Protein AF-A0A7S1XQW6-F1 (afdb_monomer_lite)

Sequence (405 aa):
RASTMEDWTEIMYINIYGCDDYDIADSAWFDAECVDDKKPVEASLYFVSFTFVSGLVLLSLFIGSVTMGMNESMERSKQEEAARLAEQKRVHEEEERKARNEAKKVKKKKTKKMLIQRPPYIRVYTDGGFHDATIPDGARAIREEEEGPLVEKSDSNASDATASSTAPKTLVDKVLGVKTTVKTYMDERKRKKTEEGFILLVALWAGVDLTQILGMKPRRFSNPVRQSYHNVSIVFNRIVEHDAFKNFITIVIIVAGIMVGVGTDDVIVRESGHILDWIDEAILGIFILEIVCKFIALDSEPHRFFYSNWNCFDFAIVVGSFTLDRSMVTMLRLLRLLRVLKLLKALPQLQIIVETLIMGLSSIGFIGLILFMFFYLFAILGMMIFQENDPWHFGTLDRALLSLF

InterPro domains:
  IPR005821 Ion transport domain [PF00520] (3-77)
  IPR005821 Ion transport domain [PF00520] (244-405)
  IPR027359 Voltage-dependent channel domain superfamily [G3DSA:1.20.120.350] (233-348)
  IPR043203 Voltage-gated cation channel calcium and sodium [PTHR10037] (219-405)

Foldseek 3Di:
DLLVVPCVVVVLVLQAVFVVVDCPPPDPPFVPFFDGDHDNPLSVVLSVVLNVVSVVLVVVLVCLLVVVVVVVVVVVVVVVVVVVVVVVVVVVVVVVVVVVVVVVVVVVVVVVVVVVPDADWDFDDDPPDTDTDGDDPPPPDPDPDDDDDDDDDDDDDDDDDDDDDDDDPPPVVVVVVVVVVVVVVVVVVVVVVVVVVVVVVVCVVVVHDVCVVVPDDPPDDPDPVLVVLVVQLCVLLCQLPDVVNLVVLLVLLVVLLVLVVQVVDPVSCVVCVVVSVVSLVVSLVVLVVSLVSVQSNVRPCSVVLVVDPLSVLSVCLSCLVPVPPPDDDPPSVCSVVVSNVVNCVSDVVSVVVVVVVVVSVVSSVVSVVVSLVSLQVSLVVCLVSCCNRGVQQNVDSVSVSVNSD

Radius of gyration: 43.95 Å; chains: 1; bounding box: 97×84×130 Å

Organism: NCBI:txid124430

Structure (mmCIF, N/CA/C/O backbone):
data_AF-A0A7S1XQW6-F1
#
_entry.id   AF-A0A7S1XQW6-F1
#
loop_
_atom_site.group_PDB
_atom_site.id
_atom_site.type_symbol
_atom_site.label_atom_id
_atom_site.label_alt_id
_atom_site.label_comp_id
_atom_site.label_asym_id
_atom_site.label_entity_id
_atom_site.label_seq_id
_atom_site.pdbx_PDB_ins_code
_atom_site.Cartn_x
_atom_site.Cartn_y
_atom_site.Cartn_z
_atom_site.occupancy
_atom_site.B_iso_or_equiv
_atom_site.auth_seq_id
_atom_site.auth_comp_id
_atom_site.auth_asym_id
_atom_site.auth_atom_id
_atom_site.pdbx_PDB_model_num
ATOM 1 N N . ARG A 1 1 ? 14.635 5.985 -16.652 1.00 80.81 1 ARG A N 1
ATOM 2 C CA . ARG A 1 1 ? 15.973 6.162 -16.088 1.00 80.81 1 ARG A CA 1
ATOM 3 C C . ARG A 1 1 ? 16.405 7.593 -16.348 1.00 80.81 1 ARG A C 1
ATOM 5 O O . ARG A 1 1 ? 16.956 8.251 -15.474 1.00 80.81 1 ARG A O 1
ATOM 12 N N . ALA A 1 2 ? 16.036 8.141 -17.512 1.00 85.62 2 ALA A N 1
ATOM 13 C CA . ALA A 1 2 ? 16.335 9.522 -17.839 1.00 85.62 2 ALA A CA 1
ATOM 14 C C . ALA A 1 2 ? 15.770 10.549 -16.836 1.00 85.62 2 ALA A C 1
ATOM 16 O O . ALA A 1 2 ? 16.451 11.521 -16.515 1.00 85.62 2 ALA A O 1
ATOM 17 N N . SER A 1 3 ? 14.559 10.339 -16.306 1.00 86.62 3 SER A N 1
ATOM 18 C CA . SER A 1 3 ? 13.937 11.277 -15.360 1.00 86.62 3 SER A CA 1
ATOM 19 C C . SER A 1 3 ? 14.618 11.323 -13.986 1.00 86.62 3 SER A C 1
ATOM 21 O O . SER A 1 3 ? 14.635 12.372 -13.343 1.00 86.62 3 SER A O 1
ATOM 23 N N . THR A 1 4 ? 15.227 10.216 -13.550 1.00 86.69 4 THR A N 1
ATOM 24 C CA . THR A 1 4 ? 16.001 10.116 -12.301 1.00 86.69 4 THR A CA 1
ATOM 25 C C . THR A 1 4 ? 17.458 10.553 -12.467 1.00 86.69 4 THR A C 1
ATOM 27 O O . THR A 1 4 ? 18.223 10.484 -11.508 1.00 86.69 4 THR A O 1
ATOM 30 N N . MET A 1 5 ? 17.835 11.037 -13.659 1.00 85.19 5 MET A N 1
ATOM 31 C CA . MET A 1 5 ? 19.215 11.333 -14.056 1.00 85.19 5 MET A CA 1
ATOM 32 C C . MET A 1 5 ? 20.161 10.125 -13.964 1.00 85.19 5 MET A C 1
ATOM 34 O O . MET A 1 5 ? 21.369 10.294 -13.807 1.00 85.19 5 MET A O 1
ATOM 38 N N . GLU A 1 6 ? 19.634 8.913 -14.121 1.00 84.75 6 GLU A N 1
ATOM 39 C CA . GLU A 1 6 ? 20.423 7.685 -14.213 1.00 84.75 6 GLU A CA 1
ATOM 40 C C . GLU A 1 6 ? 20.602 7.307 -15.690 1.00 84.75 6 GLU A C 1
ATOM 42 O O . GLU A 1 6 ? 19.620 7.203 -16.426 1.00 84.75 6 GLU A O 1
ATOM 47 N N . ASP A 1 7 ? 21.853 7.166 -16.135 1.00 82.50 7 ASP A N 1
ATOM 48 C CA . ASP A 1 7 ? 22.265 6.756 -17.494 1.00 82.50 7 ASP A CA 1
ATOM 49 C C . ASP A 1 7 ? 21.654 7.562 -18.660 1.00 82.50 7 ASP A C 1
ATOM 51 O O . ASP A 1 7 ? 21.714 7.189 -19.827 1.00 82.50 7 ASP A O 1
ATOM 55 N N . TRP A 1 8 ? 21.094 8.734 -18.366 1.00 87.19 8 TRP A N 1
ATOM 56 C CA . TRP A 1 8 ? 20.418 9.591 -19.342 1.00 87.19 8 TRP A CA 1
ATOM 57 C C . TRP A 1 8 ? 21.371 10.199 -20.374 1.00 87.19 8 TRP A C 1
ATOM 59 O O . TRP A 1 8 ? 20.975 10.464 -21.509 1.00 87.19 8 TRP A O 1
ATOM 69 N N . THR A 1 9 ? 22.628 10.427 -19.982 1.00 87.81 9 THR A N 1
ATOM 70 C CA . THR A 1 9 ? 23.664 10.955 -20.871 1.00 87.81 9 THR A CA 1
ATOM 71 C C . THR A 1 9 ? 24.061 9.943 -21.929 1.00 87.81 9 THR A C 1
ATOM 73 O O . THR A 1 9 ? 24.377 10.355 -23.035 1.00 87.81 9 THR A O 1
ATOM 76 N N . GLU A 1 10 ? 24.018 8.643 -21.622 1.00 85.62 10 GLU A N 1
ATOM 77 C CA . GLU A 1 10 ? 24.317 7.588 -22.597 1.00 85.62 10 GLU A CA 1
ATOM 78 C C . GLU A 1 10 ? 23.245 7.567 -23.684 1.00 85.62 10 GLU A C 1
ATOM 80 O O . GLU A 1 10 ? 23.562 7.699 -24.861 1.00 85.62 10 GLU A O 1
ATOM 85 N N . ILE A 1 11 ? 21.968 7.561 -23.286 1.00 87.94 11 ILE A N 1
ATOM 86 C CA . ILE A 1 11 ? 20.833 7.631 -24.221 1.00 87.94 11 ILE A CA 1
ATOM 87 C C . ILE A 1 11 ? 20.908 8.915 -25.064 1.00 87.94 11 ILE A C 1
ATOM 89 O O . ILE A 1 11 ? 20.677 8.902 -26.272 1.00 87.94 11 ILE A O 1
ATOM 93 N N . MET A 1 12 ? 21.268 10.046 -24.453 1.00 90.00 12 MET A N 1
ATOM 94 C CA . MET A 1 12 ? 21.454 11.298 -25.185 1.00 90.00 12 MET A CA 1
ATOM 95 C C . MET A 1 12 ? 22.612 11.210 -26.185 1.00 90.00 12 MET A C 1
ATOM 97 O O . MET A 1 12 ? 22.463 11.631 -27.329 1.00 90.00 12 MET A O 1
ATOM 101 N N . TYR A 1 13 ? 23.764 10.684 -25.772 1.00 88.31 13 TYR A N 1
ATOM 102 C CA . TYR A 1 13 ? 24.953 10.632 -26.611 1.00 88.31 13 TYR A CA 1
ATOM 103 C C . TYR A 1 13 ? 24.833 9.640 -27.764 1.00 88.31 13 TYR A C 1
ATOM 105 O O . TYR A 1 13 ? 25.287 9.981 -28.852 1.00 88.31 13 TYR A O 1
ATOM 113 N N . ILE A 1 14 ? 24.148 8.508 -27.583 1.00 86.56 14 ILE A N 1
ATOM 114 C CA . ILE A 1 14 ? 23.799 7.590 -28.680 1.00 86.56 14 ILE A CA 1
ATOM 115 C C . ILE A 1 14 ? 23.008 8.342 -29.762 1.00 86.56 14 ILE A C 1
ATOM 117 O O . ILE A 1 14 ? 23.278 8.220 -30.953 1.00 86.56 14 ILE A O 1
ATOM 121 N N . ASN A 1 15 ? 22.079 9.213 -29.359 1.00 88.81 15 ASN A N 1
ATOM 122 C CA . ASN A 1 15 ? 21.254 9.991 -30.288 1.00 88.81 15 ASN A CA 1
ATOM 123 C C . ASN A 1 15 ? 21.949 11.227 -30.891 1.00 88.81 15 ASN A C 1
ATOM 125 O O . ASN A 1 15 ? 21.511 11.747 -31.919 1.00 88.81 15 ASN A O 1
ATOM 129 N N . ILE A 1 16 ? 23.046 11.692 -30.285 1.00 89.75 16 ILE A N 1
ATOM 130 C CA . ILE A 1 16 ? 23.867 12.802 -30.795 1.00 89.75 16 ILE A CA 1
ATOM 131 C C . ILE A 1 16 ? 24.957 12.305 -31.747 1.00 89.75 16 ILE A C 1
ATOM 133 O O . ILE A 1 16 ? 25.167 12.907 -32.802 1.00 89.75 16 ILE A O 1
ATOM 137 N N . TYR A 1 17 ? 25.679 11.260 -31.346 1.00 86.19 17 TYR A N 1
ATOM 138 C CA . TYR A 1 17 ? 26.877 10.772 -32.027 1.00 86.19 17 TYR A CA 1
ATOM 139 C C . TYR A 1 17 ? 26.612 9.571 -32.926 1.00 86.19 17 TYR A C 1
ATOM 141 O O . TYR A 1 17 ? 27.447 9.290 -33.785 1.00 86.19 17 TYR A O 1
ATOM 149 N N . GLY A 1 18 ? 25.441 8.947 -32.799 1.00 81.12 18 GLY A N 1
ATOM 150 C CA . GLY A 1 18 ? 25.061 7.784 -33.584 1.00 81.12 18 GLY A CA 1
ATOM 151 C C . GLY A 1 18 ? 25.307 6.465 -32.859 1.00 81.12 18 GLY A C 1
ATOM 152 O O . GLY A 1 18 ? 26.004 6.418 -31.842 1.00 81.12 18 GLY A O 1
ATOM 153 N N . CYS A 1 19 ? 24.714 5.400 -33.396 1.00 78.56 19 CYS A N 1
ATOM 154 C CA . CYS A 1 19 ? 24.830 4.038 -32.870 1.00 78.56 19 CYS A CA 1
ATOM 155 C C . CYS A 1 19 ? 26.266 3.486 -33.010 1.00 78.56 19 CYS A C 1
ATOM 157 O O . CYS A 1 19 ? 26.755 2.818 -32.106 1.00 78.56 19 CYS A O 1
ATOM 159 N N . ASP A 1 20 ? 26.976 3.848 -34.087 1.00 73.25 20 ASP A N 1
ATOM 160 C CA . ASP A 1 20 ? 28.279 3.266 -34.461 1.00 73.25 20 ASP A CA 1
ATOM 161 C C . ASP A 1 20 ? 29.438 3.599 -33.497 1.00 73.25 20 ASP A C 1
ATOM 163 O O . ASP A 1 20 ? 30.411 2.851 -33.412 1.00 73.25 20 ASP A O 1
ATOM 167 N N . ASP A 1 21 ? 29.365 4.732 -32.788 1.00 65.94 21 ASP A N 1
ATOM 168 C CA . ASP A 1 21 ? 30.412 5.176 -31.849 1.00 65.94 21 ASP A CA 1
ATOM 169 C C . ASP A 1 21 ? 30.207 4.616 -30.426 1.00 65.94 21 ASP A C 1
ATOM 171 O O . ASP A 1 21 ? 31.121 4.668 -29.596 1.00 65.94 21 ASP A O 1
ATOM 175 N N . TYR A 1 22 ? 29.015 4.087 -30.127 1.00 64.31 22 TYR A N 1
ATOM 176 C CA . TYR A 1 22 ? 28.666 3.509 -28.831 1.00 64.31 22 TYR A CA 1
ATOM 177 C C . TYR A 1 22 ? 28.676 1.987 -28.927 1.00 64.31 22 TYR A C 1
ATOM 179 O O . TYR A 1 22 ? 27.649 1.340 -29.097 1.00 64.31 22 TYR A O 1
ATOM 187 N N . ASP A 1 23 ? 29.871 1.422 -28.774 1.00 53.88 23 ASP A N 1
ATOM 188 C CA . ASP A 1 23 ? 30.098 -0.017 -28.656 1.00 53.88 23 ASP A CA 1
ATOM 189 C C . ASP A 1 23 ? 29.500 -0.495 -27.315 1.00 53.88 23 ASP A C 1
ATOM 191 O O . ASP A 1 23 ? 30.171 -0.530 -26.276 1.00 53.88 23 ASP A O 1
ATOM 195 N N . ILE A 1 24 ? 28.187 -0.764 -27.288 1.00 55.91 24 ILE A N 1
ATOM 196 C CA . ILE A 1 24 ? 27.510 -1.371 -26.136 1.00 55.91 24 ILE A CA 1
ATOM 197 C C . ILE A 1 24 ? 27.986 -2.820 -26.072 1.00 55.91 24 ILE A C 1
ATOM 199 O O . ILE A 1 24 ? 27.366 -3.740 -26.612 1.00 55.91 24 ILE A O 1
ATOM 203 N N . ALA A 1 25 ? 29.139 -2.993 -25.427 1.00 43.38 25 ALA A N 1
ATOM 204 C CA . ALA A 1 25 ? 29.788 -4.269 -25.206 1.00 43.38 25 ALA A CA 1
ATOM 205 C C . ALA A 1 25 ? 28.758 -5.338 -24.782 1.00 43.38 25 ALA A C 1
ATOM 207 O O . ALA A 1 25 ? 28.023 -5.155 -23.812 1.00 43.38 25 ALA A O 1
ATOM 208 N N . ASP A 1 26 ? 28.744 -6.448 -25.528 1.00 44.91 26 ASP A N 1
ATOM 209 C CA . ASP A 1 26 ? 28.003 -7.706 -25.313 1.00 44.91 26 ASP A CA 1
ATOM 210 C C . ASP A 1 26 ? 26.570 -7.882 -25.860 1.00 44.91 26 ASP A C 1
ATOM 212 O O . ASP A 1 26 ? 25.967 -8.931 -25.612 1.00 44.91 26 ASP A O 1
ATOM 216 N N . SER A 1 27 ? 26.018 -6.994 -26.697 1.00 52.91 27 SER A N 1
ATOM 217 C CA . SER A 1 27 ? 24.697 -7.259 -27.310 1.00 52.91 27 SER A CA 1
ATOM 218 C C . SER A 1 27 ? 24.713 -7.399 -28.836 1.00 52.91 27 SER A C 1
ATOM 220 O O . SER A 1 27 ? 24.315 -6.507 -29.568 1.00 52.91 27 SER A O 1
ATOM 222 N N . ALA A 1 28 ? 24.999 -8.614 -29.322 1.00 49.62 28 ALA A N 1
ATOM 223 C CA . ALA A 1 28 ? 24.830 -9.037 -30.728 1.00 49.62 28 ALA A CA 1
ATOM 224 C C . ALA A 1 28 ? 23.391 -8.885 -31.301 1.00 49.62 28 ALA A C 1
ATOM 226 O O . ALA A 1 28 ? 23.119 -9.282 -32.431 1.00 49.62 28 ALA A O 1
ATOM 227 N N . TRP A 1 29 ? 22.459 -8.353 -30.505 1.00 49.94 29 TRP A N 1
ATOM 228 C CA . TRP A 1 29 ? 21.062 -8.074 -30.838 1.00 49.94 29 TRP A CA 1
ATOM 229 C C . TRP A 1 29 ? 20.796 -6.577 -31.072 1.00 49.94 29 TRP A C 1
ATOM 231 O O . TRP A 1 29 ? 19.722 -6.237 -31.554 1.00 49.94 29 TRP A O 1
ATOM 241 N N . PHE A 1 30 ? 21.730 -5.697 -30.695 1.00 53.84 30 PHE A N 1
ATOM 242 C CA . PHE A 1 30 ? 21.608 -4.239 -30.789 1.00 53.84 30 PHE A CA 1
ATOM 243 C C . PHE A 1 30 ? 22.074 -3.731 -32.163 1.00 53.84 30 PHE A C 1
ATOM 245 O O . PHE A 1 30 ? 21.365 -2.965 -32.810 1.00 53.84 30 PHE A O 1
ATOM 252 N N . ASP A 1 31 ? 23.185 -4.275 -32.669 1.00 53.62 31 ASP A N 1
ATOM 253 C CA . ASP A 1 31 ? 23.791 -3.870 -33.950 1.00 53.62 31 ASP A CA 1
ATOM 254 C C . ASP A 1 31 ? 22.979 -4.272 -35.194 1.00 53.62 31 ASP A C 1
ATOM 256 O O . ASP A 1 31 ? 23.237 -3.797 -36.296 1.00 53.62 31 ASP A O 1
ATOM 260 N N . ALA A 1 32 ? 22.007 -5.182 -35.061 1.00 55.03 32 ALA A N 1
ATOM 261 C CA . ALA A 1 32 ? 21.287 -5.734 -36.211 1.00 55.03 32 ALA A CA 1
ATOM 262 C C . ALA A 1 32 ? 20.129 -4.847 -36.715 1.00 55.03 32 ALA A C 1
ATOM 264 O O . ALA A 1 32 ? 19.639 -5.075 -37.822 1.00 55.03 32 ALA A O 1
ATOM 265 N N . GLU A 1 33 ? 19.681 -3.865 -35.923 1.00 67.44 33 GLU A N 1
ATOM 266 C CA . GLU A 1 33 ? 18.490 -3.049 -36.219 1.00 67.44 33 GLU A CA 1
ATOM 267 C C . GLU A 1 33 ? 18.714 -1.531 -36.130 1.00 67.44 33 GLU A C 1
ATOM 269 O O . GLU A 1 33 ? 17.800 -0.788 -36.491 1.00 67.44 33 GLU A O 1
ATOM 274 N N . CYS A 1 34 ? 19.884 -1.047 -35.689 1.00 77.69 34 CYS A N 1
ATOM 275 C CA . CYS A 1 34 ? 20.155 0.392 -35.658 1.00 77.69 34 CYS A CA 1
ATOM 276 C C . CYS A 1 34 ? 20.630 0.922 -37.023 1.00 77.69 34 CYS A C 1
ATOM 278 O O . CYS A 1 34 ? 21.390 0.279 -37.747 1.00 77.69 34 CYS A O 1
ATOM 280 N N . VAL A 1 35 ? 20.152 2.112 -37.384 1.00 82.56 35 VAL A N 1
ATOM 281 C CA . VAL A 1 35 ? 20.563 2.886 -38.557 1.00 82.56 35 VAL A CA 1
ATOM 282 C C . VAL A 1 35 ? 21.219 4.158 -38.042 1.00 82.56 35 VAL A C 1
ATOM 284 O O . VAL A 1 35 ? 20.558 4.949 -37.376 1.00 82.56 35 VAL A O 1
ATOM 287 N N . ASP A 1 36 ? 22.501 4.357 -38.351 1.00 80.88 36 ASP A N 1
ATOM 288 C CA . ASP A 1 36 ? 23.267 5.534 -37.927 1.00 80.88 36 ASP A CA 1
ATOM 289 C C . ASP A 1 36 ? 22.674 6.833 -38.517 1.00 80.88 36 ASP A C 1
ATOM 291 O O . ASP A 1 36 ? 23.002 7.253 -39.629 1.00 80.88 36 ASP A O 1
ATOM 295 N N . ASP A 1 37 ? 21.754 7.458 -37.777 1.00 83.50 37 ASP A N 1
ATOM 296 C CA . ASP A 1 37 ? 21.066 8.704 -38.125 1.00 83.50 37 ASP A CA 1
ATOM 297 C C . ASP A 1 37 ? 21.287 9.731 -37.010 1.00 83.50 37 ASP A C 1
ATOM 299 O O . ASP A 1 37 ? 20.504 9.889 -36.067 1.00 83.50 37 ASP A O 1
ATOM 303 N N . LYS A 1 38 ? 22.424 10.422 -37.119 1.00 87.38 38 LYS A N 1
ATOM 304 C CA . LYS A 1 38 ? 22.905 11.386 -36.127 1.00 87.38 38 LYS A CA 1
ATOM 305 C C . LYS A 1 38 ? 22.044 12.644 -36.159 1.00 87.38 38 LYS A C 1
ATOM 307 O O . LYS A 1 38 ? 22.119 13.440 -37.098 1.00 87.38 38 LYS A O 1
ATOM 312 N N . LYS A 1 39 ? 21.301 12.884 -35.079 1.00 87.56 39 LYS A N 1
ATOM 313 C CA . LYS A 1 39 ? 20.441 14.066 -34.916 1.00 87.56 39 LYS A CA 1
ATOM 314 C C . LYS A 1 39 ? 20.872 14.910 -33.715 1.00 87.56 39 LYS A C 1
ATOM 316 O O . LYS A 1 39 ? 20.144 15.011 -32.726 1.00 87.56 39 LYS A O 1
ATOM 321 N N . PRO A 1 40 ? 22.064 15.539 -33.760 1.00 90.19 40 PRO A N 1
ATOM 322 C CA . PRO A 1 40 ? 22.662 16.185 -32.594 1.00 90.19 40 PRO A CA 1
ATOM 323 C C . PRO A 1 40 ? 21.842 17.363 -32.057 1.00 90.19 40 PRO A C 1
ATOM 325 O O . PRO A 1 40 ? 21.818 17.598 -30.847 1.00 90.19 40 PRO A O 1
ATOM 328 N N . VAL A 1 41 ? 21.159 18.108 -32.932 1.00 92.38 41 VAL A N 1
ATOM 329 C CA . VAL A 1 41 ? 20.354 19.271 -32.536 1.00 92.38 41 VAL A CA 1
ATOM 330 C C . VAL A 1 41 ? 19.037 18.815 -31.914 1.00 92.38 41 VAL A C 1
ATOM 332 O O . VAL A 1 41 ? 18.678 19.271 -30.828 1.00 92.38 41 VAL A O 1
ATOM 335 N N . GLU A 1 42 ? 18.339 17.891 -32.567 1.00 92.12 42 GLU A N 1
ATOM 336 C CA . GLU A 1 42 ? 17.062 17.345 -32.121 1.00 92.12 42 GLU A CA 1
ATOM 337 C C . GLU A 1 42 ? 17.227 16.562 -30.815 1.00 92.12 42 GLU A C 1
ATOM 339 O O . GLU A 1 42 ? 16.445 16.773 -29.890 1.00 92.12 42 GLU A O 1
ATOM 344 N N . ALA A 1 43 ? 18.276 15.739 -30.695 1.00 91.81 43 ALA A N 1
ATOM 345 C CA . ALA A 1 43 ? 18.622 15.021 -29.468 1.00 91.81 43 ALA A CA 1
ATOM 346 C C . ALA A 1 43 ? 18.905 15.983 -28.313 1.00 91.81 43 ALA A C 1
ATOM 348 O O . ALA A 1 43 ? 18.301 15.866 -27.247 1.00 91.81 43 ALA A O 1
ATOM 349 N N . SER A 1 44 ? 19.749 16.995 -28.532 1.00 91.88 44 SER A N 1
ATOM 350 C CA . SER A 1 44 ? 20.066 17.978 -27.491 1.00 91.88 44 SER A CA 1
ATOM 351 C C . SER A 1 44 ? 18.818 18.731 -27.022 1.00 91.88 44 SER A C 1
ATOM 353 O O . SER A 1 44 ? 18.580 18.851 -25.821 1.00 91.88 44 SER A O 1
ATOM 355 N N . LEU A 1 45 ? 17.981 19.215 -27.947 1.00 94.25 45 LEU A N 1
ATOM 356 C CA . LEU A 1 45 ? 16.749 19.932 -27.601 1.00 94.25 45 LEU A CA 1
ATOM 357 C C . LEU A 1 45 ? 15.736 19.030 -26.888 1.00 94.25 45 LEU A C 1
ATOM 359 O O . LEU A 1 45 ? 15.113 19.451 -25.909 1.00 94.25 45 LEU A O 1
ATOM 363 N N . TYR A 1 46 ? 15.589 17.789 -27.349 1.00 94.94 46 TYR A N 1
ATOM 364 C CA . TYR A 1 46 ? 14.705 16.804 -26.744 1.00 94.94 46 TYR A CA 1
ATOM 365 C C . TYR A 1 46 ? 15.121 16.492 -25.302 1.00 94.94 46 TYR A C 1
ATOM 367 O O . TYR A 1 46 ? 14.319 16.682 -24.390 1.00 94.94 46 TYR A O 1
ATOM 375 N N . PHE A 1 47 ? 16.376 16.099 -25.064 1.00 93.00 47 PHE A N 1
ATOM 376 C CA . PHE A 1 47 ? 16.832 15.710 -23.727 1.00 93.00 47 PHE A CA 1
ATOM 377 C C . PHE A 1 47 ? 16.931 16.900 -22.768 1.00 93.00 47 PHE A C 1
ATOM 379 O O . PHE A 1 47 ? 16.550 16.772 -21.608 1.00 93.00 47 PHE A O 1
ATOM 386 N N . VAL A 1 48 ? 17.349 18.084 -23.231 1.00 92.50 48 VAL A N 1
ATOM 387 C CA . VAL A 1 48 ? 17.366 19.290 -22.383 1.00 92.50 48 VAL A CA 1
ATOM 388 C C . VAL A 1 48 ? 15.949 19.693 -21.974 1.00 92.50 48 VAL A C 1
ATOM 390 O O . VAL A 1 48 ? 15.708 19.973 -20.798 1.00 92.50 48 VAL A O 1
ATOM 393 N N . SER A 1 49 ? 14.995 19.701 -22.914 1.00 93.31 49 SER A N 1
ATOM 394 C CA . SER A 1 49 ? 13.599 20.029 -22.595 1.00 93.31 49 SER A CA 1
ATOM 395 C C . SER A 1 49 ? 12.953 18.971 -21.698 1.00 93.31 49 SER A C 1
ATOM 397 O O . SER A 1 49 ? 12.290 19.328 -20.723 1.00 93.31 49 SER A O 1
ATOM 399 N N . PHE A 1 50 ? 13.207 17.686 -21.960 1.00 93.62 50 PHE A N 1
ATOM 400 C CA . PHE A 1 50 ? 12.736 16.580 -21.134 1.00 93.62 50 PHE A CA 1
ATOM 401 C C . PHE A 1 50 ? 13.263 16.682 -19.702 1.00 93.62 50 PHE A C 1
ATOM 403 O O . PHE A 1 50 ? 12.465 16.656 -18.772 1.00 93.62 50 PHE A O 1
ATOM 410 N N . THR A 1 51 ? 14.575 16.838 -19.512 1.00 90.31 51 THR A N 1
ATOM 411 C CA . THR A 1 51 ? 15.214 16.915 -18.188 1.00 90.31 51 THR A CA 1
ATOM 412 C C . THR A 1 51 ? 14.758 18.143 -17.408 1.00 90.31 51 THR A C 1
ATOM 414 O O . THR A 1 51 ? 14.515 18.064 -16.204 1.00 90.31 51 THR A O 1
ATOM 417 N N . PHE A 1 52 ? 14.588 19.284 -18.081 1.00 90.81 52 PHE A N 1
ATOM 418 C CA . PHE A 1 52 ? 14.091 20.490 -17.426 1.00 90.81 52 PHE A CA 1
ATOM 419 C C . PHE A 1 52 ? 12.646 20.317 -16.945 1.00 90.81 52 PHE A C 1
ATOM 421 O O . PHE A 1 52 ? 12.338 20.593 -15.785 1.00 90.81 52 PHE A O 1
ATOM 428 N N . VAL A 1 53 ? 11.753 19.832 -17.812 1.00 89.88 53 VAL A N 1
ATOM 429 C CA . VAL A 1 53 ? 10.338 19.681 -17.456 1.00 89.88 53 VAL A CA 1
ATOM 430 C C . VAL A 1 53 ? 10.127 18.521 -16.480 1.00 89.88 53 VAL A C 1
ATOM 432 O O . VAL A 1 53 ? 9.396 18.692 -15.506 1.00 89.88 53 VAL A O 1
ATOM 435 N N . SER A 1 54 ? 10.792 17.378 -16.667 1.00 89.06 54 SER A N 1
ATOM 436 C CA . SER A 1 54 ? 10.717 16.248 -15.732 1.00 89.06 54 SER A CA 1
ATOM 437 C C . SER A 1 54 ? 11.246 16.639 -14.353 1.00 89.06 54 SER A C 1
ATOM 439 O O . SER A 1 54 ? 10.574 16.381 -13.357 1.00 89.06 54 SER A O 1
ATOM 441 N N . GLY A 1 55 ? 12.362 17.372 -14.286 1.00 88.81 55 GLY A N 1
ATOM 442 C CA . GLY A 1 55 ? 12.894 17.926 -13.044 1.00 88.81 55 GLY A CA 1
ATOM 443 C C . GLY A 1 55 ? 11.900 18.855 -12.345 1.00 88.81 55 GLY A C 1
ATOM 444 O O . GLY A 1 55 ? 11.662 18.711 -11.147 1.00 88.81 55 GLY A O 1
ATOM 445 N N . LEU A 1 56 ? 11.248 19.764 -13.080 1.00 87.44 56 LEU A N 1
ATOM 446 C CA . LEU A 1 56 ? 10.209 20.637 -12.518 1.00 87.44 56 LEU A CA 1
ATOM 447 C C . LEU A 1 56 ? 8.995 19.856 -11.995 1.00 87.44 56 LEU A C 1
ATOM 449 O O . LEU A 1 56 ? 8.473 20.180 -10.925 1.00 87.44 56 LEU A O 1
ATOM 453 N N . VAL A 1 57 ? 8.541 18.829 -12.718 1.00 85.81 57 VAL A N 1
ATOM 454 C CA . VAL A 1 57 ? 7.406 17.991 -12.299 1.00 85.81 57 VAL A CA 1
ATOM 455 C C . VAL A 1 57 ? 7.770 17.150 -11.074 1.00 85.81 57 VAL A C 1
ATOM 457 O O . VAL A 1 57 ? 6.988 17.100 -10.126 1.00 85.81 57 VAL A O 1
ATOM 460 N N . LEU A 1 58 ? 8.964 16.551 -11.032 1.00 84.19 58 LEU A N 1
ATOM 461 C CA . LEU A 1 58 ? 9.450 15.783 -9.881 1.00 84.19 58 LEU A CA 1
ATOM 462 C C . LEU A 1 58 ? 9.624 16.666 -8.640 1.00 84.19 58 LEU A C 1
ATOM 464 O O . LEU A 1 58 ? 9.203 16.284 -7.547 1.00 84.19 58 LEU A O 1
ATOM 468 N N . LEU A 1 59 ? 10.156 17.882 -8.799 1.00 85.25 59 LEU A N 1
ATOM 469 C CA . LEU A 1 59 ? 10.218 18.863 -7.713 1.00 85.25 59 LEU A CA 1
ATOM 470 C C . LEU A 1 59 ? 8.820 19.279 -7.247 1.00 85.25 59 LEU A C 1
ATOM 472 O O . LEU A 1 59 ? 8.587 19.395 -6.046 1.00 85.25 59 LEU A O 1
ATOM 476 N N . SER A 1 60 ? 7.872 19.452 -8.169 1.00 83.00 60 SER A N 1
ATOM 477 C CA . SER A 1 60 ? 6.476 19.759 -7.833 1.00 83.00 60 SER A CA 1
ATOM 478 C C . SER A 1 60 ? 5.800 18.606 -7.086 1.00 83.00 60 SER A C 1
ATOM 480 O O . SER A 1 60 ? 5.025 18.856 -6.167 1.00 83.00 60 SER A O 1
ATOM 482 N N . LEU A 1 61 ? 6.127 17.352 -7.418 1.00 83.25 61 LEU A N 1
ATOM 483 C CA . LEU A 1 61 ? 5.675 16.165 -6.688 1.00 83.25 61 LEU A CA 1
ATOM 484 C C . LEU A 1 61 ? 6.263 16.146 -5.276 1.00 83.25 61 LEU A C 1
ATOM 486 O O . LEU A 1 61 ? 5.522 15.973 -4.310 1.00 83.25 61 LEU A O 1
ATOM 490 N N . PHE A 1 62 ? 7.569 16.386 -5.137 1.00 82.56 62 PHE A N 1
ATOM 491 C CA . PHE A 1 62 ? 8.222 16.459 -3.833 1.00 82.56 62 PHE A CA 1
ATOM 492 C C . PHE A 1 62 ? 7.602 17.555 -2.960 1.00 82.56 62 PHE A C 1
ATOM 494 O O . PHE A 1 62 ? 7.142 17.271 -1.854 1.00 82.56 62 PHE A O 1
ATOM 501 N N . ILE A 1 63 ? 7.487 18.779 -3.484 1.00 84.81 63 ILE A N 1
ATOM 502 C CA . ILE A 1 63 ? 6.832 19.897 -2.797 1.00 84.81 63 ILE A CA 1
ATOM 503 C C . ILE A 1 63 ? 5.379 19.544 -2.472 1.00 84.81 63 ILE A C 1
ATOM 505 O O . ILE A 1 63 ? 4.946 19.790 -1.353 1.00 84.81 63 ILE A O 1
ATOM 509 N N . GLY A 1 64 ? 4.633 18.925 -3.389 1.00 81.00 64 GLY A N 1
ATOM 510 C CA . GLY A 1 64 ? 3.257 18.478 -3.161 1.00 81.00 64 GLY A CA 1
ATOM 511 C C . GLY A 1 64 ? 3.145 17.479 -2.007 1.00 81.00 64 GLY A C 1
ATOM 512 O O . GLY A 1 64 ? 2.330 17.660 -1.108 1.00 81.00 64 GLY A O 1
ATOM 513 N N . SER A 1 65 ? 4.016 16.470 -1.971 1.00 77.75 65 SER A N 1
ATOM 514 C CA . SER A 1 65 ? 4.036 15.469 -0.898 1.00 77.75 65 SER A CA 1
ATOM 515 C C . SER A 1 65 ? 4.407 16.069 0.466 1.00 77.75 65 SER A C 1
ATOM 517 O O . SER A 1 65 ? 3.766 15.775 1.476 1.00 77.75 65 SER A O 1
ATOM 519 N N . VAL A 1 66 ? 5.390 16.977 0.497 1.00 82.62 66 VAL A N 1
ATOM 520 C CA . VAL A 1 66 ? 5.847 17.646 1.723 1.00 82.62 66 VAL A CA 1
ATOM 521 C C . VAL A 1 66 ? 4.816 18.656 2.215 1.00 82.62 66 VAL A C 1
ATOM 523 O O . VAL A 1 66 ? 4.501 18.684 3.402 1.00 82.62 66 VAL A O 1
ATOM 526 N N . THR A 1 67 ? 4.262 19.477 1.322 1.00 80.25 67 THR A N 1
ATOM 527 C CA . THR A 1 67 ? 3.221 20.453 1.673 1.00 80.25 67 THR A CA 1
ATOM 528 C C . THR A 1 67 ? 1.952 19.765 2.133 1.00 80.25 67 THR A C 1
ATOM 530 O O . THR A 1 67 ? 1.344 20.255 3.075 1.00 80.25 67 THR A O 1
ATOM 533 N N . MET A 1 68 ? 1.586 18.614 1.564 1.00 77.75 68 MET A N 1
ATOM 534 C CA . MET A 1 68 ? 0.453 17.834 2.049 1.00 77.75 68 MET A CA 1
ATOM 535 C C . MET A 1 68 ? 0.702 17.287 3.457 1.00 77.75 68 MET A C 1
ATOM 537 O O . MET A 1 68 ? -0.125 17.509 4.338 1.00 77.75 68 MET A O 1
ATOM 541 N N . GLY A 1 69 ? 1.863 16.675 3.717 1.00 78.50 69 GLY A N 1
ATOM 542 C CA . GLY A 1 69 ? 2.212 16.217 5.069 1.00 78.50 69 GLY A CA 1
ATOM 543 C C . GLY A 1 69 ? 2.307 17.366 6.087 1.00 78.50 69 GLY A C 1
ATOM 544 O O . GLY A 1 69 ? 1.883 17.241 7.241 1.00 78.50 69 GLY A O 1
ATOM 545 N N . MET A 1 70 ? 2.804 18.529 5.659 1.00 81.44 70 MET A N 1
ATOM 546 C CA . MET A 1 70 ? 2.852 19.738 6.484 1.00 81.44 70 MET A CA 1
ATOM 547 C C . MET A 1 70 ? 1.453 20.329 6.716 1.00 81.44 70 MET A C 1
ATOM 549 O O . MET A 1 70 ? 1.154 20.784 7.816 1.00 81.44 70 MET A O 1
ATOM 553 N N . ASN A 1 71 ? 0.579 20.313 5.711 1.00 80.88 71 ASN A N 1
ATOM 554 C CA . ASN A 1 71 ? -0.781 20.826 5.830 1.00 80.88 71 ASN A CA 1
ATOM 555 C C . ASN A 1 71 ? -1.636 19.922 6.727 1.00 80.88 71 ASN A C 1
ATOM 557 O O . ASN A 1 71 ? -2.302 20.427 7.624 1.00 80.88 71 ASN A O 1
ATOM 561 N N . GLU A 1 72 ? -1.550 18.598 6.569 1.00 81.81 72 GLU A N 1
ATOM 562 C CA . GLU A 1 72 ? -2.241 17.640 7.441 1.00 81.81 72 GLU A CA 1
ATOM 563 C C . GLU A 1 72 ? -1.782 17.748 8.900 1.00 81.81 72 GLU A C 1
ATOM 565 O O . GLU A 1 72 ? -2.605 17.739 9.818 1.00 81.81 72 GLU A O 1
ATOM 570 N N . SER A 1 73 ? -0.474 17.882 9.142 1.00 80.06 73 SER A N 1
ATOM 571 C CA . SER A 1 73 ? 0.044 18.071 10.504 1.00 80.06 73 SER A CA 1
ATOM 572 C C . SER A 1 73 ? -0.390 19.412 11.099 1.00 80.06 73 SER A C 1
ATOM 574 O O . SER A 1 73 ? -0.799 19.457 12.259 1.00 80.06 73 SER A O 1
ATOM 576 N N . MET A 1 74 ? -0.404 20.483 10.301 1.00 83.38 74 MET A N 1
ATOM 577 C CA . MET A 1 74 ? -0.899 21.791 10.730 1.00 83.38 74 MET A CA 1
ATOM 578 C C . MET A 1 74 ? -2.401 21.768 11.040 1.00 83.38 74 MET A C 1
ATOM 580 O O . MET A 1 74 ? -2.839 22.382 12.014 1.00 83.38 74 MET A O 1
ATOM 584 N N . GLU A 1 75 ? -3.204 21.064 10.243 1.00 86.88 75 GLU A N 1
ATOM 585 C CA . GLU A 1 75 ? -4.635 20.886 10.497 1.00 86.88 75 GLU A CA 1
ATOM 586 C C . GLU A 1 75 ? -4.889 20.081 11.771 1.00 86.88 75 GLU A C 1
ATOM 588 O O . GLU A 1 75 ? -5.735 20.482 12.573 1.00 86.88 75 GLU A O 1
ATOM 593 N N . ARG A 1 76 ? -4.117 19.014 12.020 1.00 86.88 76 ARG A N 1
ATOM 594 C CA . ARG A 1 76 ? -4.182 18.268 13.287 1.00 86.88 76 ARG A CA 1
ATOM 595 C C . ARG A 1 76 ? -3.860 19.162 14.480 1.00 86.88 76 ARG A C 1
ATOM 597 O O . ARG A 1 76 ? -4.632 19.181 15.434 1.00 86.88 76 ARG A O 1
ATOM 604 N N . SER A 1 77 ? -2.800 19.970 14.410 1.00 83.88 77 SER A N 1
ATOM 605 C CA . SER A 1 77 ? -2.471 20.916 15.486 1.00 83.88 77 SER A CA 1
ATOM 606 C C . SER A 1 77 ? -3.579 21.949 15.711 1.00 83.88 77 SER A C 1
ATOM 608 O O . SER A 1 77 ? -3.956 22.194 16.854 1.00 83.88 77 SER A O 1
ATOM 610 N N . LYS A 1 78 ? -4.175 22.500 14.643 1.00 92.06 78 LYS A N 1
ATOM 611 C CA . LYS A 1 78 ? -5.315 23.430 14.754 1.00 92.06 78 LYS A CA 1
ATOM 612 C C . LYS A 1 78 ? -6.539 22.771 15.388 1.00 92.06 78 LYS A C 1
ATOM 614 O O . LYS A 1 78 ? -7.214 23.398 16.203 1.00 92.06 78 LYS A O 1
ATOM 619 N N . GLN A 1 79 ? -6.840 21.523 15.027 1.00 90.25 79 GLN A N 1
ATOM 620 C CA . GLN A 1 79 ? -7.941 20.764 15.626 1.00 90.25 79 GLN A CA 1
ATOM 621 C C . GLN A 1 79 ? -7.688 20.485 17.109 1.00 90.25 79 GLN A C 1
ATOM 623 O O . GLN A 1 79 ? -8.592 20.668 17.923 1.00 90.25 79 GLN A O 1
ATOM 628 N N . GLU A 1 80 ? -6.465 20.103 17.480 1.00 91.81 80 GLU A N 1
ATOM 629 C CA . GLU A 1 80 ? -6.078 19.895 18.876 1.00 91.81 80 GLU A CA 1
ATOM 630 C C . GLU A 1 80 ? -6.163 21.189 19.695 1.00 91.81 80 GLU A C 1
ATOM 632 O O . GLU A 1 80 ? -6.697 21.182 20.805 1.00 91.81 80 GLU A O 1
ATOM 637 N N . GLU A 1 81 ? -5.692 22.314 19.155 1.00 93.00 81 GLU A N 1
ATOM 638 C CA . GLU A 1 81 ? -5.812 23.625 19.798 1.00 93.00 81 GLU A CA 1
ATOM 639 C C . GLU A 1 81 ? -7.275 24.048 19.959 1.00 93.00 81 GLU A C 1
ATOM 641 O O . GLU A 1 81 ? -7.680 24.480 21.041 1.00 93.00 81 GLU A O 1
ATOM 646 N N . ALA A 1 82 ? -8.099 23.868 18.922 1.00 94.50 82 ALA A N 1
ATOM 647 C CA . ALA A 1 82 ? -9.528 24.153 18.984 1.00 94.50 82 ALA A CA 1
ATOM 648 C C . ALA A 1 82 ? -10.242 23.274 20.023 1.00 94.50 82 ALA A C 1
ATOM 650 O O . ALA A 1 82 ? -11.088 23.774 20.767 1.00 94.50 82 ALA A O 1
ATOM 651 N N . ALA A 1 83 ? -9.874 21.993 20.125 1.00 94.44 83 ALA A N 1
ATOM 652 C CA . ALA A 1 83 ? -10.405 21.076 21.128 1.00 94.44 83 ALA A CA 1
ATOM 653 C C . ALA A 1 83 ? -9.993 21.483 22.553 1.00 94.44 83 ALA A C 1
ATOM 655 O O . ALA A 1 83 ? -10.839 21.513 23.447 1.00 94.44 83 ALA A O 1
ATOM 656 N N . ARG A 1 84 ? -8.728 21.876 22.770 1.00 94.50 84 ARG A N 1
ATOM 657 C CA . ARG A 1 84 ? -8.252 22.390 24.069 1.00 94.50 84 ARG A CA 1
ATOM 658 C C . ARG A 1 84 ? -8.973 23.676 24.467 1.00 94.50 84 ARG A C 1
ATOM 660 O O . ARG A 1 84 ? -9.381 23.812 25.618 1.00 94.50 84 ARG A O 1
ATOM 667 N N . LEU A 1 85 ? -9.164 24.597 23.521 1.00 94.81 85 LEU A N 1
ATOM 668 C CA . LEU A 1 85 ? -9.899 25.840 23.756 1.00 94.81 85 LEU A CA 1
ATOM 669 C C . LEU A 1 85 ? -11.374 25.561 24.082 1.00 94.81 85 LEU A C 1
ATOM 671 O O . LEU A 1 85 ? -11.940 26.191 24.975 1.00 94.81 85 LEU A O 1
ATOM 675 N N . ALA A 1 86 ? -12.002 24.621 23.370 1.00 94.88 86 ALA A N 1
ATOM 676 C CA . ALA A 1 86 ? -13.373 24.206 23.638 1.00 94.88 86 ALA A CA 1
ATOM 677 C C . ALA A 1 86 ? -13.504 23.599 25.041 1.00 94.88 86 ALA A C 1
ATOM 679 O O . ALA A 1 86 ? -14.419 23.969 25.774 1.00 94.88 86 ALA A O 1
ATOM 680 N N . GLU A 1 87 ? -12.568 22.743 25.451 1.00 94.25 87 GLU A N 1
ATOM 681 C CA . GLU A 1 87 ? -12.576 22.144 26.786 1.00 94.25 87 GLU A CA 1
ATOM 682 C C . GLU A 1 87 ? -12.383 23.194 27.890 1.00 94.25 87 GLU A C 1
ATOM 684 O O . GLU A 1 87 ? -13.153 23.229 28.849 1.00 94.25 87 GLU A O 1
ATOM 689 N N . GLN A 1 88 ? -11.442 24.130 27.725 1.00 93.94 88 GLN A N 1
ATOM 690 C CA . GLN A 1 88 ? -11.260 25.239 28.671 1.00 93.94 88 GLN A CA 1
ATOM 691 C C . GLN A 1 88 ? -12.521 26.099 28.813 1.00 93.94 88 GLN A C 1
ATOM 693 O O . GLN A 1 88 ? -12.898 26.463 29.928 1.00 93.94 88 GLN A O 1
ATOM 698 N N . LYS A 1 89 ? -13.210 26.392 27.701 1.00 94.94 89 LYS A N 1
ATOM 699 C CA . LYS A 1 89 ? -14.488 27.119 27.730 1.00 94.94 89 LYS A CA 1
ATOM 700 C C . LYS A 1 89 ? -15.565 26.340 28.480 1.00 94.94 89 LYS A C 1
ATOM 702 O O . LYS A 1 89 ? -16.258 26.932 29.300 1.00 94.94 89 LYS A O 1
ATOM 707 N N . ARG A 1 90 ? -15.678 25.024 28.257 1.00 94.62 90 ARG A N 1
ATOM 708 C CA . ARG A 1 90 ? -16.654 24.173 28.963 1.00 94.62 90 ARG A CA 1
ATOM 709 C C . ARG A 1 90 ? -16.415 24.159 30.470 1.00 94.62 90 ARG A C 1
ATOM 711 O O . ARG A 1 90 ? -17.375 24.286 31.228 1.00 94.62 90 ARG A O 1
ATOM 718 N N . VAL A 1 91 ? -15.158 24.052 30.901 1.00 93.94 91 VAL A N 1
ATOM 719 C CA . VAL A 1 91 ? -14.791 24.105 32.325 1.00 93.94 91 VAL A CA 1
ATOM 720 C C . VAL A 1 91 ? -15.143 25.470 32.923 1.00 93.94 91 VAL A C 1
ATOM 722 O O . VAL A 1 91 ? -15.826 25.523 33.945 1.00 93.94 91 VAL A O 1
ATOM 725 N N . HIS A 1 92 ? -14.767 26.566 32.256 1.00 93.81 92 HIS A N 1
ATOM 726 C CA . HIS A 1 92 ? -15.071 27.925 32.716 1.00 93.81 92 HIS A CA 1
ATOM 727 C C . HIS A 1 92 ? -16.586 28.182 32.816 1.00 93.81 92 HIS A C 1
ATOM 729 O O . HIS A 1 92 ? -17.071 28.698 33.823 1.00 93.81 92 HIS A O 1
ATOM 735 N N . GLU A 1 93 ? -17.368 27.775 31.812 1.00 94.94 93 GLU A N 1
ATOM 736 C CA . GLU A 1 93 ? -18.835 27.877 31.840 1.00 94.94 93 GLU A CA 1
ATOM 737 C C . GLU A 1 93 ? -19.451 27.057 32.987 1.00 94.94 93 GLU A C 1
ATOM 739 O O . GLU A 1 93 ? -20.425 27.482 33.621 1.00 94.94 93 GLU A O 1
ATOM 744 N N . GLU A 1 94 ? -18.895 25.881 33.293 1.00 94.44 94 GLU A N 1
ATOM 745 C CA . GLU A 1 94 ? -19.365 25.061 34.406 1.00 94.44 94 GLU A CA 1
ATOM 746 C C . GLU A 1 94 ? -19.064 25.708 35.768 1.00 94.44 94 GLU A C 1
ATOM 748 O O . GLU A 1 94 ? -19.927 25.694 36.658 1.00 94.44 94 GLU A O 1
ATOM 753 N N . GLU A 1 95 ? -17.882 26.305 35.928 1.00 94.62 95 GLU A N 1
ATOM 754 C CA . GLU A 1 95 ? -17.497 27.072 37.116 1.00 94.62 95 GLU A CA 1
ATOM 755 C C . GLU A 1 95 ? -18.401 28.293 37.318 1.00 94.62 95 GLU A C 1
ATOM 757 O O . GLU A 1 95 ? -18.969 28.470 38.403 1.00 94.62 95 GLU A O 1
ATOM 762 N N . GLU A 1 96 ? -18.653 29.075 36.264 1.00 93.69 96 GLU A N 1
ATOM 763 C CA . GLU A 1 96 ? -19.589 30.202 36.316 1.00 93.69 96 GLU A CA 1
ATOM 764 C C . GLU A 1 96 ? -21.004 29.751 36.698 1.00 93.69 96 GLU A C 1
ATOM 766 O O . GLU A 1 96 ? -21.683 30.382 37.522 1.00 93.69 96 GLU A O 1
ATOM 771 N N . ARG A 1 97 ? -21.468 28.618 36.151 1.00 93.62 97 ARG A N 1
ATOM 772 C CA . ARG A 1 97 ? -22.780 28.051 36.485 1.00 93.62 97 ARG A CA 1
ATOM 773 C C . ARG A 1 97 ? -22.856 27.652 37.960 1.00 93.62 97 ARG A C 1
ATOM 775 O O . ARG A 1 97 ? -23.882 27.907 38.605 1.00 93.62 97 ARG A O 1
ATOM 782 N N . LYS A 1 98 ? -21.799 27.040 38.509 1.00 94.19 98 LYS A N 1
ATOM 783 C CA . LYS A 1 98 ? -21.700 26.684 39.936 1.00 94.19 98 LYS A CA 1
ATOM 784 C C . LYS A 1 98 ? -21.739 27.941 40.808 1.00 94.19 98 LYS A C 1
ATOM 786 O O . LYS A 1 98 ? -22.624 28.038 41.664 1.00 94.19 98 LYS A O 1
ATOM 791 N N . ALA A 1 99 ? -20.911 28.942 40.510 1.00 92.00 99 ALA A N 1
ATOM 792 C CA . ALA A 1 99 ? -20.873 30.212 41.236 1.00 92.00 99 ALA A CA 1
ATOM 793 C C . ALA A 1 99 ? -22.231 30.940 41.215 1.00 92.00 99 ALA A C 1
ATOM 795 O O . ALA A 1 99 ? -22.737 31.392 42.249 1.00 92.00 99 ALA A O 1
ATOM 796 N N . ARG A 1 100 ? -22.905 30.986 40.057 1.00 91.44 100 ARG A N 1
ATOM 797 C CA . ARG A 1 100 ? -24.242 31.591 39.921 1.00 91.44 100 ARG A CA 1
ATOM 798 C C . ARG A 1 100 ? -25.292 30.868 40.766 1.00 91.44 100 ARG A C 1
ATOM 800 O O . ARG A 1 100 ? -26.169 31.512 41.354 1.00 91.44 100 ARG A O 1
ATOM 807 N N . ASN A 1 101 ? -25.226 29.540 40.831 1.00 92.12 101 ASN A N 1
ATOM 808 C CA . ASN A 1 101 ? -26.132 28.734 41.647 1.00 92.12 101 ASN A CA 1
ATOM 809 C C . ASN A 1 101 ? -25.889 28.941 43.148 1.00 92.12 101 ASN A C 1
ATOM 811 O O . ASN A 1 101 ? -26.853 29.051 43.912 1.00 92.12 101 ASN A O 1
ATOM 815 N N . GLU A 1 102 ? -24.635 29.060 43.578 1.00 92.94 102 GLU A N 1
ATOM 816 C CA . GLU A 1 102 ? -24.290 29.385 44.964 1.00 92.94 102 GLU A CA 1
ATOM 817 C C . GLU A 1 102 ? -24.747 30.790 45.361 1.00 92.94 102 GLU A C 1
ATOM 819 O O . GLU A 1 102 ? -25.427 30.951 46.379 1.00 92.94 102 GLU A O 1
ATOM 824 N N . ALA A 1 103 ? -24.513 31.797 44.515 1.00 89.44 103 ALA A N 1
ATOM 825 C CA . ALA A 1 103 ? -24.985 33.161 44.746 1.00 89.44 103 ALA A CA 1
ATOM 826 C C . ALA A 1 103 ? -26.518 33.227 44.901 1.00 89.44 103 ALA A C 1
ATOM 828 O O . ALA A 1 103 ? -27.037 33.919 45.785 1.00 89.44 103 ALA A O 1
ATOM 829 N N . LYS A 1 104 ? -27.268 32.461 44.092 1.00 90.25 104 LYS A N 1
ATOM 830 C CA . LYS A 1 104 ? -28.729 32.323 44.235 1.00 90.25 104 LYS A CA 1
ATOM 831 C C . LYS A 1 104 ? -29.122 31.684 45.572 1.00 90.25 104 LYS A C 1
ATOM 833 O O . LYS A 1 104 ? -30.057 32.170 46.215 1.00 90.25 104 LYS A O 1
ATOM 838 N N . LYS A 1 105 ? -28.417 30.637 46.026 1.00 88.62 105 LYS A N 1
ATOM 839 C CA . LYS A 1 105 ? -28.654 30.007 47.342 1.00 88.62 105 LYS A CA 1
ATOM 840 C C . LYS A 1 105 ? -28.422 31.001 48.484 1.00 88.62 105 LYS A C 1
ATOM 842 O O . LYS A 1 105 ? -29.255 31.084 49.387 1.00 88.62 105 LYS A O 1
ATOM 847 N N . VAL A 1 106 ? -27.342 31.784 48.428 1.00 85.25 106 VAL A N 1
ATOM 848 C CA . VAL A 1 106 ? -27.020 32.809 49.437 1.00 85.25 106 VAL A CA 1
ATOM 849 C C . VAL A 1 106 ? -28.079 33.912 49.464 1.00 85.25 106 VAL A C 1
ATOM 851 O O . VAL A 1 106 ? -28.568 34.254 50.542 1.00 85.25 106 VAL A O 1
ATOM 854 N N . LYS A 1 107 ? -28.506 34.420 48.298 1.00 83.06 107 LYS A N 1
ATOM 855 C CA . LYS A 1 107 ? -29.602 35.401 48.208 1.00 83.06 107 LYS A CA 1
ATOM 856 C C . LYS A 1 107 ? -30.891 34.857 48.822 1.00 83.06 107 LYS A C 1
ATOM 858 O O . LYS A 1 107 ? -31.470 35.516 49.678 1.00 83.06 107 LYS A O 1
ATOM 863 N N . LYS A 1 108 ? -31.289 33.624 48.486 1.00 82.25 108 LYS A N 1
ATOM 864 C CA . LYS A 1 108 ? -32.491 32.982 49.048 1.00 82.25 108 LYS A CA 1
ATOM 865 C C . LYS A 1 108 ? -32.402 32.816 50.572 1.00 82.25 108 LYS A C 1
ATOM 867 O O . LYS A 1 108 ? -33.389 33.066 51.260 1.00 82.25 108 LYS A O 1
ATOM 872 N N . LYS A 1 109 ? -31.227 32.459 51.112 1.00 78.44 109 LYS A N 1
ATOM 873 C CA . LYS A 1 109 ? -30.979 32.413 52.567 1.00 78.44 109 LYS A CA 1
ATOM 874 C C . LYS A 1 109 ? -31.099 33.800 53.214 1.00 78.44 109 LYS A C 1
ATOM 876 O O . LYS A 1 109 ? -31.778 33.912 54.230 1.00 78.44 109 LYS A O 1
ATOM 881 N N . LYS A 1 110 ? -30.513 34.852 52.622 1.00 76.12 110 LYS A N 1
ATOM 882 C CA . LYS A 1 110 ? -30.640 36.241 53.112 1.00 76.12 110 LYS A CA 1
ATOM 883 C C . LYS A 1 110 ? -32.090 36.731 53.090 1.00 76.12 110 LYS A C 1
ATOM 885 O O . LYS A 1 110 ? -32.548 37.266 54.091 1.00 76.12 110 LYS A O 1
ATOM 890 N N . THR A 1 111 ? -32.830 36.497 52.004 1.00 71.25 111 THR A N 1
ATOM 891 C CA . THR A 1 111 ? -34.255 36.856 51.903 1.00 71.25 111 THR A CA 1
ATOM 892 C C . THR A 1 111 ? -35.096 36.109 52.935 1.00 71.25 111 THR A C 1
ATOM 894 O O . THR A 1 111 ? -35.922 36.722 53.600 1.00 71.25 111 THR A O 1
ATOM 897 N N . LYS A 1 112 ? -34.854 34.805 53.137 1.00 66.94 112 LYS A N 1
ATOM 898 C CA . LYS A 1 112 ? -35.553 34.018 54.165 1.00 66.94 112 LYS A CA 1
ATOM 899 C C . LYS A 1 112 ? -35.228 34.514 55.581 1.00 66.94 112 LYS A C 1
ATOM 901 O O . LYS A 1 112 ? -36.138 34.639 56.388 1.00 66.94 112 LYS A O 1
ATOM 906 N N . LYS A 1 113 ? -33.964 34.857 55.866 1.00 65.44 113 LYS A N 1
ATOM 907 C CA . LYS A 1 113 ? -33.542 35.434 57.156 1.00 65.44 113 LYS A CA 1
ATOM 908 C C . LYS A 1 113 ? -34.176 36.810 57.405 1.00 65.44 113 LYS A C 1
ATOM 910 O O . LYS A 1 113 ? -34.639 37.059 58.509 1.00 65.44 113 LYS A O 1
ATOM 915 N N . MET A 1 114 ? -34.275 37.655 56.374 1.00 57.16 114 MET A N 1
ATOM 916 C CA . MET A 1 114 ? -34.998 38.932 56.447 1.00 57.16 114 MET A CA 1
ATOM 917 C C . MET A 1 114 ? -36.510 38.755 56.639 1.00 57.16 114 MET A C 1
ATOM 919 O O . MET A 1 114 ? -37.113 39.548 57.351 1.00 57.16 114 MET A O 1
ATOM 923 N N . LEU A 1 115 ? -37.129 37.724 56.049 1.00 57.66 115 LEU A N 1
ATOM 924 C CA . LEU A 1 115 ? -38.548 37.427 56.285 1.00 57.66 115 LEU A CA 1
ATOM 925 C C . LEU A 1 115 ? -38.820 36.977 57.728 1.00 57.66 115 LEU A C 1
ATOM 927 O O . LEU A 1 115 ? -39.861 37.321 58.270 1.00 57.66 115 LEU A O 1
ATOM 931 N N . ILE A 1 116 ? -37.899 36.228 58.341 1.00 56.69 116 ILE A N 1
ATOM 932 C CA . ILE A 1 116 ? -38.040 35.721 59.718 1.00 56.69 116 ILE A CA 1
ATOM 933 C C . ILE A 1 116 ? -37.819 36.830 60.765 1.00 56.69 116 ILE A C 1
ATOM 935 O O . ILE A 1 116 ? -38.373 36.754 61.853 1.00 56.69 116 ILE A O 1
ATOM 939 N N . GLN A 1 117 ? -37.048 37.876 60.444 1.00 51.47 117 GLN A N 1
ATOM 940 C CA . GLN A 1 117 ? -36.818 39.027 61.333 1.00 51.47 117 GLN A CA 1
ATOM 941 C C . GLN A 1 117 ? -37.912 40.107 61.275 1.00 51.47 117 GLN A C 1
ATOM 943 O O . GLN A 1 117 ? -37.825 41.088 62.011 1.00 51.47 117 GLN A O 1
ATOM 948 N N . ARG A 1 118 ? -38.933 39.970 60.418 1.00 45.22 118 ARG A N 1
ATOM 949 C CA . ARG A 1 118 ? -40.090 40.874 60.462 1.00 45.22 118 ARG A CA 1
ATOM 950 C C . ARG A 1 118 ? -40.981 40.495 61.650 1.00 45.22 118 ARG A C 1
ATOM 952 O O . ARG A 1 118 ? -41.273 39.307 61.793 1.00 45.22 118 ARG A O 1
ATOM 959 N N . PRO A 1 119 ? -41.425 41.456 62.481 1.00 44.66 119 PRO A N 1
ATOM 960 C CA . PRO A 1 119 ? -42.316 41.143 63.588 1.00 44.66 119 PRO A CA 1
ATOM 961 C C . PRO A 1 119 ? -43.612 40.523 63.038 1.00 44.66 119 PRO A C 1
ATOM 963 O O . PRO A 1 119 ? -44.116 40.984 62.006 1.00 44.66 119 PRO A O 1
ATOM 966 N N . PRO A 1 120 ? -44.150 39.469 63.675 1.00 45.53 120 PRO A N 1
ATOM 967 C CA . PRO A 1 120 ? -45.454 38.944 63.305 1.00 45.53 120 PRO A CA 1
ATOM 968 C C . PRO A 1 120 ? -46.502 40.041 63.528 1.00 45.53 120 PRO A C 1
ATOM 970 O O . PRO A 1 120 ? -46.619 40.577 64.628 1.00 45.53 120 PRO A O 1
ATOM 973 N N . TYR A 1 121 ? -47.251 40.384 62.481 1.00 44.56 121 TYR A N 1
ATOM 974 C CA . TYR A 1 121 ? -48.452 41.206 62.596 1.00 44.56 121 TYR A CA 1
ATOM 975 C C . TYR A 1 121 ? -49.660 40.284 62.445 1.00 44.56 121 TYR A C 1
ATOM 977 O O . TYR A 1 121 ? -49.687 39.415 61.569 1.00 44.56 121 TYR A O 1
ATOM 985 N N . ILE A 1 122 ? -50.645 40.440 63.323 1.00 45.44 122 ILE A N 1
ATOM 986 C CA . ILE A 1 122 ? -51.938 39.773 63.186 1.00 45.44 122 ILE A CA 1
ATOM 987 C C . ILE A 1 122 ? -52.900 40.823 62.650 1.00 45.44 122 ILE A C 1
ATOM 989 O O . ILE A 1 122 ? -53.039 41.902 63.222 1.00 45.44 122 ILE A O 1
ATOM 993 N N . ARG A 1 123 ? -53.553 40.511 61.532 1.00 41.31 123 ARG A N 1
ATOM 994 C CA . ARG A 1 123 ? -54.594 41.356 60.956 1.00 41.31 123 ARG A CA 1
ATOM 995 C C . ARG A 1 123 ? -55.898 41.070 61.700 1.00 41.31 123 ARG A C 1
ATOM 997 O O . ARG A 1 123 ? -56.482 40.004 61.516 1.00 41.31 123 ARG A O 1
ATOM 1004 N N . VAL A 1 124 ? -56.313 41.985 62.571 1.00 44.12 124 VAL A N 1
ATOM 1005 C CA . VAL A 1 124 ? -57.520 41.839 63.400 1.00 44.12 124 VAL A CA 1
ATOM 1006 C C . VAL A 1 124 ? -58.684 42.573 62.733 1.00 44.12 124 VAL A C 1
ATOM 1008 O O . VAL A 1 124 ? -58.508 43.676 62.219 1.00 44.12 124 VAL A O 1
ATOM 1011 N N . TYR A 1 125 ? -59.860 41.944 62.707 1.00 35.22 125 TYR A N 1
ATOM 1012 C CA . TYR A 1 125 ? -61.087 42.514 62.148 1.00 35.22 125 TYR A CA 1
ATOM 1013 C C . TYR A 1 125 ? -61.894 43.172 63.274 1.00 35.22 125 TYR A C 1
ATOM 1015 O O . TYR A 1 125 ? -62.231 42.505 64.252 1.00 35.22 125 TYR A O 1
ATOM 1023 N N . THR A 1 126 ? -62.197 44.461 63.150 1.00 51.78 126 THR A N 1
ATOM 1024 C CA . THR A 1 126 ? -63.166 45.164 64.003 1.00 51.78 126 THR A CA 1
ATOM 1025 C C . THR A 1 126 ? -64.161 45.906 63.112 1.00 51.78 126 THR A C 1
ATOM 1027 O O . THR A 1 126 ? -63.852 46.210 61.957 1.00 51.78 126 THR A O 1
ATOM 1030 N N . ASP A 1 127 ? -65.356 46.201 63.632 1.00 43.03 127 ASP A N 1
ATOM 1031 C CA . ASP A 1 127 ? -66.510 46.734 62.878 1.00 43.03 127 ASP A CA 1
ATOM 1032 C C . ASP A 1 127 ? -66.322 48.155 62.283 1.00 43.03 127 ASP A C 1
ATOM 1034 O O . ASP A 1 127 ? -67.282 48.788 61.850 1.00 43.03 127 ASP A O 1
ATOM 1038 N N . GLY A 1 128 ? -65.085 48.661 62.212 1.00 50.34 128 GLY A N 1
ATOM 1039 C CA . GLY A 1 128 ? -64.713 49.940 61.596 1.00 50.34 128 GLY A CA 1
ATOM 1040 C C . GLY A 1 128 ? -63.628 49.873 60.507 1.00 50.34 128 GLY A C 1
ATOM 1041 O O . GLY A 1 128 ? -63.291 50.918 59.957 1.00 50.34 128 GLY A O 1
ATOM 1042 N N . GLY A 1 129 ? -63.087 48.693 60.165 1.00 49.97 129 GLY A N 1
ATOM 1043 C CA . GLY A 1 129 ? -62.083 48.520 59.097 1.00 49.97 129 GLY A CA 1
ATOM 1044 C C . GLY A 1 129 ? -60.747 47.903 59.546 1.00 49.97 129 GLY A C 1
ATOM 1045 O O . GLY A 1 129 ? -60.528 47.624 60.721 1.00 49.97 129 GLY A O 1
ATOM 1046 N N . PHE A 1 130 ? -59.852 47.639 58.583 1.00 41.22 130 PHE A N 1
ATOM 1047 C CA . PHE A 1 130 ? -58.579 46.939 58.815 1.00 41.22 130 PHE A CA 1
ATOM 1048 C C . PHE A 1 130 ? -57.522 47.827 59.491 1.00 41.22 130 PHE A C 1
ATOM 1050 O O . PHE A 1 130 ? -57.143 48.861 58.944 1.00 41.22 130 PHE A O 1
ATOM 1057 N N . HIS A 1 131 ? -56.959 47.355 60.607 1.00 43.12 131 HIS A N 1
ATOM 1058 C CA . HIS A 1 131 ? -55.783 47.948 61.251 1.00 43.12 131 HIS A CA 1
ATOM 1059 C C . HIS A 1 131 ? -54.695 46.885 61.486 1.00 43.12 131 HIS A C 1
ATOM 1061 O O . HIS A 1 131 ? -54.984 45.785 61.959 1.00 43.12 131 HIS A O 1
ATOM 1067 N N . ASP A 1 132 ? -53.442 47.213 61.156 1.00 42.16 132 ASP A N 1
ATOM 1068 C CA . ASP A 1 132 ? -52.275 46.373 61.449 1.00 42.16 132 ASP A CA 1
ATOM 1069 C C . ASP A 1 132 ? -51.734 46.736 62.847 1.00 42.16 132 ASP A C 1
ATOM 1071 O O . ASP A 1 132 ? -51.389 47.891 63.098 1.00 42.16 132 ASP A O 1
ATOM 1075 N N . ALA A 1 133 ? -51.663 45.765 63.764 1.00 44.75 133 ALA A N 1
ATOM 1076 C CA . ALA A 1 133 ? -51.138 45.957 65.119 1.00 44.75 133 ALA A CA 1
ATOM 1077 C C . ALA A 1 133 ? -49.870 45.115 65.351 1.00 44.75 133 ALA A C 1
ATOM 1079 O O . ALA A 1 133 ? -49.843 43.915 65.064 1.00 44.75 133 ALA A O 1
ATOM 1080 N N . THR A 1 134 ? -48.819 45.747 65.880 1.00 46.50 134 THR A N 1
ATOM 1081 C CA . THR A 1 134 ? -47.533 45.110 66.214 1.00 46.50 134 THR A CA 1
ATOM 1082 C C . THR A 1 134 ? -47.569 44.560 67.645 1.00 46.50 134 THR A C 1
ATOM 1084 O O . THR A 1 134 ? -47.991 45.261 68.562 1.00 46.50 134 THR A O 1
ATOM 1087 N N . ILE A 1 135 ? -47.134 43.312 67.850 1.00 43.09 135 ILE A N 1
ATOM 1088 C CA . ILE A 1 135 ? -47.137 42.643 69.166 1.00 43.09 135 ILE A CA 1
ATOM 1089 C C . ILE A 1 135 ? -46.063 43.269 70.090 1.00 43.09 135 ILE A C 1
ATOM 1091 O O . ILE A 1 135 ? -44.923 43.397 69.644 1.00 43.09 135 ILE A O 1
ATOM 1095 N N . PRO A 1 136 ? -46.366 43.640 71.355 1.00 41.44 136 PRO A N 1
ATOM 1096 C CA . PRO A 1 136 ? -45.371 44.185 72.290 1.00 41.44 136 PRO A CA 1
ATOM 1097 C C . PRO A 1 136 ? -44.376 43.121 72.798 1.00 41.44 136 PRO A C 1
ATOM 1099 O O . PRO A 1 136 ? -44.753 41.970 73.013 1.00 41.44 136 PRO A O 1
ATOM 1102 N N . ASP A 1 137 ? -43.131 43.535 73.067 1.00 44.09 137 ASP A N 1
ATOM 1103 C CA . ASP A 1 137 ? -41.918 42.730 73.354 1.00 44.09 137 ASP A CA 1
ATOM 1104 C C . ASP A 1 137 ? -41.918 41.844 74.635 1.00 44.09 137 ASP A C 1
ATOM 1106 O O . ASP A 1 137 ? -40.869 41.400 75.100 1.00 44.09 137 ASP A O 1
ATOM 1110 N N . GLY A 1 138 ? -43.076 41.529 75.220 1.00 38.47 138 GLY A N 1
ATOM 1111 C CA . GLY A 1 138 ? -43.184 40.780 76.483 1.00 38.47 138 GLY A CA 1
ATOM 1112 C C . GLY A 1 138 ? -43.074 39.250 76.389 1.00 38.47 138 GLY A C 1
ATOM 1113 O O . GLY A 1 138 ? -43.059 38.585 77.419 1.00 38.47 138 GLY A O 1
ATOM 1114 N N . ALA A 1 139 ? -42.996 38.663 75.191 1.00 41.53 139 ALA A N 1
ATOM 1115 C CA . ALA A 1 139 ? -42.979 37.206 74.991 1.00 41.53 139 ALA A CA 1
ATOM 1116 C C . ALA A 1 139 ? -41.621 36.692 74.476 1.00 41.53 139 ALA A C 1
ATOM 1118 O O . ALA A 1 139 ? -41.552 35.866 73.567 1.00 41.53 139 ALA A O 1
ATOM 1119 N N . ARG A 1 140 ? -40.524 37.211 75.041 1.00 38.91 140 ARG A N 1
ATOM 1120 C CA . ARG A 1 140 ? -39.143 36.842 74.694 1.00 38.91 140 ARG A CA 1
ATOM 1121 C C . ARG A 1 140 ? -38.477 36.061 75.827 1.00 38.91 140 ARG A C 1
ATOM 1123 O O . ARG A 1 140 ? -37.487 36.491 76.398 1.00 38.91 140 ARG A O 1
ATOM 1130 N N . ALA A 1 141 ? -39.037 34.914 76.174 1.00 35.88 141 ALA A N 1
ATOM 1131 C CA . ALA A 1 141 ? -38.360 33.897 76.968 1.00 35.88 141 ALA A CA 1
ATOM 1132 C C . ALA A 1 141 ? -38.952 32.545 76.563 1.00 35.88 141 ALA A C 1
ATOM 1134 O O . ALA A 1 141 ? -40.138 32.473 76.261 1.00 35.88 141 ALA A O 1
ATOM 1135 N N . ILE A 1 142 ? -38.147 31.483 76.577 1.00 37.53 142 ILE A N 1
ATOM 1136 C CA . ILE A 1 142 ? -38.466 30.123 76.100 1.00 37.53 142 ILE A CA 1
ATOM 1137 C C . ILE A 1 142 ? -38.217 29.909 74.589 1.00 37.53 142 ILE A C 1
ATOM 1139 O O . ILE A 1 142 ? -39.113 29.495 73.859 1.00 37.53 142 ILE A O 1
ATOM 1143 N N . ARG A 1 143 ? -36.985 30.159 74.113 1.00 33.22 143 ARG A N 1
ATOM 1144 C CA . ARG A 1 143 ? -36.269 29.271 73.160 1.00 33.22 143 ARG A CA 1
ATOM 1145 C C . ARG A 1 143 ? -34.851 29.770 72.846 1.00 33.22 143 ARG A C 1
ATOM 1147 O O . ARG A 1 143 ? -34.532 30.097 71.711 1.00 33.22 143 ARG A O 1
ATOM 1154 N N . GLU A 1 144 ? -33.986 29.806 73.846 1.00 39.69 144 GLU A N 1
ATOM 1155 C CA . GLU A 1 144 ? -32.537 29.855 73.626 1.00 39.69 144 GLU A CA 1
ATOM 1156 C C . GLU A 1 144 ? -31.901 28.895 74.626 1.00 39.69 144 GLU A C 1
ATOM 1158 O O . GLU A 1 144 ? -31.696 29.267 75.768 1.00 39.69 144 GLU A O 1
ATOM 1163 N N . GLU A 1 145 ? -31.717 27.639 74.216 1.00 35.97 145 GLU A N 1
ATOM 1164 C CA . GLU A 1 145 ? -30.687 26.711 74.709 1.00 35.97 145 GLU A CA 1
ATOM 1165 C C . GLU A 1 145 ? -30.848 25.386 73.955 1.00 35.97 145 GLU A C 1
ATOM 1167 O O . GLU A 1 145 ? -31.608 24.512 74.346 1.00 35.97 145 GLU A O 1
ATOM 1172 N N . GLU A 1 146 ? -30.222 25.304 72.784 1.00 34.50 146 GLU A N 1
ATOM 1173 C CA . GLU A 1 146 ? -29.551 24.105 72.266 1.00 34.50 146 GLU A CA 1
ATOM 1174 C C . GLU A 1 146 ? -28.970 24.477 70.900 1.00 34.50 146 GLU A C 1
ATOM 1176 O O . GLU A 1 146 ? -29.681 24.542 69.902 1.00 34.50 146 GLU A O 1
ATOM 1181 N N . GLU A 1 147 ? -27.693 24.859 70.904 1.00 33.19 147 GLU A N 1
ATOM 1182 C CA . GLU A 1 147 ? -26.658 24.451 69.942 1.00 33.19 147 GLU A CA 1
ATOM 1183 C C . GLU A 1 147 ? -25.439 25.378 70.104 1.00 33.19 147 GLU A C 1
ATOM 1185 O O . GLU A 1 147 ? -25.427 26.531 69.672 1.00 33.19 147 GLU A O 1
ATOM 1190 N N . GLY A 1 148 ? -24.394 24.851 70.748 1.00 26.09 148 GLY A N 1
ATOM 1191 C CA . GLY A 1 148 ? -23.067 25.455 70.875 1.00 26.09 148 GLY A CA 1
ATOM 1192 C C . GLY A 1 148 ? -21.978 24.364 70.898 1.00 26.09 148 GLY A C 1
ATOM 1193 O O . GLY A 1 148 ? -22.296 23.217 71.200 1.00 26.09 148 GLY A O 1
ATOM 1194 N N . PRO A 1 149 ? -20.727 24.672 70.507 1.00 30.19 149 PRO A N 1
ATOM 1195 C CA . PRO A 1 149 ? -19.929 23.818 69.616 1.00 30.19 149 PRO A CA 1
ATOM 1196 C C . PRO A 1 149 ? -18.827 22.962 70.283 1.00 30.19 149 PRO A C 1
ATOM 1198 O O . PRO A 1 149 ? -18.443 23.177 71.427 1.00 30.19 149 PRO A O 1
ATOM 1201 N N . LEU A 1 150 ? -18.292 22.018 69.492 1.00 34.47 150 LEU A N 1
ATOM 1202 C CA . LEU A 1 150 ? -17.116 21.154 69.727 1.00 34.47 150 LEU A CA 1
ATOM 1203 C C . LEU A 1 150 ? -15.833 21.920 70.116 1.00 34.47 150 LEU A C 1
ATOM 1205 O O . LEU A 1 150 ? -15.441 22.775 69.328 1.00 34.47 150 LEU A O 1
ATOM 1209 N N . VAL A 1 151 ? -15.115 21.500 71.180 1.00 26.70 151 VAL A N 1
ATOM 1210 C CA . VAL A 1 151 ? -13.630 21.558 71.322 1.00 26.70 151 VAL A CA 1
ATOM 1211 C C . VAL A 1 151 ? -13.102 20.484 72.315 1.00 26.70 151 VAL A C 1
ATOM 1213 O O . VAL A 1 151 ? -13.697 20.243 73.359 1.00 26.70 151 VAL A O 1
ATOM 1216 N N . GLU A 1 152 ? -11.971 19.869 71.936 1.00 28.56 152 GLU A N 1
ATOM 1217 C CA . GLU A 1 152 ? -10.968 19.033 72.645 1.00 28.56 152 GLU A CA 1
ATOM 1218 C C . GLU A 1 152 ? -10.689 19.282 74.155 1.00 28.56 152 GLU A C 1
ATOM 1220 O O . GLU A 1 152 ? -10.565 20.435 74.556 1.00 28.56 152 GLU A O 1
ATOM 1225 N N . LYS A 1 153 ? -10.400 18.227 74.960 1.00 25.00 153 LYS A N 1
ATOM 1226 C CA . LYS A 1 153 ? -9.040 17.732 75.357 1.00 25.00 153 LYS A CA 1
ATOM 1227 C C . LYS A 1 153 ? -9.029 16.753 76.565 1.00 25.00 153 LYS A C 1
ATOM 1229 O O . LYS A 1 153 ? -9.825 16.878 77.486 1.00 25.00 153 LYS A O 1
ATOM 1234 N N . SER A 1 154 ? -8.009 15.880 76.535 1.00 23.70 154 SER A N 1
ATOM 1235 C CA . SER A 1 154 ? -7.170 15.299 77.617 1.00 23.70 154 SER A CA 1
ATOM 1236 C C . SER A 1 154 ? -7.676 14.236 78.612 1.00 23.70 154 SER A C 1
ATOM 1238 O O . SER A 1 154 ? -8.505 14.495 79.476 1.00 23.70 154 SER A O 1
ATOM 1240 N N . ASP A 1 155 ? -7.001 13.083 78.514 1.00 28.92 155 ASP A N 1
ATOM 1241 C CA . ASP A 1 155 ? -6.521 12.108 79.511 1.00 28.92 155 ASP A CA 1
ATOM 1242 C C . ASP A 1 155 ? -6.773 12.355 81.014 1.00 28.92 155 ASP A C 1
ATOM 1244 O O . ASP A 1 155 ? -6.402 13.391 81.563 1.00 28.92 155 ASP A O 1
ATOM 1248 N N . SER A 1 156 ? -7.241 11.317 81.726 1.00 26.83 156 SER A N 1
ATOM 1249 C CA . SER A 1 156 ? -6.558 10.708 82.893 1.00 26.83 156 SER A CA 1
ATOM 1250 C C . SER A 1 156 ? -7.398 9.605 83.574 1.00 26.83 156 SER A C 1
ATOM 1252 O O . SER A 1 156 ? -8.603 9.487 83.380 1.00 26.83 156 SER A O 1
ATOM 1254 N N . ASN A 1 157 ? -6.676 8.750 84.301 1.00 24.36 157 ASN A N 1
ATOM 1255 C CA . ASN A 1 157 ? -6.988 7.415 84.823 1.00 24.36 157 ASN A CA 1
ATOM 1256 C C . ASN A 1 157 ? -7.995 7.309 85.991 1.00 24.36 157 ASN A C 1
ATOM 1258 O O . ASN A 1 157 ? -8.222 8.271 86.715 1.00 24.36 157 ASN A O 1
ATOM 1262 N N . ALA A 1 158 ? -8.341 6.033 86.258 1.00 26.52 158 ALA A N 1
ATOM 1263 C CA . ALA A 1 158 ? -8.746 5.414 87.536 1.00 26.52 158 ALA A CA 1
ATOM 1264 C C . ALA A 1 158 ? -10.222 5.605 87.942 1.00 26.52 158 ALA A C 1
ATOM 1266 O O . ALA A 1 158 ? -10.793 6.664 87.746 1.00 26.52 158 ALA A O 1
ATOM 1267 N N . SER A 1 159 ? -10.943 4.648 88.527 1.00 25.86 159 SER A N 1
ATOM 1268 C CA . SER A 1 159 ? -10.686 3.279 88.998 1.00 25.86 159 SER A CA 1
ATOM 1269 C C . SER A 1 159 ? -12.040 2.691 89.429 1.00 25.86 159 SER A C 1
ATOM 1271 O O . SER A 1 159 ? -12.918 3.441 89.846 1.00 25.86 159 SER A O 1
ATOM 1273 N N . ASP A 1 160 ? -12.172 1.368 89.336 1.00 24.53 160 ASP A N 1
ATOM 1274 C CA . ASP A 1 160 ? -12.974 0.470 90.181 1.00 24.53 160 ASP A CA 1
ATOM 1275 C C . ASP A 1 160 ? -14.265 0.974 90.855 1.00 24.53 160 ASP A C 1
ATOM 1277 O O . ASP A 1 160 ? -14.234 1.685 91.855 1.00 24.53 160 ASP A O 1
ATOM 1281 N N . ALA A 1 161 ? -15.398 0.395 90.444 1.00 26.41 161 ALA A N 1
ATOM 1282 C CA . ALA A 1 161 ? -16.366 -0.164 91.389 1.00 26.41 161 ALA A CA 1
ATOM 1283 C C . ALA A 1 161 ? -17.240 -1.219 90.697 1.00 26.41 161 ALA A C 1
ATOM 1285 O O . ALA A 1 161 ? -17.954 -0.971 89.727 1.00 26.41 161 ALA A O 1
ATOM 1286 N N . THR A 1 162 ? -17.140 -2.425 91.230 1.00 26.38 162 THR A N 1
ATOM 1287 C CA . THR A 1 162 ? -17.878 -3.638 90.915 1.00 26.38 162 THR A CA 1
ATOM 1288 C C . THR A 1 162 ? -19.343 -3.548 91.353 1.00 26.38 162 THR A C 1
ATOM 1290 O O . THR A 1 162 ? -19.639 -3.210 92.494 1.00 26.38 162 THR A O 1
ATOM 1293 N N . ALA A 1 163 ? -20.272 -3.962 90.487 1.00 26.02 163 ALA A N 1
ATOM 1294 C CA . ALA A 1 163 ? -21.567 -4.497 90.909 1.00 26.02 163 ALA A CA 1
ATOM 1295 C C . ALA A 1 163 ? -22.100 -5.483 89.860 1.00 26.02 163 ALA A C 1
ATOM 1297 O O . ALA A 1 163 ? -22.507 -5.125 88.757 1.00 26.02 163 ALA A O 1
ATOM 1298 N N . SER A 1 164 ? -22.039 -6.757 90.236 1.00 24.86 164 SER A N 1
ATOM 1299 C CA . SER A 1 164 ? -22.586 -7.911 89.533 1.00 24.86 164 SER A CA 1
ATOM 1300 C C . SER A 1 164 ? -24.116 -7.861 89.491 1.00 24.86 164 SER A C 1
ATOM 1302 O O . SER A 1 164 ? -24.758 -7.720 90.528 1.00 24.86 164 SER A O 1
ATOM 1304 N N . SER A 1 165 ? -24.701 -8.054 88.307 1.00 27.78 165 SER A N 1
ATOM 1305 C CA . SER A 1 165 ? -26.060 -8.582 88.156 1.00 27.78 165 SER A CA 1
ATOM 1306 C C . SER A 1 165 ? -26.168 -9.311 86.817 1.00 27.78 165 SER A C 1
ATOM 1308 O O . SER A 1 165 ? -26.200 -8.721 85.739 1.00 27.78 165 SER A O 1
ATOM 1310 N N . THR A 1 166 ? -26.174 -10.633 86.914 1.00 33.09 166 THR A N 1
ATOM 1311 C CA . THR A 1 166 ? -26.280 -11.631 85.850 1.00 33.09 166 THR A CA 1
ATOM 1312 C C . THR A 1 166 ? -27.588 -11.530 85.058 1.00 33.09 166 THR A C 1
ATOM 1314 O O . THR A 1 166 ? -28.659 -11.794 85.595 1.00 33.09 166 THR A O 1
ATOM 1317 N N . ALA A 1 167 ? -27.484 -11.252 83.755 1.00 29.94 167 ALA A N 1
ATOM 1318 C CA . ALA A 1 167 ? -28.518 -11.496 82.742 1.00 29.94 167 ALA A CA 1
ATOM 1319 C C . ALA A 1 167 ? -27.984 -12.506 81.695 1.00 29.94 167 ALA A C 1
ATOM 1321 O O . ALA A 1 167 ? -26.771 -12.561 81.464 1.00 29.94 167 ALA A O 1
ATOM 1322 N N . PRO A 1 168 ? -28.835 -13.352 81.082 1.00 30.97 168 PRO A N 1
ATOM 1323 C CA . PRO A 1 168 ? -28.388 -14.545 80.366 1.00 30.97 168 PRO A CA 1
ATOM 1324 C C . PRO A 1 168 ? -27.702 -14.187 79.038 1.00 30.97 168 PRO A C 1
ATOM 1326 O O . PRO A 1 168 ? -28.308 -13.618 78.130 1.00 30.97 168 PRO A O 1
ATOM 1329 N N . LYS A 1 169 ? -26.428 -14.580 78.910 1.00 34.31 169 LYS A N 1
ATOM 1330 C CA . LYS A 1 169 ? -25.528 -14.309 77.769 1.00 34.31 169 LYS A CA 1
ATOM 1331 C C . LYS A 1 169 ? -25.984 -14.910 76.421 1.00 34.31 169 LYS A C 1
ATOM 1333 O O . LYS A 1 169 ? -25.396 -14.628 75.390 1.00 34.31 169 LYS A O 1
ATOM 1338 N N . THR A 1 170 ? -27.058 -15.697 76.383 1.00 40.53 170 THR A N 1
ATOM 1339 C CA . THR A 1 170 ? -27.464 -16.487 75.204 1.00 40.53 170 THR A CA 1
ATOM 1340 C C . THR A 1 170 ? -28.347 -15.742 74.194 1.00 40.53 170 THR A C 1
ATOM 1342 O O . THR A 1 170 ? -28.445 -16.166 73.041 1.00 40.53 170 THR A O 1
ATOM 1345 N N . LEU A 1 171 ? -28.986 -14.634 74.590 1.00 35.00 171 LEU A N 1
ATOM 1346 C CA . LEU A 1 171 ? -29.860 -13.839 73.710 1.00 35.00 171 LEU A CA 1
ATOM 1347 C C . LEU A 1 171 ? -29.117 -12.663 73.060 1.00 35.00 171 LEU A C 1
ATOM 1349 O O . LEU A 1 171 ? -29.351 -12.343 71.895 1.00 35.00 171 LEU A O 1
ATOM 1353 N N . VAL A 1 172 ? -28.178 -12.064 73.797 1.00 36.81 172 VAL A N 1
ATOM 1354 C CA . VAL A 1 172 ? -27.362 -10.929 73.341 1.00 36.81 172 VAL A CA 1
ATOM 1355 C C . VAL A 1 172 ? -26.394 -11.362 72.232 1.00 36.81 172 VAL A C 1
ATOM 1357 O O . VAL A 1 172 ? -26.315 -10.680 71.211 1.00 36.81 172 VAL A O 1
ATOM 1360 N N . ASP A 1 173 ? -25.787 -12.549 72.343 1.00 34.25 173 ASP A N 1
ATOM 1361 C CA . ASP A 1 173 ? -24.893 -13.099 71.310 1.00 34.25 173 ASP A CA 1
ATOM 1362 C C . ASP A 1 173 ? -25.634 -13.494 70.019 1.00 34.25 173 ASP A C 1
ATOM 1364 O O . ASP A 1 173 ? -25.116 -13.300 68.919 1.00 34.25 173 ASP A O 1
ATOM 1368 N N . LYS A 1 174 ? -26.891 -13.959 70.111 1.00 33.34 174 LYS A N 1
ATOM 1369 C CA . LYS A 1 174 ? -27.727 -14.237 68.925 1.00 33.34 174 LYS A CA 1
ATOM 1370 C C . LYS A 1 174 ? -28.156 -12.959 68.201 1.00 33.34 174 LYS A C 1
ATOM 1372 O O . LYS A 1 174 ? -28.149 -12.925 66.974 1.00 33.34 174 LYS A O 1
ATOM 1377 N N . VAL A 1 175 ? -28.500 -11.896 68.931 1.00 36.12 175 VAL A N 1
ATOM 1378 C CA . VAL A 1 175 ? -28.894 -10.604 68.336 1.00 36.12 175 VAL A CA 1
ATOM 1379 C C . VAL A 1 175 ? -27.688 -9.866 67.742 1.00 36.12 175 VAL A C 1
ATOM 1381 O O . VAL A 1 175 ? -27.812 -9.250 66.680 1.00 36.12 175 VAL A O 1
ATOM 1384 N N . LEU A 1 176 ? -26.513 -9.959 68.375 1.00 34.94 176 LEU A N 1
ATOM 1385 C CA . LEU A 1 176 ? -25.258 -9.429 67.834 1.00 34.94 176 LEU A CA 1
ATOM 1386 C C . LEU A 1 176 ? -24.804 -10.201 66.592 1.00 34.94 176 LEU A C 1
ATOM 1388 O O . LEU A 1 176 ? -24.454 -9.555 65.608 1.00 34.94 176 LEU A O 1
ATOM 1392 N N . GLY A 1 177 ? -24.906 -11.536 66.598 1.00 35.47 177 GLY A N 1
ATOM 1393 C CA . GLY A 1 177 ? -24.616 -12.389 65.441 1.00 35.47 177 GLY A CA 1
ATOM 1394 C C . GLY A 1 177 ? -25.508 -12.094 64.231 1.00 35.47 177 GLY A C 1
ATOM 1395 O O . GLY A 1 177 ? -25.013 -11.959 63.117 1.00 35.47 177 GLY A O 1
ATOM 1396 N N . VAL A 1 178 ? -26.815 -11.888 64.437 1.00 34.50 178 VAL A N 1
ATOM 1397 C CA . VAL A 1 178 ? -27.743 -11.495 63.358 1.00 34.50 178 VAL A CA 1
ATOM 1398 C C . VAL A 1 178 ? -27.435 -10.085 62.838 1.00 34.50 178 VAL A C 1
ATOM 1400 O O . VAL A 1 178 ? -27.491 -9.849 61.630 1.00 34.50 178 VAL A O 1
ATOM 1403 N N . LYS A 1 179 ? -27.055 -9.143 63.714 1.00 31.80 179 LYS A N 1
ATOM 1404 C CA . LYS A 1 179 ? -26.641 -7.792 63.299 1.00 31.80 179 LYS A CA 1
ATOM 1405 C C . LYS A 1 179 ? -25.378 -7.812 62.442 1.00 31.80 179 LYS A C 1
ATOM 1407 O O . LYS A 1 179 ? -25.326 -7.061 61.470 1.00 31.80 179 LYS A O 1
ATOM 1412 N N . THR A 1 180 ? -24.386 -8.643 62.759 1.00 36.38 180 THR A N 1
ATOM 1413 C CA . THR A 1 180 ? -23.182 -8.780 61.929 1.00 36.38 180 THR A CA 1
ATOM 1414 C C . THR A 1 180 ? -23.499 -9.438 60.597 1.00 36.38 180 THR A C 1
ATOM 1416 O O . THR A 1 180 ? -23.127 -8.869 59.579 1.00 36.38 180 THR A O 1
ATOM 1419 N N . THR A 1 181 ? -24.263 -10.535 60.549 1.00 36.22 181 THR A N 1
ATOM 1420 C CA . THR A 1 181 ? -24.608 -11.187 59.270 1.00 36.22 181 THR A CA 1
ATOM 1421 C C . THR A 1 181 ? -25.427 -10.275 58.351 1.00 36.22 181 THR A C 1
ATOM 1423 O O . THR A 1 181 ? -25.149 -10.200 57.157 1.00 36.22 181 THR A O 1
ATOM 1426 N N . VAL A 1 182 ? -26.389 -9.517 58.894 1.00 37.38 182 VAL A N 1
ATOM 1427 C CA . VAL A 1 182 ? -27.172 -8.539 58.115 1.00 37.38 182 VAL A CA 1
ATOM 1428 C C . VAL A 1 182 ? -26.299 -7.374 57.648 1.00 37.38 182 VAL A C 1
ATOM 1430 O O . VAL A 1 182 ? -26.467 -6.908 56.524 1.00 37.38 182 VAL A O 1
ATOM 1433 N N . LYS A 1 183 ? -25.340 -6.917 58.464 1.00 36.78 183 LYS A N 1
ATOM 1434 C CA . LYS A 1 183 ? -24.402 -5.857 58.073 1.00 36.78 183 LYS A CA 1
ATOM 1435 C C . LYS A 1 183 ? -23.477 -6.321 56.947 1.00 36.78 183 LYS A C 1
ATOM 1437 O O . LYS A 1 183 ? -23.338 -5.593 55.972 1.00 36.78 183 LYS A O 1
ATOM 1442 N N . THR A 1 184 ? -22.955 -7.547 57.018 1.00 38.97 184 THR A N 1
ATOM 1443 C CA . THR A 1 184 ? -22.139 -8.152 55.954 1.00 38.97 184 THR A CA 1
ATOM 1444 C C . THR A 1 184 ? -22.943 -8.330 54.666 1.00 38.97 184 THR A C 1
ATOM 1446 O O . THR A 1 184 ? -22.482 -7.937 53.601 1.00 38.97 184 THR A O 1
ATOM 1449 N N . TYR A 1 185 ? -24.187 -8.814 54.757 1.00 37.34 185 TYR A N 1
ATOM 1450 C CA . TYR A 1 185 ? -25.061 -8.985 53.591 1.00 37.34 185 TYR A CA 1
ATOM 1451 C C . TYR A 1 185 ? -25.452 -7.640 52.949 1.00 37.34 185 TYR A C 1
ATOM 1453 O O . TYR A 1 185 ? -25.529 -7.511 51.727 1.00 37.34 185 TYR A O 1
ATOM 1461 N N . MET A 1 186 ? -25.679 -6.603 53.764 1.00 39.88 186 MET A N 1
ATOM 1462 C CA . MET A 1 186 ? -25.970 -5.247 53.286 1.00 39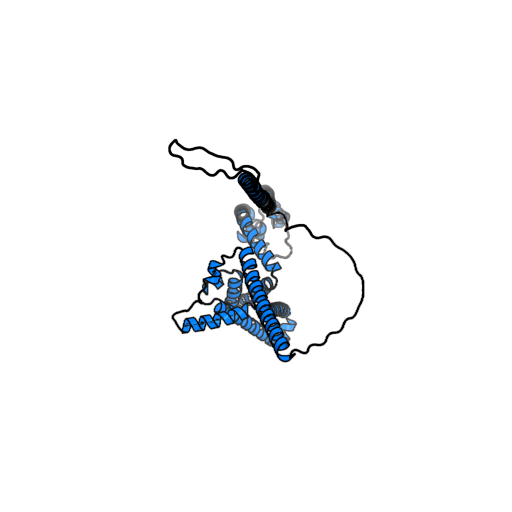.88 186 MET A CA 1
ATOM 1463 C C . MET A 1 186 ? -24.731 -4.560 52.695 1.00 39.88 186 MET A C 1
ATOM 1465 O O . MET A 1 186 ? -24.875 -3.813 51.726 1.00 39.88 186 MET A O 1
ATOM 1469 N N . ASP A 1 187 ? -23.533 -4.830 53.219 1.00 46.25 187 ASP A N 1
ATOM 1470 C CA . ASP A 1 187 ? -22.270 -4.313 52.679 1.00 46.25 187 ASP A CA 1
ATOM 1471 C C . ASP A 1 187 ? -21.846 -5.032 51.388 1.00 46.25 187 ASP A C 1
ATOM 1473 O O . ASP A 1 187 ? -21.393 -4.371 50.454 1.00 46.25 187 ASP A O 1
ATOM 1477 N N . GLU A 1 188 ? -22.088 -6.339 51.251 1.00 49.16 188 GLU A N 1
ATOM 1478 C CA . GLU A 1 188 ? -21.924 -7.063 49.980 1.00 49.16 188 GLU A CA 1
ATOM 1479 C C . GLU A 1 188 ? -22.907 -6.570 48.915 1.00 49.16 188 GLU A C 1
ATOM 1481 O O . GLU A 1 188 ? -22.538 -6.366 47.756 1.00 49.16 188 GLU A O 1
ATOM 1486 N N . ARG A 1 189 ? -24.160 -6.301 49.304 1.00 39.56 189 ARG A N 1
ATOM 1487 C CA . ARG A 1 189 ? -25.168 -5.734 48.398 1.00 39.56 189 ARG A CA 1
ATOM 1488 C C . ARG A 1 189 ? -24.836 -4.296 47.997 1.00 39.56 189 ARG A C 1
ATOM 1490 O O . ARG A 1 189 ? -25.140 -3.902 46.872 1.00 39.56 189 ARG A O 1
ATOM 1497 N N . LYS A 1 190 ? -24.204 -3.519 48.886 1.00 41.84 190 LYS A N 1
ATOM 1498 C CA . LYS A 1 190 ? -23.648 -2.201 48.552 1.00 41.84 190 LYS A CA 1
ATOM 1499 C C . LYS A 1 190 ? -22.465 -2.332 47.600 1.00 41.84 190 LYS A C 1
ATOM 1501 O O . LYS A 1 190 ? -22.496 -1.655 46.587 1.00 41.84 190 LYS A O 1
ATOM 1506 N N . ARG A 1 191 ? -21.497 -3.227 47.845 1.00 45.22 191 ARG A N 1
ATOM 1507 C CA . ARG A 1 191 ? -20.362 -3.463 46.929 1.00 45.22 191 ARG A CA 1
ATOM 1508 C C . ARG A 1 191 ? -20.818 -3.865 45.528 1.00 45.22 191 ARG A C 1
ATOM 1510 O O . ARG A 1 191 ? -20.390 -3.225 44.578 1.00 45.22 191 ARG A O 1
ATOM 1517 N N . LYS A 1 192 ? -21.759 -4.810 45.405 1.00 42.56 192 LYS A N 1
ATOM 1518 C CA . LYS A 1 192 ? -22.329 -5.201 44.102 1.00 42.56 192 LYS A CA 1
ATOM 1519 C C . LYS A 1 192 ? -23.040 -4.043 43.397 1.00 42.56 192 LYS A C 1
ATOM 1521 O O . LYS A 1 192 ? -22.833 -3.841 42.209 1.00 42.56 192 LYS A O 1
ATOM 1526 N N . LYS A 1 193 ? -23.810 -3.224 44.127 1.00 43.62 193 LYS A N 1
ATOM 1527 C CA . LYS A 1 193 ? -24.417 -2.001 43.565 1.00 43.62 193 LYS A CA 1
ATOM 1528 C C . LYS A 1 193 ? -23.383 -0.949 43.159 1.00 43.62 193 LYS A C 1
ATOM 1530 O O . LYS A 1 193 ? -23.623 -0.222 42.201 1.00 43.62 193 LYS A O 1
ATOM 1535 N N . THR A 1 194 ? -22.270 -0.837 43.881 1.00 44.44 194 THR A N 1
ATOM 1536 C CA . THR A 1 194 ? -21.186 0.095 43.551 1.00 44.44 194 THR A CA 1
ATOM 1537 C C . THR A 1 194 ? -20.388 -0.390 42.339 1.00 44.44 194 THR A C 1
ATOM 1539 O O . THR A 1 194 ? -20.012 0.439 41.524 1.00 44.44 194 THR A O 1
ATOM 1542 N N . GLU A 1 195 ? -20.189 -1.700 42.164 1.00 53.31 195 GLU A N 1
ATOM 1543 C CA . GLU A 1 195 ? -19.549 -2.291 40.975 1.00 53.31 195 GLU A CA 1
ATOM 1544 C C . GLU A 1 195 ? -20.437 -2.185 39.727 1.00 53.31 195 GLU A C 1
ATOM 1546 O O . GLU A 1 195 ? -19.982 -1.701 38.693 1.00 53.31 195 GLU A O 1
ATOM 1551 N N . GLU A 1 196 ? -21.723 -2.537 39.828 1.00 48.28 196 GLU A N 1
ATOM 1552 C CA . GLU A 1 196 ? -22.698 -2.337 38.743 1.00 48.28 196 GLU A CA 1
ATOM 1553 C C . GLU A 1 196 ? -22.854 -0.848 38.405 1.00 48.28 196 GLU A C 1
ATOM 1555 O O . GLU A 1 196 ? -22.912 -0.472 37.236 1.00 48.28 196 GLU A O 1
ATOM 1560 N N . GLY A 1 197 ? -22.859 0.011 39.430 1.00 51.16 197 GLY A N 1
ATOM 1561 C CA . GLY A 1 197 ? -22.879 1.461 39.284 1.00 51.16 197 GLY A CA 1
ATOM 1562 C C . GLY A 1 197 ? -21.613 2.009 38.629 1.00 51.16 197 GLY A C 1
ATOM 1563 O O . GLY A 1 197 ? -21.718 2.909 37.808 1.00 51.16 197 GLY A O 1
ATOM 1564 N N . PHE A 1 198 ? -20.438 1.454 38.939 1.00 55.53 198 PHE A N 1
ATOM 1565 C CA . PHE A 1 198 ? -19.157 1.851 38.353 1.00 55.53 198 PHE A CA 1
ATOM 1566 C C . PHE A 1 198 ? -19.072 1.467 36.875 1.00 55.53 198 PHE A C 1
ATOM 1568 O O . PHE A 1 198 ? -18.705 2.305 36.059 1.00 55.53 198 PHE A O 1
ATOM 1575 N N . ILE A 1 199 ? -19.499 0.255 36.508 1.00 56.81 199 ILE A N 1
ATOM 1576 C CA . ILE A 1 199 ? -19.603 -0.168 35.102 1.00 56.81 199 ILE A CA 1
ATOM 1577 C C . ILE A 1 199 ? -20.579 0.744 34.341 1.00 56.81 199 ILE A C 1
ATOM 1579 O O . ILE A 1 199 ? -20.273 1.186 33.234 1.00 56.81 199 ILE A O 1
ATOM 1583 N N . LEU A 1 200 ? -21.716 1.097 34.956 1.00 55.28 200 LEU A N 1
ATOM 1584 C CA . LEU A 1 200 ? -22.667 2.068 34.404 1.00 55.28 200 LEU A CA 1
ATOM 1585 C C . LEU A 1 200 ? -22.037 3.452 34.201 1.00 55.28 200 LEU A C 1
ATOM 1587 O O . LEU A 1 200 ? -22.307 4.103 33.198 1.00 55.28 200 LEU A O 1
ATOM 1591 N N . LEU A 1 201 ? -21.225 3.907 35.156 1.00 55.00 201 LEU A N 1
ATOM 1592 C CA . LEU A 1 201 ? -20.598 5.229 35.156 1.00 55.00 201 LEU A CA 1
ATOM 1593 C C . LEU A 1 201 ? -19.472 5.317 34.122 1.00 55.00 201 LEU A C 1
ATOM 1595 O O . LEU A 1 201 ? -19.346 6.335 33.449 1.00 55.00 201 LEU A O 1
ATOM 1599 N N . VAL A 1 202 ? -18.712 4.232 33.946 1.00 57.38 202 VAL A N 1
ATOM 1600 C CA . VAL A 1 202 ? -17.716 4.071 32.877 1.00 57.38 202 VAL A CA 1
ATOM 1601 C C . VAL A 1 202 ? -18.396 4.048 31.504 1.00 57.38 202 VAL A C 1
ATOM 1603 O O . VAL A 1 202 ? -17.943 4.739 30.596 1.00 57.38 202 VAL A O 1
ATOM 1606 N N . ALA A 1 203 ? -19.520 3.338 31.353 1.00 51.59 203 ALA A N 1
ATOM 1607 C CA . ALA A 1 203 ? -20.307 3.340 30.115 1.00 51.59 203 ALA A CA 1
ATOM 1608 C C . ALA A 1 203 ? -20.897 4.730 29.793 1.00 51.59 203 ALA A C 1
ATOM 1610 O O . ALA A 1 203 ? -20.887 5.155 28.638 1.00 51.59 203 ALA A O 1
ATOM 1611 N N . LEU A 1 204 ? -21.345 5.467 30.817 1.00 57.53 204 LEU A N 1
ATOM 1612 C CA . LEU A 1 204 ? -21.805 6.856 30.703 1.00 57.53 204 LEU A CA 1
ATOM 1613 C C . LEU A 1 204 ? -20.672 7.816 30.316 1.00 57.53 204 LEU A C 1
ATOM 1615 O O . LEU A 1 204 ? -20.881 8.707 29.496 1.00 57.53 204 LEU A O 1
ATOM 1619 N N . TRP A 1 205 ? -19.475 7.630 30.880 1.00 52.47 205 TRP A N 1
ATOM 1620 C CA . TRP A 1 205 ? -18.285 8.423 30.551 1.00 52.47 205 TRP A CA 1
ATOM 1621 C C . TRP A 1 205 ? -17.787 8.152 29.122 1.00 52.47 205 TRP A C 1
ATOM 1623 O O . TRP A 1 205 ? -17.311 9.066 28.457 1.00 52.47 205 TRP A O 1
ATOM 1633 N N . ALA A 1 206 ? -17.999 6.936 28.609 1.00 52.66 206 ALA A N 1
ATOM 1634 C CA . ALA A 1 206 ? -17.746 6.562 27.217 1.00 52.66 206 ALA A CA 1
ATOM 1635 C C . ALA A 1 206 ? -18.825 7.051 26.222 1.00 52.66 206 ALA A C 1
ATOM 1637 O O . ALA A 1 206 ? -18.746 6.735 25.036 1.00 52.66 206 ALA A O 1
ATOM 1638 N N . GLY A 1 207 ? -19.840 7.804 26.675 1.00 47.88 207 GLY A N 1
ATOM 1639 C CA . GLY A 1 207 ? -20.893 8.355 25.812 1.00 47.88 207 GLY A CA 1
ATOM 1640 C C . GLY A 1 207 ? -21.899 7.322 25.293 1.00 47.88 207 GLY A C 1
ATOM 1641 O O . GLY A 1 207 ? -22.628 7.606 24.343 1.00 47.88 207 GLY A O 1
ATOM 1642 N N . VAL A 1 208 ? -21.952 6.129 25.894 1.00 53.28 208 VAL A N 1
ATOM 1643 C CA . VAL A 1 208 ? -22.851 5.050 25.472 1.00 53.28 208 VAL A CA 1
ATOM 1644 C C . VAL A 1 208 ? -24.232 5.253 26.097 1.00 53.28 208 VAL A C 1
ATOM 1646 O O . VAL A 1 208 ? -24.376 5.345 27.317 1.00 53.28 208 VAL A O 1
ATOM 1649 N N . ASP A 1 209 ? -25.266 5.320 25.258 1.00 46.09 209 ASP A N 1
ATOM 1650 C CA . ASP A 1 209 ? -26.646 5.546 25.688 1.00 46.09 209 ASP A CA 1
ATOM 1651 C C . ASP A 1 209 ? -27.175 4.339 26.495 1.00 46.09 209 ASP A C 1
ATOM 1653 O O . ASP A 1 209 ? -27.497 3.273 25.964 1.00 46.09 209 ASP A O 1
ATOM 1657 N N . LEU A 1 210 ? -27.239 4.502 27.821 1.00 45.31 210 LEU A N 1
ATOM 1658 C CA . LEU A 1 210 ? -27.590 3.468 28.809 1.00 45.31 210 LEU A CA 1
ATOM 1659 C C . LEU A 1 210 ? -28.966 2.828 28.565 1.00 45.31 210 LEU A C 1
ATOM 1661 O O . LEU A 1 210 ? -29.211 1.682 28.952 1.00 45.31 210 LEU A O 1
ATOM 1665 N N . THR A 1 211 ? -29.865 3.574 27.920 1.00 52.81 211 THR A N 1
ATOM 1666 C CA . THR A 1 211 ? -31.216 3.127 27.564 1.00 52.81 211 THR A CA 1
ATOM 1667 C C . THR A 1 211 ? -31.204 2.008 26.519 1.00 52.81 211 THR A C 1
ATOM 1669 O O . THR A 1 211 ? -32.074 1.137 26.552 1.00 52.81 211 THR A O 1
ATOM 1672 N N . GLN A 1 212 ? -30.186 1.958 25.651 1.00 48.50 212 GLN A N 1
ATOM 1673 C CA . GLN A 1 212 ? -30.021 0.891 24.661 1.00 48.50 212 GLN A CA 1
ATOM 1674 C C . GLN A 1 212 ? -29.491 -0.404 25.285 1.00 48.50 212 GLN A C 1
ATOM 1676 O O . GLN A 1 212 ? -29.967 -1.483 24.940 1.00 48.50 212 GLN A O 1
ATOM 1681 N N . ILE A 1 213 ? -28.566 -0.317 26.248 1.00 49.03 213 ILE A N 1
ATOM 1682 C CA . ILE A 1 213 ? -27.996 -1.496 26.925 1.00 49.03 213 ILE A CA 1
ATOM 1683 C C . ILE A 1 213 ? -29.049 -2.187 27.801 1.00 49.03 213 ILE A C 1
ATOM 1685 O O . ILE A 1 213 ? -29.206 -3.404 27.738 1.00 49.03 213 ILE A O 1
ATOM 1689 N N . LEU A 1 214 ? -29.816 -1.415 28.578 1.00 50.19 214 LEU A N 1
ATOM 1690 C CA . LEU A 1 214 ? -30.875 -1.943 29.451 1.00 50.19 214 LEU A CA 1
ATOM 1691 C C . LEU A 1 214 ? -32.137 -2.381 28.678 1.00 50.19 214 LEU A C 1
ATOM 1693 O O . LEU A 1 214 ? -32.981 -3.087 29.230 1.00 50.19 214 LEU A O 1
ATOM 1697 N N . GLY A 1 215 ? -32.266 -1.979 27.408 1.00 45.25 215 GLY A N 1
ATOM 1698 C CA . GLY A 1 215 ? -33.370 -2.329 26.509 1.00 45.25 215 GLY A CA 1
ATOM 1699 C C . GLY A 1 215 ? -33.110 -3.525 25.583 1.00 45.25 215 GLY A C 1
ATOM 1700 O O . GLY A 1 215 ? -34.038 -3.966 24.896 1.00 45.25 215 GLY A O 1
ATOM 1701 N N . MET A 1 216 ? -31.890 -4.079 25.548 1.00 47.25 216 MET A N 1
ATOM 1702 C CA . MET A 1 216 ? -31.557 -5.237 24.711 1.00 47.25 216 MET A CA 1
ATOM 1703 C C . MET A 1 216 ? -32.225 -6.515 25.238 1.00 47.25 216 MET A C 1
ATOM 1705 O O . MET A 1 216 ? -31.667 -7.276 26.026 1.00 47.25 216 MET A O 1
ATOM 1709 N N . LYS A 1 217 ? -33.442 -6.792 24.761 1.00 48.53 217 LYS A N 1
ATOM 1710 C CA . LYS A 1 217 ? -34.024 -8.137 24.841 1.00 48.53 217 LYS A CA 1
ATOM 1711 C C . LYS A 1 217 ? -33.137 -9.096 24.026 1.00 48.53 217 LYS A C 1
ATOM 1713 O O . LYS A 1 217 ? -32.748 -8.729 22.915 1.00 48.53 217 LYS A O 1
ATOM 1718 N N . PRO A 1 218 ? -32.832 -10.312 24.518 1.00 56.50 218 PRO A N 1
ATOM 1719 C CA . PRO A 1 218 ? -32.064 -11.285 23.744 1.00 56.50 218 PRO A CA 1
ATOM 1720 C C . PRO A 1 218 ? -32.745 -11.507 22.389 1.00 56.50 218 PRO A C 1
ATOM 1722 O O . PRO A 1 218 ? -33.964 -11.705 22.340 1.00 56.50 218 PRO A O 1
ATOM 1725 N N . ARG A 1 219 ? -31.977 -11.442 21.290 1.00 56.47 219 ARG A N 1
ATOM 1726 C CA . ARG A 1 219 ? -32.484 -11.718 19.937 1.00 56.47 219 ARG A CA 1
ATOM 1727 C C . ARG A 1 219 ? -32.993 -13.160 19.904 1.00 56.47 219 ARG A C 1
ATOM 1729 O O . ARG A 1 219 ? -32.220 -14.107 19.808 1.00 56.47 219 ARG A O 1
ATOM 1736 N N . ARG A 1 220 ? -34.308 -13.326 20.046 1.00 56.12 220 ARG A N 1
ATOM 1737 C CA . ARG A 1 220 ? -34.985 -14.621 19.981 1.00 56.12 220 ARG A CA 1
ATOM 1738 C C . ARG A 1 220 ? -35.502 -14.787 18.561 1.00 56.12 220 ARG A C 1
ATOM 1740 O O . ARG A 1 220 ? -36.452 -14.118 18.162 1.00 56.12 220 ARG A O 1
ATOM 1747 N N . PHE A 1 221 ? -34.825 -15.617 17.780 1.00 63.16 221 PHE A N 1
ATOM 1748 C CA . PHE A 1 221 ? -35.214 -15.911 16.410 1.00 63.16 221 PHE A CA 1
ATOM 1749 C C . PHE A 1 221 ? -36.358 -16.932 16.409 1.00 63.16 221 PHE A C 1
ATOM 1751 O O . PHE A 1 221 ? -36.375 -17.860 17.214 1.00 63.16 221 PHE A O 1
ATOM 1758 N N . SER A 1 222 ? -37.326 -16.766 15.505 1.00 67.88 222 SER A N 1
ATOM 1759 C CA . SER A 1 222 ? -38.483 -17.666 15.384 1.00 67.88 222 SER A CA 1
ATOM 1760 C C . SER A 1 222 ? -38.110 -19.061 14.870 1.00 67.88 222 SER A C 1
ATOM 1762 O O . SER A 1 222 ? -38.784 -20.035 15.192 1.00 67.88 222 SER A O 1
ATOM 1764 N N . ASN A 1 223 ? -37.032 -19.165 14.087 1.00 76.81 223 ASN A N 1
ATOM 1765 C CA . ASN A 1 223 ? -36.577 -20.424 13.506 1.00 76.81 223 ASN A CA 1
ATOM 1766 C C . ASN A 1 223 ? -35.615 -21.146 14.466 1.00 76.81 223 ASN A C 1
ATOM 1768 O O . ASN A 1 223 ? -34.561 -20.585 14.786 1.00 76.81 223 ASN A O 1
ATOM 1772 N N . PRO A 1 224 ? -35.893 -22.405 14.858 1.00 78.00 224 PRO A N 1
ATOM 1773 C CA . PRO A 1 224 ? -35.054 -23.150 15.800 1.00 78.00 224 PRO A CA 1
ATOM 1774 C C . PRO A 1 224 ? -33.635 -23.377 15.262 1.00 78.00 224 PRO A C 1
ATOM 1776 O O . PRO A 1 224 ? -32.668 -23.266 16.007 1.00 78.00 224 PRO A O 1
ATOM 1779 N N . VAL A 1 225 ? -33.489 -23.587 13.950 1.00 77.12 225 VAL A N 1
ATOM 1780 C CA . VAL A 1 225 ? -32.180 -23.732 13.286 1.00 77.12 225 VAL A CA 1
ATOM 1781 C C . VAL A 1 225 ? -31.359 -22.442 13.373 1.00 77.12 225 VAL A C 1
ATOM 1783 O O . VAL A 1 225 ? -30.168 -22.484 13.672 1.00 77.12 225 VAL A O 1
ATOM 1786 N N . ARG A 1 226 ? -32.000 -21.280 13.183 1.00 77.25 226 ARG A N 1
ATOM 1787 C CA . ARG A 1 226 ? -31.335 -19.972 13.281 1.00 77.25 226 ARG A CA 1
ATOM 1788 C C . ARG A 1 226 ? -30.919 -19.664 14.718 1.00 77.25 226 ARG A C 1
ATOM 1790 O O . ARG A 1 226 ? -29.858 -19.093 14.929 1.00 77.25 226 ARG A O 1
ATOM 1797 N N . GLN A 1 227 ? -31.719 -20.081 15.698 1.00 76.88 227 GLN A N 1
ATOM 1798 C CA . GLN A 1 227 ? -31.371 -19.945 17.111 1.00 76.88 227 GLN A CA 1
ATOM 1799 C C . GLN A 1 227 ? -30.173 -20.831 17.491 1.00 76.88 227 GLN A C 1
ATOM 1801 O O . GLN A 1 227 ? -29.278 -20.371 18.195 1.00 76.88 227 GLN A O 1
ATOM 1806 N N . SER A 1 228 ? -30.124 -22.075 17.002 1.00 78.81 228 SER A N 1
ATOM 1807 C CA . SER A 1 228 ? -28.974 -22.963 17.211 1.00 78.81 228 SER A CA 1
ATOM 1808 C C . SER A 1 228 ? -27.704 -22.407 16.572 1.00 78.81 228 SER A C 1
ATOM 1810 O O . SER A 1 228 ? -26.659 -22.396 17.216 1.00 78.81 228 SER A O 1
ATOM 1812 N N . TYR A 1 229 ? -27.797 -21.885 15.345 1.00 82.31 229 TYR A N 1
ATOM 1813 C CA . TYR A 1 229 ? -26.671 -21.240 14.671 1.00 82.31 229 TYR A CA 1
ATOM 1814 C C . TYR A 1 229 ? -26.179 -19.998 15.426 1.00 82.31 229 TYR A C 1
ATOM 1816 O O . TYR A 1 229 ? -24.983 -19.872 15.657 1.00 82.31 229 TYR A O 1
ATOM 1824 N N . HIS A 1 230 ? -27.085 -19.147 15.915 1.00 80.56 230 HIS A N 1
ATOM 1825 C CA . HIS A 1 230 ? -26.727 -17.990 16.739 1.00 80.56 230 HIS A CA 1
ATOM 1826 C C . HIS A 1 230 ? -25.970 -18.400 18.014 1.00 80.56 230 HIS A C 1
ATOM 1828 O O . HIS A 1 230 ? -24.957 -17.802 18.368 1.00 80.56 230 HIS A O 1
ATOM 1834 N N . ASN A 1 231 ? -26.409 -19.472 18.682 1.00 81.75 231 ASN A N 1
ATOM 1835 C CA . ASN A 1 231 ? -25.721 -19.995 19.864 1.00 81.75 231 ASN A CA 1
ATOM 1836 C C . ASN A 1 231 ? -24.310 -20.511 19.531 1.00 81.75 231 ASN A C 1
ATOM 1838 O O . ASN A 1 231 ? -23.374 -20.261 20.290 1.00 81.75 231 ASN A O 1
ATOM 1842 N N . VAL A 1 232 ? -24.146 -21.202 18.397 1.00 84.81 232 VAL A N 1
ATOM 1843 C CA . VAL A 1 232 ? -22.831 -21.640 17.898 1.00 84.81 232 VAL A CA 1
ATOM 1844 C C . VAL A 1 232 ? -21.958 -20.429 17.562 1.00 84.81 232 VAL A C 1
ATOM 1846 O O . VAL A 1 232 ? -20.803 -20.375 17.977 1.00 84.81 232 VAL A O 1
ATOM 1849 N N . SER A 1 233 ? -22.520 -19.424 16.895 1.00 85.25 233 SER A N 1
ATOM 1850 C CA . SER A 1 233 ? -21.832 -18.190 16.522 1.00 85.25 233 SER A CA 1
ATOM 1851 C C . SER A 1 233 ? -21.260 -17.451 17.733 1.00 85.25 233 SER A C 1
ATOM 1853 O O . SER A 1 233 ? -20.109 -17.029 17.699 1.00 85.25 233 SER A O 1
ATOM 1855 N N . ILE A 1 234 ? -21.991 -17.389 18.854 1.00 81.88 234 ILE A N 1
ATOM 1856 C CA . ILE A 1 234 ? -21.504 -16.785 20.108 1.00 81.88 234 ILE A CA 1
ATOM 1857 C C . ILE A 1 234 ? -20.265 -17.517 20.647 1.00 81.88 234 ILE A C 1
ATOM 1859 O O . ILE A 1 234 ? -19.326 -16.880 21.131 1.00 81.88 234 ILE A O 1
ATOM 1863 N N . VAL A 1 235 ? -20.252 -18.852 20.577 1.00 86.56 235 VAL A N 1
ATOM 1864 C CA . VAL A 1 235 ? -19.104 -19.657 21.020 1.00 86.56 235 VAL A CA 1
ATOM 1865 C C . VAL A 1 235 ? -17.906 -19.417 20.107 1.00 86.56 235 VAL A C 1
ATOM 1867 O O . VAL A 1 235 ? -16.813 -19.148 20.601 1.00 86.56 235 VAL A O 1
ATOM 1870 N N . PHE A 1 236 ? -18.110 -19.450 18.788 1.00 87.31 236 PHE A N 1
ATOM 1871 C CA . PHE A 1 236 ? -17.054 -19.179 17.813 1.00 87.31 236 PHE A CA 1
ATOM 1872 C C . PHE A 1 236 ? -16.524 -17.752 17.910 1.00 87.31 236 PHE A C 1
ATOM 1874 O O . PHE A 1 236 ? -15.314 -17.563 17.837 1.00 87.31 236 PHE A O 1
ATOM 1881 N N . ASN A 1 237 ? -17.384 -16.764 18.157 1.00 87.06 237 ASN A N 1
ATOM 1882 C CA . ASN A 1 237 ? -16.939 -15.393 18.356 1.00 87.06 237 ASN A CA 1
ATOM 1883 C C . ASN A 1 237 ? -16.019 -15.286 19.577 1.00 87.06 237 ASN A C 1
ATOM 1885 O O . ASN A 1 237 ? -14.932 -14.725 19.489 1.00 87.06 237 ASN A O 1
ATOM 1889 N N . ARG A 1 238 ? -16.376 -15.947 20.687 1.00 88.00 238 ARG A N 1
ATOM 1890 C CA . ARG A 1 238 ? -15.506 -16.015 21.869 1.00 88.00 238 ARG A CA 1
ATOM 1891 C C . ARG A 1 238 ? -14.163 -16.691 21.573 1.00 88.00 238 ARG A C 1
ATOM 1893 O O . ARG A 1 238 ? -13.157 -16.274 22.132 1.00 88.00 238 ARG A O 1
ATOM 1900 N N . ILE A 1 239 ? -14.139 -17.722 20.725 1.00 89.69 239 ILE A N 1
ATOM 1901 C CA . ILE A 1 239 ? -12.901 -18.411 20.324 1.00 89.69 239 ILE A CA 1
ATOM 1902 C C . ILE A 1 239 ? -12.028 -17.495 19.458 1.00 89.69 239 ILE A C 1
ATOM 1904 O O . ILE A 1 239 ? -10.841 -17.358 19.732 1.00 89.69 239 ILE A O 1
ATOM 1908 N N . VAL A 1 240 ? -12.608 -16.853 18.442 1.00 88.50 240 VAL A N 1
ATOM 1909 C CA . VAL A 1 240 ? -11.887 -15.988 17.493 1.00 88.50 240 VAL A CA 1
ATOM 1910 C C . VAL A 1 240 ? -11.363 -14.718 18.169 1.00 88.50 240 VAL A C 1
ATOM 1912 O O . VAL A 1 240 ? -10.265 -14.254 17.856 1.00 88.50 240 VAL A O 1
ATOM 1915 N N . GLU A 1 241 ? -12.116 -14.156 19.116 1.00 87.31 241 GLU A N 1
ATOM 1916 C CA . GLU A 1 241 ? -11.703 -12.972 19.873 1.00 87.31 241 GLU A CA 1
ATOM 1917 C C . GLU A 1 241 ? -10.618 -13.274 20.915 1.00 87.31 241 GLU A C 1
ATOM 1919 O O . GLU A 1 241 ? -9.894 -12.356 21.309 1.00 87.31 241 GLU A O 1
ATOM 1924 N N . HIS A 1 242 ? -10.466 -14.536 21.328 1.00 92.50 242 HIS A N 1
ATOM 1925 C CA . HIS A 1 242 ? -9.527 -14.937 22.369 1.00 92.50 242 HIS A CA 1
ATOM 1926 C C . HIS A 1 242 ? -8.066 -14.696 21.960 1.00 92.50 242 HIS A C 1
ATOM 1928 O O . HIS A 1 242 ? -7.615 -15.133 20.898 1.00 92.50 242 HIS A O 1
ATOM 1934 N N . ASP A 1 243 ? -7.282 -14.078 22.845 1.00 89.50 243 ASP A N 1
ATOM 1935 C CA . ASP A 1 243 ? -5.892 -13.708 22.546 1.00 89.50 243 ASP A CA 1
ATOM 1936 C C . ASP A 1 243 ? -5.005 -14.924 22.262 1.00 89.50 243 ASP A C 1
ATOM 1938 O O . ASP A 1 243 ? -4.138 -14.867 21.396 1.00 89.50 243 ASP A O 1
ATOM 1942 N N . ALA A 1 244 ? -5.260 -16.069 22.909 1.00 91.75 244 ALA A N 1
ATOM 1943 C CA . ALA A 1 244 ? -4.518 -17.296 22.605 1.00 91.75 244 ALA A CA 1
ATOM 1944 C C . ALA A 1 244 ? -4.766 -17.803 21.174 1.00 91.75 244 ALA A C 1
ATOM 1946 O O . ALA A 1 244 ? -3.844 -18.332 20.560 1.00 91.75 244 ALA A O 1
ATOM 1947 N N . PHE A 1 245 ? -5.975 -17.622 20.628 1.00 90.88 245 PHE A N 1
ATOM 1948 C CA . PHE A 1 245 ? -6.270 -18.001 19.246 1.00 90.88 245 PHE A CA 1
ATOM 1949 C C . PHE A 1 245 ? -5.538 -17.075 18.273 1.00 90.88 245 PHE A C 1
ATOM 1951 O O . PHE A 1 245 ? -4.859 -17.549 17.365 1.00 90.88 245 PHE A O 1
ATOM 1958 N N . LYS A 1 246 ? -5.586 -15.759 18.513 1.00 88.62 246 LYS A N 1
ATOM 1959 C CA . LYS A 1 246 ? -4.830 -14.774 17.723 1.00 88.62 246 LYS A CA 1
ATOM 1960 C C . LYS A 1 246 ? -3.325 -15.049 17.770 1.00 88.62 246 LYS A C 1
ATOM 1962 O O . LYS A 1 246 ? -2.691 -15.111 16.723 1.00 88.62 246 LYS A O 1
ATOM 1967 N N . ASN A 1 247 ? -2.767 -15.286 18.959 1.00 90.31 247 ASN A N 1
ATOM 1968 C CA . ASN A 1 247 ? -1.349 -15.600 19.141 1.00 90.31 247 ASN A CA 1
ATOM 1969 C C . ASN A 1 247 ? -0.959 -16.909 18.446 1.00 90.31 247 ASN A C 1
ATOM 1971 O O . ASN A 1 247 ? 0.091 -16.966 17.813 1.00 90.31 247 ASN A O 1
ATOM 1975 N N . PHE A 1 248 ? -1.808 -17.939 18.515 1.00 93.56 248 PHE A N 1
ATOM 1976 C CA . PHE A 1 248 ? -1.599 -19.192 17.790 1.00 93.56 248 PHE A CA 1
ATOM 1977 C C . PHE A 1 248 ? -1.520 -18.960 16.277 1.00 93.56 248 PHE A C 1
ATOM 1979 O O . PHE A 1 248 ? -0.553 -19.383 15.647 1.00 93.56 248 PHE A O 1
ATOM 1986 N N . ILE A 1 249 ? -2.484 -18.234 15.702 1.00 90.75 249 ILE A N 1
ATOM 1987 C CA . ILE A 1 249 ? -2.476 -17.897 14.273 1.00 90.75 249 ILE A CA 1
ATOM 1988 C C . ILE A 1 249 ? -1.226 -17.089 13.913 1.00 90.75 249 ILE A C 1
ATOM 1990 O O . ILE A 1 249 ? -0.563 -17.402 12.928 1.00 90.75 249 ILE A O 1
ATOM 1994 N N . THR A 1 250 ? -0.840 -16.110 14.731 1.00 88.94 250 THR A N 1
ATOM 1995 C CA . THR A 1 250 ? 0.388 -15.332 14.525 1.00 88.94 250 THR A CA 1
ATOM 1996 C C . THR A 1 250 ? 1.640 -16.212 14.498 1.00 88.94 250 THR A C 1
ATOM 1998 O O . THR A 1 250 ? 2.470 -16.051 13.606 1.00 88.94 250 THR A O 1
ATOM 2001 N N . ILE A 1 251 ? 1.771 -17.177 15.414 1.00 90.56 251 ILE A N 1
ATOM 2002 C CA . ILE A 1 251 ? 2.897 -18.125 15.419 1.00 90.56 251 ILE A CA 1
ATOM 2003 C C . ILE A 1 251 ? 2.906 -18.954 14.132 1.00 90.56 251 ILE A C 1
ATOM 2005 O O . ILE A 1 251 ? 3.954 -19.093 13.507 1.00 90.56 251 ILE A O 1
ATOM 2009 N N . VAL A 1 252 ? 1.747 -19.458 13.697 1.00 91.06 252 VAL A N 1
ATOM 2010 C CA . VAL A 1 252 ? 1.627 -20.220 12.443 1.00 91.06 252 VAL A CA 1
ATOM 2011 C C . VAL A 1 252 ? 2.046 -19.374 11.238 1.00 91.06 252 VAL A C 1
ATOM 2013 O O . VAL A 1 252 ? 2.752 -19.872 10.365 1.00 91.06 252 VAL A O 1
ATOM 2016 N N . ILE A 1 253 ? 1.684 -18.088 11.200 1.00 88.81 253 ILE A N 1
ATOM 2017 C CA . ILE A 1 253 ? 2.112 -17.162 10.140 1.00 88.81 253 ILE A CA 1
ATOM 2018 C C . ILE A 1 253 ? 3.638 -16.964 10.164 1.00 88.81 253 ILE A C 1
ATOM 2020 O O . ILE A 1 253 ? 4.265 -16.992 9.107 1.00 88.81 253 ILE A O 1
ATOM 2024 N N . ILE A 1 254 ? 4.250 -16.799 11.343 1.00 88.38 254 ILE A N 1
ATOM 2025 C CA . ILE A 1 254 ? 5.714 -16.676 11.488 1.00 88.38 254 ILE A CA 1
ATOM 2026 C C . ILE A 1 254 ? 6.416 -17.936 10.983 1.00 88.38 254 ILE A C 1
ATOM 2028 O O . ILE A 1 254 ? 7.341 -17.839 10.177 1.00 88.38 254 ILE A O 1
ATOM 2032 N N . VAL A 1 255 ? 5.944 -19.113 11.399 1.00 89.38 255 VAL A N 1
ATOM 2033 C CA . VAL A 1 255 ? 6.470 -20.399 10.927 1.00 89.38 255 VAL A CA 1
ATOM 2034 C C . VAL A 1 255 ? 6.329 -20.509 9.409 1.00 89.38 255 VAL A C 1
ATOM 2036 O O . VAL A 1 255 ? 7.300 -20.851 8.745 1.00 89.38 255 VAL A O 1
ATOM 2039 N N . ALA A 1 256 ? 5.180 -20.139 8.841 1.00 87.44 256 ALA A N 1
ATOM 2040 C CA . ALA A 1 256 ? 4.970 -20.130 7.393 1.00 87.44 256 ALA A CA 1
ATOM 2041 C C . ALA A 1 256 ? 5.963 -19.214 6.657 1.00 87.44 256 ALA A C 1
ATOM 2043 O O . ALA A 1 256 ? 6.483 -19.581 5.607 1.00 87.44 256 ALA A O 1
ATOM 2044 N N . GLY A 1 257 ? 6.257 -18.037 7.214 1.00 85.94 257 GLY A N 1
ATOM 2045 C CA . GLY A 1 257 ? 7.258 -17.120 6.670 1.00 85.94 257 GLY A CA 1
ATOM 2046 C C . GLY A 1 257 ? 8.665 -17.718 6.651 1.00 85.94 257 GLY A C 1
ATOM 2047 O O . GLY A 1 257 ? 9.357 -17.634 5.639 1.00 85.94 257 GLY A O 1
ATOM 2048 N N . ILE A 1 258 ? 9.067 -18.370 7.747 1.00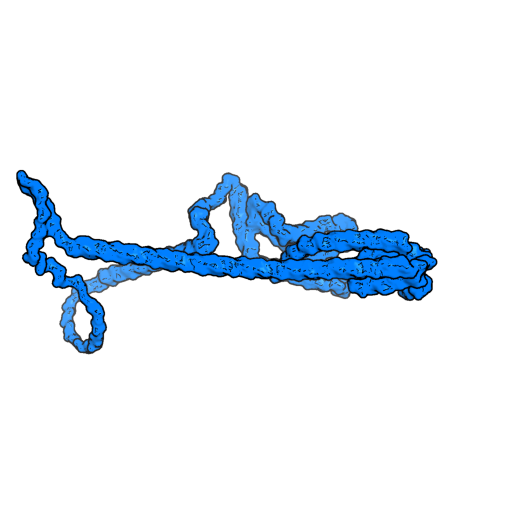 87.31 258 ILE A N 1
ATOM 2049 C CA . ILE A 1 258 ? 10.361 -19.061 7.840 1.00 87.31 258 ILE A CA 1
ATOM 2050 C C . ILE A 1 258 ? 10.420 -20.219 6.838 1.00 87.31 258 ILE A C 1
ATOM 2052 O O . ILE A 1 258 ? 11.408 -20.344 6.118 1.00 87.31 258 ILE A O 1
ATOM 2056 N N . MET A 1 259 ? 9.354 -21.022 6.738 1.00 85.44 259 MET A N 1
ATOM 2057 C CA . MET A 1 259 ? 9.268 -22.150 5.801 1.00 85.44 259 MET A CA 1
ATOM 2058 C C . MET A 1 259 ? 9.447 -21.712 4.344 1.00 85.44 259 MET A C 1
ATOM 2060 O O . MET A 1 259 ? 10.122 -22.399 3.583 1.00 85.44 259 MET A O 1
ATOM 2064 N N . VAL A 1 260 ? 8.923 -20.543 3.963 1.00 83.50 260 VAL A N 1
ATOM 2065 C CA . VAL A 1 260 ? 9.136 -19.981 2.620 1.00 83.50 260 VAL A CA 1
ATOM 2066 C C . VAL A 1 260 ? 10.604 -19.618 2.372 1.00 83.50 260 VAL A C 1
ATOM 2068 O O . VAL A 1 260 ? 11.124 -19.892 1.291 1.00 83.50 260 VAL A O 1
ATOM 2071 N N . GLY A 1 261 ? 11.290 -19.051 3.368 1.00 84.81 261 GLY A N 1
ATOM 2072 C CA . GLY A 1 261 ? 12.730 -18.794 3.280 1.00 84.81 261 GLY A CA 1
ATOM 2073 C C . GLY A 1 261 ? 13.534 -20.086 3.115 1.00 84.81 261 GLY A C 1
ATOM 2074 O O . GLY A 1 261 ? 14.384 -20.175 2.236 1.00 84.81 261 GLY A O 1
ATOM 2075 N N . VAL A 1 262 ? 13.203 -21.118 3.897 1.00 86.50 262 VAL A N 1
ATOM 2076 C CA . VAL A 1 262 ? 13.832 -22.447 3.796 1.00 86.50 262 VAL A CA 1
ATOM 2077 C C . VAL A 1 262 ? 13.577 -23.088 2.425 1.00 86.50 262 VAL A C 1
ATOM 2079 O O . VAL A 1 262 ? 14.477 -23.701 1.862 1.00 86.50 262 VAL A O 1
ATOM 2082 N N . GLY A 1 263 ? 12.391 -22.893 1.845 1.00 81.44 263 GLY A N 1
ATOM 2083 C CA . GLY A 1 263 ? 12.053 -23.377 0.504 1.00 81.44 263 GLY A CA 1
ATOM 2084 C C . GLY A 1 263 ? 12.772 -22.666 -0.650 1.00 81.44 263 GLY A C 1
ATOM 2085 O O . GLY A 1 263 ? 12.588 -23.067 -1.795 1.00 81.44 263 GLY A O 1
ATOM 2086 N N . THR A 1 264 ? 13.566 -21.623 -0.378 1.00 83.31 264 THR A N 1
ATOM 2087 C CA . THR A 1 264 ? 14.391 -20.938 -1.395 1.00 83.31 264 THR A CA 1
ATOM 2088 C C . THR A 1 264 ? 15.735 -21.642 -1.619 1.00 83.31 264 THR A C 1
ATOM 2090 O O . THR A 1 264 ? 16.357 -21.454 -2.660 1.00 83.31 264 THR A O 1
ATOM 2093 N N . ASP A 1 265 ? 16.191 -22.459 -0.665 1.00 82.38 265 ASP A N 1
ATOM 2094 C CA . ASP A 1 265 ? 17.451 -23.194 -0.774 1.00 82.38 265 ASP A CA 1
ATOM 2095 C C . ASP A 1 265 ? 17.261 -24.515 -1.544 1.00 82.38 265 ASP A C 1
ATOM 2097 O O . ASP A 1 265 ? 16.608 -25.454 -1.072 1.00 82.38 265 ASP A O 1
ATOM 2101 N N . ASP A 1 266 ? 17.872 -24.599 -2.730 1.00 79.75 266 ASP A N 1
ATOM 2102 C CA . ASP A 1 266 ? 17.796 -25.765 -3.618 1.00 79.75 266 ASP 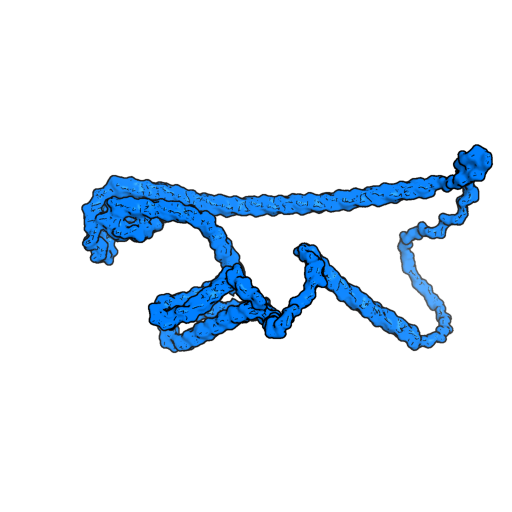A CA 1
ATOM 2103 C C . ASP A 1 266 ? 18.348 -27.059 -2.992 1.00 79.75 266 ASP A C 1
ATOM 2105 O O . ASP A 1 266 ? 17.955 -28.155 -3.400 1.00 79.75 266 ASP A O 1
ATOM 2109 N N . VAL A 1 267 ? 19.258 -26.971 -2.016 1.00 80.06 267 VAL A N 1
ATOM 2110 C CA . VAL A 1 267 ? 19.842 -28.135 -1.331 1.00 80.06 267 VAL A CA 1
ATOM 2111 C C . VAL A 1 267 ? 18.830 -28.727 -0.353 1.00 80.06 267 VAL A C 1
ATOM 2113 O O . VAL A 1 267 ? 18.589 -29.935 -0.364 1.00 80.06 267 VAL A O 1
ATOM 2116 N N . ILE A 1 268 ? 18.170 -27.879 0.438 1.00 78.44 268 ILE A N 1
ATOM 2117 C CA . ILE A 1 268 ? 17.198 -28.313 1.453 1.00 78.44 268 ILE A CA 1
ATOM 2118 C C . ILE A 1 268 ? 15.936 -28.882 0.798 1.00 78.44 268 ILE A C 1
ATOM 2120 O O . ILE A 1 268 ? 15.395 -29.897 1.248 1.00 78.44 268 ILE A O 1
ATOM 2124 N N . VAL A 1 269 ? 15.485 -28.273 -0.301 1.00 81.00 269 VAL A N 1
ATOM 2125 C CA . VAL A 1 269 ? 14.316 -28.748 -1.055 1.00 81.00 269 VAL A CA 1
ATOM 2126 C C . VAL A 1 269 ? 14.556 -30.143 -1.642 1.00 81.00 269 VAL A C 1
ATOM 2128 O O . VAL A 1 269 ? 13.640 -30.965 -1.663 1.00 81.00 269 VAL A O 1
ATOM 2131 N N . ARG A 1 270 ? 15.785 -30.455 -2.069 1.00 77.25 270 ARG A N 1
ATOM 2132 C CA . ARG A 1 270 ? 16.124 -31.778 -2.619 1.00 77.25 270 ARG A CA 1
ATOM 2133 C C . ARG A 1 270 ? 16.132 -32.883 -1.566 1.00 77.25 270 ARG A C 1
ATOM 2135 O O . ARG A 1 270 ? 15.732 -33.999 -1.884 1.00 77.25 270 ARG A O 1
ATOM 2142 N N . GLU A 1 271 ? 16.559 -32.594 -0.338 1.00 82.31 271 GLU A N 1
ATOM 2143 C CA . GLU A 1 271 ? 16.609 -33.597 0.737 1.00 82.31 271 GLU A CA 1
ATOM 2144 C C . GLU A 1 271 ? 15.283 -33.744 1.496 1.00 82.31 271 GLU A C 1
ATOM 2146 O O . GLU A 1 271 ? 14.923 -34.849 1.898 1.00 82.31 271 GLU A O 1
ATOM 2151 N N . SER A 1 272 ? 14.541 -32.648 1.695 1.00 83.19 272 SER A N 1
ATOM 2152 C CA . SER A 1 272 ? 13.363 -32.606 2.580 1.00 83.19 272 SER A CA 1
ATOM 2153 C C . SER A 1 272 ? 12.074 -32.106 1.914 1.00 83.19 272 SER A C 1
ATOM 2155 O O . SER A 1 272 ? 11.088 -31.869 2.614 1.00 83.19 272 SER A O 1
ATOM 2157 N N . GLY A 1 273 ? 12.029 -31.975 0.583 1.00 81.19 273 GLY A N 1
ATOM 2158 C CA . GLY A 1 273 ? 10.901 -31.374 -0.147 1.00 81.19 273 GLY A CA 1
ATOM 2159 C C . GLY A 1 273 ? 9.521 -31.932 0.224 1.00 81.19 273 GLY A C 1
ATOM 2160 O O . GLY A 1 273 ? 8.592 -31.167 0.460 1.00 81.19 273 GLY A O 1
ATOM 2161 N N . HIS A 1 274 ? 9.401 -33.251 0.412 1.00 85.81 274 HIS A N 1
ATOM 2162 C CA . HIS A 1 274 ? 8.139 -33.884 0.820 1.00 85.81 274 HIS A CA 1
ATOM 2163 C C . HIS A 1 274 ? 7.613 -33.412 2.186 1.00 85.81 274 HIS A C 1
ATOM 2165 O O . HIS A 1 274 ? 6.403 -33.308 2.380 1.00 85.81 274 HIS A O 1
ATOM 2171 N N . ILE A 1 275 ? 8.506 -33.139 3.142 1.00 87.44 275 ILE A N 1
ATOM 2172 C CA . ILE A 1 275 ? 8.132 -32.664 4.481 1.00 87.44 275 ILE A CA 1
ATOM 2173 C C . ILE A 1 275 ? 7.705 -31.196 4.404 1.00 87.44 275 ILE A C 1
ATOM 2175 O O . ILE A 1 275 ? 6.712 -30.816 5.023 1.00 87.44 275 ILE A O 1
ATOM 2179 N N . LEU A 1 276 ? 8.426 -30.388 3.619 1.00 84.75 276 LEU A N 1
ATOM 2180 C CA . LEU A 1 276 ? 8.104 -28.977 3.403 1.00 84.75 276 LEU A CA 1
ATOM 2181 C C . LEU A 1 276 ? 6.718 -28.819 2.763 1.00 84.75 276 LEU A C 1
ATOM 2183 O O . LEU A 1 276 ? 5.904 -28.058 3.281 1.00 84.75 276 LEU A O 1
ATOM 2187 N N . ASP A 1 277 ? 6.423 -29.587 1.711 1.00 83.00 2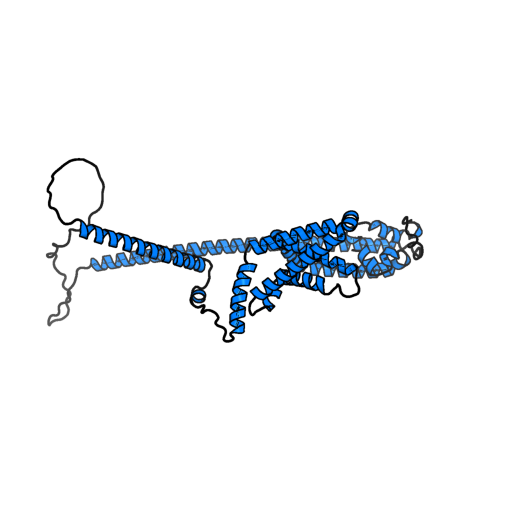77 ASP A N 1
ATOM 2188 C CA . ASP A 1 277 ? 5.122 -29.558 1.033 1.00 83.00 277 ASP A CA 1
ATOM 2189 C C . ASP A 1 277 ? 3.971 -29.962 1.972 1.00 83.00 277 ASP A C 1
ATOM 2191 O O . ASP A 1 277 ? 2.905 -29.344 1.963 1.00 83.00 277 ASP A O 1
ATOM 2195 N N . TRP A 1 278 ? 4.182 -30.968 2.829 1.00 88.38 278 TRP A N 1
ATOM 2196 C CA . TRP A 1 278 ? 3.165 -31.404 3.790 1.00 88.38 278 TRP A CA 1
ATOM 2197 C C . TRP A 1 278 ? 2.886 -30.353 4.873 1.00 88.38 278 TRP A C 1
ATOM 2199 O O . TRP A 1 278 ? 1.731 -30.122 5.237 1.00 88.38 278 TRP A O 1
ATOM 2209 N N . ILE A 1 279 ? 3.932 -29.686 5.370 1.00 88.56 279 ILE A N 1
ATOM 2210 C CA . ILE A 1 279 ? 3.796 -28.578 6.325 1.00 88.56 279 ILE A CA 1
ATOM 2211 C C . ILE A 1 279 ? 3.070 -27.397 5.672 1.00 88.56 279 ILE A C 1
ATOM 2213 O O . ILE A 1 279 ? 2.179 -26.811 6.286 1.00 88.56 279 ILE A O 1
ATOM 2217 N N . ASP A 1 280 ? 3.406 -27.070 4.427 1.00 85.38 280 ASP A N 1
ATOM 2218 C CA . ASP A 1 280 ? 2.763 -26.001 3.665 1.00 85.38 280 ASP A CA 1
A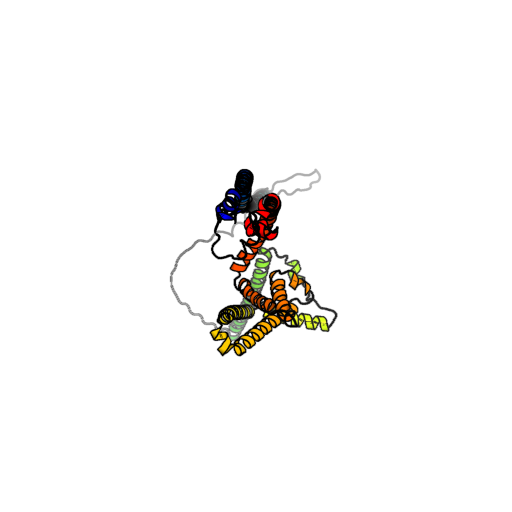TOM 2219 C C . ASP A 1 280 ? 1.258 -26.236 3.472 1.00 85.38 280 ASP A C 1
ATOM 2221 O O . ASP A 1 280 ? 0.467 -25.293 3.603 1.00 85.38 280 ASP A O 1
ATOM 2225 N N . GLU A 1 281 ? 0.861 -27.480 3.197 1.00 86.25 281 GLU A N 1
ATOM 2226 C CA . GLU A 1 281 ? -0.543 -27.889 3.092 1.00 86.25 281 GLU A CA 1
ATOM 2227 C C . GLU A 1 281 ? -1.249 -27.827 4.457 1.00 86.25 281 GLU A C 1
ATOM 2229 O O . GLU A 1 281 ? -2.367 -27.320 4.573 1.00 86.25 281 GLU A O 1
ATOM 2234 N N . ALA A 1 282 ? -0.579 -28.258 5.531 1.00 90.50 282 ALA A N 1
ATOM 2235 C CA . ALA A 1 282 ? -1.118 -28.169 6.887 1.00 90.50 282 ALA A CA 1
ATOM 2236 C C . ALA A 1 282 ? -1.358 -26.709 7.319 1.00 90.50 282 ALA A C 1
ATOM 2238 O O . ALA A 1 282 ? -2.410 -26.386 7.875 1.00 90.50 282 ALA A O 1
ATOM 2239 N N . ILE A 1 283 ? -0.416 -25.809 7.021 1.00 89.19 283 ILE A N 1
ATOM 2240 C CA . ILE A 1 283 ? -0.533 -24.367 7.280 1.00 89.19 283 ILE A CA 1
ATOM 2241 C C . ILE A 1 283 ? -1.712 -23.771 6.503 1.00 89.19 283 ILE A C 1
ATOM 2243 O O . ILE A 1 283 ? -2.495 -22.997 7.063 1.00 89.19 283 ILE A O 1
ATOM 2247 N N . LEU A 1 284 ? -1.880 -24.147 5.230 1.00 86.94 284 LEU A N 1
ATOM 2248 C CA . LEU A 1 284 ? -3.035 -23.730 4.435 1.00 86.94 284 LEU A CA 1
ATOM 2249 C C . LEU A 1 284 ? -4.349 -24.203 5.073 1.00 86.94 284 LEU A C 1
ATOM 2251 O O . LEU A 1 284 ? -5.280 -23.407 5.212 1.00 86.94 284 LEU A O 1
ATOM 2255 N N . GLY A 1 285 ? -4.405 -25.454 5.534 1.00 90.25 285 GLY A N 1
ATOM 2256 C CA . GLY A 1 285 ? -5.546 -26.001 6.270 1.00 90.25 285 GLY A CA 1
ATOM 2257 C C . GLY A 1 285 ? -5.892 -25.195 7.528 1.00 90.25 285 GLY A C 1
ATOM 2258 O O . GLY A 1 285 ? -7.064 -24.898 7.770 1.00 90.25 285 GLY A O 1
ATOM 2259 N N . ILE A 1 286 ? -4.884 -24.760 8.292 1.00 92.50 286 ILE A N 1
ATOM 2260 C CA . ILE A 1 286 ? -5.077 -23.896 9.469 1.00 92.50 286 ILE A CA 1
ATOM 2261 C C . ILE A 1 286 ? -5.667 -22.537 9.063 1.00 92.50 286 ILE A C 1
ATOM 2263 O O . ILE A 1 286 ? -6.579 -22.046 9.727 1.00 92.50 286 ILE A O 1
ATOM 2267 N N . PHE A 1 287 ? -5.212 -21.939 7.958 1.00 89.94 287 PHE A N 1
ATOM 2268 C CA . PHE A 1 287 ? -5.768 -20.674 7.462 1.00 89.94 287 PHE A CA 1
ATOM 2269 C C . PHE A 1 287 ? -7.195 -20.804 6.928 1.00 89.94 287 PHE A C 1
ATOM 2271 O O . PHE A 1 287 ? -7.999 -19.889 7.101 1.00 89.94 287 PHE A O 1
ATOM 2278 N N . ILE A 1 288 ? -7.540 -21.932 6.308 1.00 90.50 288 ILE A N 1
ATOM 2279 C CA . ILE A 1 288 ? -8.924 -22.220 5.923 1.00 90.50 288 ILE A CA 1
ATOM 2280 C C . ILE A 1 288 ? -9.793 -22.302 7.181 1.00 90.50 288 ILE A C 1
ATOM 2282 O O . ILE A 1 288 ? -10.838 -21.653 7.249 1.00 90.50 288 ILE A O 1
ATOM 2286 N N . LEU A 1 289 ? -9.340 -23.039 8.199 1.00 92.25 289 LEU A N 1
ATOM 2287 C CA . LEU A 1 289 ? -10.052 -23.161 9.470 1.00 92.25 289 LEU A CA 1
ATOM 2288 C C . LEU A 1 289 ? -10.239 -21.797 10.148 1.00 92.25 289 LEU A C 1
ATOM 2290 O O . LEU A 1 289 ? -11.329 -21.500 10.628 1.00 92.25 289 LEU A O 1
ATOM 2294 N N . GLU A 1 290 ? -9.213 -20.945 10.141 1.00 92.12 290 GLU A N 1
ATOM 2295 C CA . GLU A 1 290 ? -9.280 -19.573 10.652 1.00 92.12 290 GLU A CA 1
ATOM 2296 C C . GLU A 1 290 ? -10.419 -18.773 9.997 1.00 92.12 290 GLU A C 1
ATOM 2298 O O . GLU A 1 290 ? -11.230 -18.154 10.693 1.00 92.12 290 GLU A O 1
ATOM 2303 N N . ILE A 1 291 ? -10.507 -18.805 8.664 1.00 89.38 291 ILE A N 1
ATOM 2304 C CA . ILE A 1 291 ? -11.544 -18.092 7.909 1.00 89.38 291 ILE A CA 1
ATOM 2305 C C . ILE A 1 291 ? -12.924 -18.677 8.195 1.00 89.38 291 ILE A C 1
ATOM 2307 O O . ILE A 1 291 ? -13.864 -17.916 8.410 1.00 89.38 291 ILE A O 1
ATOM 2311 N N . VAL A 1 292 ? -13.056 -20.004 8.249 1.00 90.94 292 VAL A N 1
ATOM 2312 C CA . VAL A 1 292 ? -14.324 -20.672 8.578 1.00 90.94 292 VAL A CA 1
ATOM 2313 C C . VAL A 1 292 ? -14.796 -20.275 9.979 1.00 90.94 292 VAL A C 1
ATOM 2315 O O . VAL A 1 292 ? -15.956 -19.900 10.148 1.00 90.94 292 VAL A O 1
ATOM 2318 N N . CYS A 1 293 ? -13.899 -20.268 10.969 1.00 90.06 293 CYS A N 1
ATOM 2319 C CA . CYS A 1 293 ? -14.202 -19.809 12.323 1.00 90.06 293 CYS A CA 1
ATOM 2320 C C . CYS A 1 293 ? -14.676 -18.349 12.338 1.00 90.06 293 CYS A C 1
ATOM 2322 O O . CYS A 1 293 ? -15.687 -18.044 12.973 1.00 90.06 293 CYS A O 1
ATOM 2324 N N . LYS A 1 294 ? -13.993 -17.456 11.603 1.00 88.56 294 LYS A N 1
ATOM 2325 C CA . LYS A 1 294 ? -14.405 -16.051 11.444 1.00 88.56 294 LYS A CA 1
ATOM 2326 C C . LYS A 1 294 ? -15.787 -15.950 10.789 1.00 88.56 294 LYS A C 1
ATOM 2328 O O . LYS A 1 294 ? -16.637 -15.219 11.279 1.00 88.56 294 LYS A O 1
ATOM 2333 N N . PHE A 1 295 ? -16.052 -16.715 9.734 1.00 88.19 295 PHE A N 1
ATOM 2334 C CA . PHE A 1 295 ? -17.334 -16.686 9.025 1.00 88.19 295 PHE A CA 1
ATOM 2335 C C . PHE A 1 295 ? -18.505 -17.121 9.920 1.00 88.19 295 PHE A C 1
ATOM 2337 O O . PHE A 1 295 ? -19.552 -16.476 9.919 1.00 88.19 295 PHE A O 1
ATOM 2344 N N . ILE A 1 296 ? -18.310 -18.165 10.735 1.00 86.94 296 ILE A N 1
ATOM 2345 C CA . ILE A 1 296 ? -19.312 -18.648 11.701 1.00 86.94 296 ILE A CA 1
ATOM 2346 C C . ILE A 1 296 ? -19.519 -17.635 12.839 1.00 86.94 296 ILE A C 1
ATOM 2348 O O . ILE A 1 296 ? -20.645 -17.450 13.306 1.00 86.94 296 ILE A O 1
ATOM 2352 N N . ALA A 1 297 ? -18.463 -16.943 13.278 1.00 84.94 297 ALA A N 1
ATOM 2353 C CA . ALA A 1 297 ? -18.552 -15.901 14.306 1.00 84.94 297 ALA A CA 1
ATOM 2354 C C . ALA A 1 297 ? -19.390 -14.679 13.873 1.00 84.94 297 ALA A C 1
ATOM 2356 O O . ALA A 1 297 ? -19.934 -13.978 14.721 1.00 84.94 297 ALA A O 1
ATOM 2357 N N . LEU A 1 298 ? -19.545 -14.437 12.567 1.00 79.38 298 LEU A N 1
ATOM 2358 C CA . LEU A 1 298 ? -20.268 -13.287 11.999 1.00 79.38 298 LEU A CA 1
ATOM 2359 C C . LEU A 1 298 ? -21.805 -13.466 11.898 1.00 79.38 298 LEU A C 1
ATOM 2361 O O . LEU A 1 298 ? -22.490 -12.660 11.260 1.00 79.38 298 LEU A O 1
ATOM 2365 N N . ASP A 1 299 ? -22.358 -14.479 12.574 1.00 74.25 299 ASP A N 1
ATOM 2366 C CA . ASP A 1 299 ? -23.783 -14.843 12.645 1.00 74.25 299 ASP A CA 1
ATOM 2367 C C . ASP A 1 299 ? -24.545 -14.595 11.321 1.00 74.25 299 ASP A C 1
ATOM 2369 O O . ASP A 1 299 ? -24.204 -15.163 10.281 1.00 74.25 299 ASP A O 1
ATOM 2373 N N . SER A 1 300 ? -25.599 -13.769 11.338 1.00 62.38 300 SER A N 1
ATOM 2374 C CA . SER A 1 300 ? -26.528 -13.596 10.218 1.00 62.38 300 SER A CA 1
ATOM 2375 C C . SER A 1 300 ? -26.092 -12.576 9.164 1.00 62.38 300 SER A C 1
ATOM 2377 O O . SER A 1 300 ? -26.873 -12.271 8.264 1.00 62.38 300 SER A O 1
ATOM 2379 N N . GLU A 1 301 ? -24.887 -12.019 9.268 1.00 72.00 301 GLU A N 1
ATOM 2380 C CA . GLU A 1 301 ? -24.402 -10.978 8.360 1.00 72.00 301 GLU A CA 1
ATOM 2381 C C . GLU A 1 301 ? -23.003 -11.315 7.814 1.00 72.00 301 GLU A C 1
ATOM 2383 O O . GLU A 1 301 ? -22.048 -10.574 8.049 1.00 72.00 301 GLU A O 1
ATOM 2388 N N . PRO A 1 302 ? -22.865 -12.402 7.023 1.00 70.88 302 PRO A N 1
ATOM 2389 C CA . PRO A 1 302 ? -21.576 -12.825 6.465 1.00 70.88 302 PRO A CA 1
ATOM 2390 C C . PRO A 1 302 ? -20.954 -11.770 5.543 1.00 70.88 302 PRO A C 1
ATOM 2392 O O . PRO A 1 302 ? -19.738 -11.702 5.404 1.00 70.88 302 PRO A O 1
ATOM 2395 N N . HIS A 1 303 ? -21.771 -10.887 4.959 1.00 75.56 303 HIS A N 1
ATOM 2396 C CA . HIS A 1 303 ? -21.299 -9.765 4.150 1.00 75.56 303 HIS A CA 1
ATOM 2397 C C . HIS A 1 303 ? -20.390 -8.807 4.940 1.00 75.56 303 HIS A C 1
ATOM 2399 O O . HIS A 1 303 ? -19.505 -8.191 4.350 1.00 75.56 303 HIS A O 1
ATOM 2405 N N . ARG A 1 304 ? -20.534 -8.733 6.275 1.00 80.25 304 ARG A N 1
ATOM 2406 C CA . ARG A 1 304 ? -19.656 -7.911 7.116 1.00 80.25 304 ARG A CA 1
ATOM 2407 C C . ARG A 1 304 ? -18.208 -8.374 7.114 1.00 80.25 304 ARG A C 1
ATOM 2409 O O . ARG A 1 304 ? -17.322 -7.560 7.359 1.00 80.25 304 ARG A O 1
ATOM 2416 N N . PHE A 1 305 ? -17.959 -9.643 6.794 1.00 80.69 305 PHE A N 1
ATOM 2417 C CA . PHE A 1 305 ? -16.607 -10.160 6.634 1.00 80.69 305 PHE A CA 1
ATOM 2418 C C . PHE A 1 305 ? -15.834 -9.376 5.559 1.00 80.69 305 PHE A C 1
ATOM 2420 O O . PHE A 1 305 ? -14.662 -9.067 5.758 1.00 80.69 305 PHE A O 1
ATOM 2427 N N . PHE A 1 306 ? -16.506 -8.977 4.472 1.00 83.62 306 PHE A N 1
ATOM 2428 C CA . PHE A 1 306 ? -15.893 -8.287 3.334 1.00 83.62 306 PHE A CA 1
ATOM 2429 C C . PHE A 1 306 ? -15.694 -6.777 3.534 1.00 83.62 306 PHE A C 1
ATOM 2431 O O . PHE A 1 306 ? -14.987 -6.167 2.741 1.00 83.62 306 PHE A O 1
ATOM 2438 N N . TYR A 1 307 ? -16.253 -6.165 4.587 1.00 82.06 307 TYR A N 1
ATOM 2439 C CA . TYR A 1 307 ? -15.987 -4.747 4.881 1.00 82.06 307 TYR A CA 1
ATOM 2440 C C . TYR A 1 307 ? -14.581 -4.504 5.433 1.00 82.06 307 TYR A C 1
ATOM 2442 O O . TYR A 1 307 ? -14.062 -3.397 5.333 1.00 82.06 307 TYR A O 1
ATOM 2450 N N . SER A 1 308 ? -13.954 -5.522 6.023 1.00 82.06 308 SER A N 1
ATOM 2451 C CA . SER A 1 308 ? -12.571 -5.414 6.473 1.00 82.06 308 SER A CA 1
ATOM 2452 C C . SER A 1 308 ? -11.628 -5.780 5.328 1.00 82.06 308 SER A C 1
ATOM 2454 O O . SER A 1 308 ? -11.573 -6.943 4.919 1.00 82.06 308 SER A O 1
ATOM 2456 N N . ASN A 1 309 ? -10.842 -4.805 4.855 1.00 85.69 309 ASN A N 1
ATOM 2457 C CA . ASN A 1 309 ? -9.815 -4.997 3.817 1.00 85.69 309 ASN A CA 1
ATOM 2458 C C . ASN A 1 309 ? -8.881 -6.168 4.148 1.00 85.69 309 ASN A C 1
ATOM 2460 O O . ASN A 1 309 ? -8.543 -6.985 3.296 1.00 85.69 309 ASN A O 1
ATOM 2464 N N . TRP A 1 310 ? -8.532 -6.303 5.424 1.00 84.69 310 TRP A N 1
ATOM 2465 C CA . TRP A 1 310 ? -7.702 -7.384 5.922 1.00 84.69 310 TRP A CA 1
ATOM 2466 C C . TRP A 1 310 ? -8.401 -8.746 5.822 1.00 84.69 310 TRP A C 1
ATOM 2468 O O . TRP A 1 310 ? -7.791 -9.708 5.361 1.00 84.69 310 TRP A O 1
ATOM 2478 N N . ASN A 1 311 ? -9.665 -8.881 6.214 1.00 86.88 311 ASN A N 1
ATOM 2479 C CA . ASN A 1 311 ? -10.373 -10.162 6.068 1.00 86.88 311 ASN A CA 1
ATOM 2480 C C . ASN A 1 311 ? -10.560 -10.549 4.591 1.00 86.88 311 ASN A C 1
ATOM 2482 O O . ASN A 1 311 ? -10.390 -11.716 4.239 1.00 86.88 311 ASN A O 1
ATOM 2486 N N . CYS A 1 312 ? -10.826 -9.564 3.725 1.00 87.06 312 CYS A N 1
ATOM 2487 C CA . CYS A 1 312 ? -10.878 -9.758 2.276 1.00 87.06 312 CYS A CA 1
ATOM 2488 C C . CYS A 1 312 ? -9.532 -10.261 1.726 1.00 87.06 312 CYS A C 1
ATOM 2490 O O . CYS A 1 312 ? -9.500 -11.201 0.935 1.00 87.06 312 CYS A O 1
ATOM 2492 N N . PHE A 1 313 ? -8.417 -9.714 2.218 1.00 85.94 313 PHE A N 1
ATOM 2493 C CA . PHE A 1 313 ? -7.068 -10.162 1.872 1.00 85.94 313 PHE A CA 1
ATOM 2494 C C . PHE A 1 313 ? -6.793 -11.623 2.268 1.00 85.94 313 PHE A C 1
ATOM 2496 O O . PHE A 1 313 ? -6.289 -12.392 1.452 1.00 85.94 313 PHE A O 1
ATOM 2503 N N . ASP A 1 314 ? -7.173 -12.048 3.481 1.00 86.38 314 ASP A N 1
ATOM 2504 C CA . ASP A 1 314 ? -7.009 -13.452 3.904 1.00 86.38 314 ASP A CA 1
ATOM 2505 C C . ASP A 1 314 ? -7.813 -14.403 3.017 1.00 86.38 314 ASP A C 1
ATOM 2507 O O . ASP A 1 314 ? -7.326 -15.472 2.643 1.00 86.38 314 ASP A O 1
ATOM 2511 N N . PHE A 1 315 ? -9.039 -14.005 2.675 1.00 87.81 315 PHE A N 1
ATOM 2512 C CA . PHE A 1 315 ? -9.905 -14.769 1.789 1.00 87.81 315 PHE A CA 1
ATOM 2513 C C . PHE A 1 315 ? -9.344 -14.849 0.371 1.00 87.81 315 PHE A C 1
ATOM 2515 O O . PHE A 1 315 ? -9.308 -15.936 -0.198 1.00 87.81 315 PHE A O 1
ATOM 2522 N N . ALA A 1 316 ? -8.828 -13.742 -0.168 1.00 85.31 316 ALA A N 1
ATOM 2523 C CA . ALA A 1 316 ? -8.169 -13.720 -1.467 1.00 85.31 316 ALA A CA 1
ATOM 2524 C C . ALA A 1 316 ? -6.950 -14.655 -1.507 1.00 85.31 316 ALA A C 1
ATOM 2526 O O . ALA A 1 316 ? -6.792 -15.398 -2.472 1.00 85.31 316 ALA A O 1
ATOM 2527 N N . ILE A 1 317 ? -6.135 -14.689 -0.445 1.00 83.50 317 ILE A N 1
ATOM 2528 C CA . ILE A 1 317 ? -4.993 -15.611 -0.344 1.00 83.50 317 ILE A CA 1
ATOM 2529 C C . ILE A 1 317 ? -5.456 -17.071 -0.344 1.00 83.50 317 ILE A C 1
ATOM 2531 O O . ILE A 1 317 ? -4.897 -17.891 -1.069 1.00 83.50 317 ILE A O 1
ATOM 2535 N N . VAL A 1 318 ? -6.480 -17.414 0.441 1.00 85.06 318 VAL A N 1
ATOM 2536 C CA . VAL A 1 318 ? -6.966 -18.801 0.532 1.00 85.06 318 VAL A CA 1
ATOM 2537 C C . VAL A 1 318 ? -7.634 -19.255 -0.768 1.00 85.06 318 VAL A C 1
ATOM 2539 O O . VAL A 1 318 ? -7.351 -20.350 -1.252 1.00 85.06 318 VAL A O 1
ATOM 2542 N N . VAL A 1 319 ? -8.459 -18.407 -1.387 1.00 83.06 319 VAL A N 1
ATOM 2543 C CA . VAL A 1 319 ? -9.079 -18.697 -2.689 1.00 83.06 319 VAL A CA 1
ATOM 2544 C C . VAL A 1 319 ? -8.025 -18.781 -3.793 1.00 83.06 319 VAL A C 1
ATOM 2546 O O . VAL A 1 319 ? -8.061 -19.710 -4.601 1.00 83.06 319 VAL A O 1
ATOM 2549 N N . GLY A 1 320 ? -7.055 -17.864 -3.810 1.00 77.69 320 GLY A N 1
ATOM 2550 C CA . GLY A 1 320 ? -5.921 -17.897 -4.732 1.00 77.69 320 GLY A CA 1
ATOM 2551 C C . GLY A 1 320 ? -5.078 -19.164 -4.577 1.00 77.69 320 GLY A C 1
ATOM 2552 O O . GLY A 1 320 ? -4.603 -19.709 -5.564 1.00 77.69 320 GLY A O 1
ATOM 2553 N N . SER A 1 321 ? -4.962 -19.706 -3.364 1.00 76.06 321 SER A N 1
ATOM 2554 C CA . SER A 1 321 ? -4.244 -20.965 -3.138 1.00 76.06 321 SER A CA 1
ATOM 2555 C C . SER A 1 321 ? -4.966 -22.190 -3.714 1.00 76.06 321 SER A C 1
ATOM 2557 O O . SER A 1 321 ? -4.303 -23.143 -4.105 1.00 76.06 321 SER A O 1
ATOM 2559 N N . PHE A 1 322 ? -6.304 -22.183 -3.774 1.00 72.75 322 PHE A N 1
ATOM 2560 C CA . PHE A 1 322 ? -7.112 -23.335 -4.210 1.00 72.75 322 PHE A CA 1
ATOM 2561 C C . PHE A 1 322 ? -7.452 -23.310 -5.708 1.00 72.75 322 PHE A C 1
ATOM 2563 O O . PHE A 1 322 ? -7.523 -24.344 -6.370 1.00 72.75 322 PHE A O 1
ATOM 2570 N N . THR A 1 323 ? -7.712 -22.118 -6.249 1.00 61.94 323 THR A N 1
ATOM 2571 C CA . THR A 1 323 ? -8.236 -21.937 -7.616 1.00 61.94 323 THR A CA 1
ATOM 2572 C C . THR A 1 323 ? -7.191 -22.147 -8.710 1.00 61.94 323 THR A C 1
ATOM 2574 O O . THR A 1 323 ? -7.551 -22.299 -9.876 1.00 61.94 323 THR A O 1
ATOM 2577 N N . LEU A 1 324 ? -5.907 -22.200 -8.352 1.00 59.81 324 LEU A N 1
ATOM 2578 C CA . LEU A 1 324 ? -4.799 -22.095 -9.303 1.00 59.81 324 LEU A CA 1
ATOM 2579 C C . LEU A 1 324 ? -4.015 -23.403 -9.498 1.00 59.81 324 LEU A C 1
ATOM 2581 O O . LEU A 1 324 ? -3.106 -23.452 -10.323 1.00 59.81 324 LEU A O 1
ATOM 2585 N N . ASP A 1 325 ? -4.407 -24.474 -8.803 1.00 56.72 325 ASP A N 1
ATOM 2586 C CA . ASP A 1 325 ? -3.708 -25.769 -8.805 1.00 56.72 325 ASP A CA 1
ATOM 2587 C C . ASP A 1 325 ? -4.223 -26.755 -9.879 1.00 56.72 325 ASP A C 1
ATOM 2589 O O . ASP A 1 325 ? -3.714 -27.861 -10.027 1.00 56.72 325 ASP A O 1
ATOM 2593 N N . ARG A 1 326 ? -5.254 -26.381 -10.660 1.00 55.56 326 ARG A N 1
ATOM 2594 C CA . ARG A 1 326 ? -5.995 -27.345 -11.499 1.00 55.56 326 ARG A CA 1
ATOM 2595 C C . ARG A 1 326 ? -5.560 -27.541 -12.950 1.00 55.56 326 ARG A C 1
ATOM 2597 O O . ARG A 1 326 ? -6.061 -28.503 -13.522 1.00 55.56 326 ARG A O 1
ATOM 2604 N N . SER A 1 327 ? -4.689 -26.739 -13.577 1.00 55.53 327 SER A N 1
ATOM 2605 C CA . SER A 1 327 ? -4.125 -27.205 -14.870 1.00 55.53 327 SER A CA 1
ATOM 2606 C C . SER A 1 327 ? -2.936 -26.487 -15.503 1.00 55.53 327 SER A C 1
ATOM 2608 O O . SER A 1 327 ? -2.325 -27.152 -16.324 1.00 55.53 327 SER A O 1
ATOM 2610 N N . MET A 1 328 ? -2.557 -25.227 -15.238 1.00 52.22 328 MET A N 1
ATOM 2611 C CA . MET A 1 328 ? -1.685 -24.551 -16.232 1.00 52.22 328 MET A CA 1
ATOM 2612 C C . MET A 1 328 ? -0.607 -23.575 -15.757 1.00 52.22 328 MET A C 1
ATOM 2614 O O . MET A 1 328 ? -0.104 -22.858 -16.613 1.00 52.22 328 MET A O 1
ATOM 2618 N N . VAL A 1 329 ? -0.181 -23.484 -14.487 1.00 59.78 329 VAL A N 1
ATOM 2619 C CA . VAL A 1 329 ? 0.838 -22.452 -14.204 1.00 59.78 329 VAL A CA 1
ATOM 2620 C C . VAL A 1 329 ? 1.802 -22.747 -13.047 1.00 59.78 329 VAL A C 1
ATOM 2622 O O . VAL A 1 329 ? 1.542 -22.446 -11.884 1.00 59.78 329 VAL A O 1
ATOM 2625 N N . THR A 1 330 ? 3.008 -23.202 -13.393 1.00 59.34 330 THR A N 1
ATOM 2626 C CA . THR A 1 330 ? 4.178 -23.224 -12.496 1.00 59.34 330 THR A CA 1
ATOM 2627 C C . THR A 1 330 ? 4.494 -21.827 -11.931 1.00 59.34 330 THR A C 1
ATOM 2629 O O . THR A 1 330 ? 4.911 -21.721 -10.786 1.00 59.34 330 THR A O 1
ATOM 2632 N N . MET A 1 331 ? 4.208 -20.744 -12.671 1.00 55.97 331 MET A N 1
ATOM 2633 C CA . MET A 1 331 ? 4.309 -19.350 -12.190 1.00 55.97 331 MET A CA 1
ATOM 2634 C C . MET A 1 331 ? 3.247 -18.968 -11.137 1.00 55.97 331 MET A C 1
ATOM 2636 O O . MET A 1 331 ? 3.553 -18.201 -10.230 1.00 55.97 331 MET A O 1
ATOM 2640 N N . LEU A 1 332 ? 2.024 -19.525 -11.163 1.00 57.88 332 LEU A N 1
ATOM 2641 C CA . LEU A 1 332 ? 1.009 -19.242 -10.127 1.00 57.88 332 LEU A CA 1
ATOM 2642 C C . LEU A 1 332 ? 1.326 -19.946 -8.804 1.00 57.88 332 LEU A C 1
ATOM 2644 O O . LEU A 1 332 ? 0.771 -19.585 -7.767 1.00 57.88 332 LEU A O 1
ATOM 2648 N N . ARG A 1 333 ? 2.288 -20.880 -8.808 1.00 64.31 333 ARG A N 1
ATOM 2649 C CA . ARG A 1 333 ? 2.896 -21.410 -7.587 1.00 64.31 333 ARG A CA 1
ATOM 2650 C C . ARG A 1 333 ? 3.439 -20.280 -6.717 1.00 64.31 333 ARG A C 1
ATOM 2652 O O . ARG A 1 333 ? 3.286 -20.366 -5.507 1.00 64.31 333 ARG A O 1
ATOM 2659 N N . LEU A 1 334 ? 3.973 -19.209 -7.312 1.00 69.06 334 LEU A N 1
ATOM 2660 C CA . LEU A 1 334 ? 4.501 -18.044 -6.595 1.00 69.06 334 LEU A CA 1
ATOM 2661 C C . LEU A 1 334 ? 3.418 -17.277 -5.826 1.00 69.06 334 LEU A C 1
ATOM 2663 O O . LEU A 1 334 ? 3.726 -16.636 -4.827 1.00 69.06 334 LEU A O 1
ATOM 2667 N N . LEU A 1 335 ? 2.138 -17.381 -6.202 1.00 68.94 335 LEU A N 1
ATOM 2668 C CA . LEU A 1 335 ? 1.058 -16.709 -5.471 1.00 68.94 335 LEU A CA 1
ATOM 2669 C C . LEU A 1 335 ? 0.844 -17.292 -4.074 1.00 68.94 335 LEU A C 1
ATOM 2671 O O . LEU A 1 335 ? 0.368 -16.584 -3.190 1.00 68.94 335 LEU A O 1
ATOM 2675 N N . ARG A 1 336 ? 1.284 -18.532 -3.815 1.00 69.94 336 ARG A N 1
ATOM 2676 C CA . ARG A 1 336 ? 1.328 -19.063 -2.445 1.00 69.94 336 ARG A CA 1
ATOM 2677 C C . ARG A 1 336 ? 2.309 -18.278 -1.566 1.00 69.94 336 ARG A C 1
ATOM 2679 O O . ARG A 1 336 ? 2.121 -18.254 -0.357 1.00 69.94 336 ARG A O 1
ATOM 2686 N N . LEU A 1 337 ? 3.313 -17.601 -2.137 1.00 74.44 337 LEU A N 1
ATOM 2687 C CA . LEU A 1 337 ? 4.222 -16.708 -1.403 1.00 74.44 337 LEU A CA 1
ATOM 2688 C C . LEU A 1 337 ? 3.504 -15.445 -0.919 1.00 74.44 337 LEU A C 1
ATOM 2690 O O . LEU A 1 337 ? 3.903 -14.879 0.093 1.00 74.44 337 LEU A O 1
ATOM 2694 N N . LEU A 1 338 ? 2.386 -15.049 -1.545 1.00 75.69 338 LEU A N 1
ATOM 2695 C CA . LEU A 1 338 ? 1.550 -13.962 -1.025 1.00 75.69 338 LEU A CA 1
ATOM 2696 C C . LEU A 1 338 ? 1.030 -14.273 0.381 1.00 75.69 338 LEU A C 1
ATOM 2698 O O . LEU A 1 338 ? 0.736 -13.351 1.133 1.00 75.69 338 LEU A O 1
ATOM 2702 N N . ARG A 1 339 ? 0.978 -15.549 0.797 1.00 75.94 339 ARG A N 1
ATOM 2703 C CA . ARG A 1 339 ? 0.644 -15.901 2.182 1.00 75.94 339 ARG A CA 1
ATOM 2704 C C . ARG A 1 339 ? 1.679 -15.400 3.196 1.00 75.94 339 ARG A C 1
ATOM 2706 O O . ARG A 1 339 ? 1.297 -15.148 4.331 1.00 75.94 339 ARG A O 1
ATOM 2713 N N . VAL A 1 340 ? 2.935 -15.157 2.795 1.00 79.69 340 VAL A N 1
ATOM 2714 C CA . VAL A 1 340 ? 3.959 -14.489 3.629 1.00 79.69 340 VAL A CA 1
ATOM 2715 C C . VAL A 1 340 ? 3.535 -13.068 3.980 1.00 79.69 340 VAL A C 1
ATOM 2717 O O . VAL A 1 340 ? 3.807 -12.600 5.079 1.00 79.69 340 VAL A O 1
ATOM 2720 N N . LEU A 1 341 ? 2.777 -12.397 3.111 1.00 81.56 341 LEU A N 1
ATOM 2721 C CA . LEU A 1 341 ? 2.235 -11.070 3.400 1.00 81.56 341 LEU A CA 1
ATOM 2722 C C . LEU A 1 341 ? 1.223 -11.089 4.555 1.00 81.56 341 LEU A C 1
ATOM 2724 O O . LEU A 1 341 ? 0.939 -10.040 5.127 1.00 81.56 341 LEU A O 1
ATOM 2728 N N . LYS A 1 342 ? 0.720 -12.259 4.984 1.00 79.88 342 LYS A N 1
ATOM 2729 C CA . LYS A 1 342 ? -0.014 -12.356 6.256 1.00 79.88 342 LYS A CA 1
ATOM 2730 C C . LYS A 1 342 ? 0.853 -11.945 7.454 1.00 79.88 342 LYS A C 1
ATOM 2732 O O . LYS A 1 342 ? 0.293 -11.502 8.452 1.00 79.88 342 LYS A O 1
ATOM 2737 N N . LEU A 1 343 ? 2.189 -11.997 7.367 1.00 78.62 343 LEU A N 1
ATOM 2738 C CA . LEU A 1 343 ? 3.089 -11.442 8.392 1.00 78.62 343 LEU A CA 1
ATOM 2739 C C . LEU A 1 343 ? 2.858 -9.947 8.614 1.00 78.62 343 LEU A C 1
ATOM 2741 O O . LEU A 1 343 ? 2.988 -9.475 9.742 1.00 78.62 343 LEU A O 1
ATOM 2745 N N . LEU A 1 344 ? 2.443 -9.211 7.575 1.00 81.75 344 LEU A N 1
ATOM 2746 C CA . LEU A 1 344 ? 2.098 -7.793 7.700 1.00 81.75 344 LEU A CA 1
ATOM 2747 C C . LEU A 1 344 ? 0.954 -7.581 8.697 1.00 81.75 344 LEU A C 1
ATOM 2749 O O . LEU A 1 344 ? 0.904 -6.560 9.374 1.00 81.75 344 LEU A O 1
ATOM 2753 N N . LYS A 1 345 ? 0.065 -8.572 8.835 1.00 76.69 345 LYS A N 1
ATOM 2754 C CA . LYS A 1 345 ? -1.029 -8.543 9.804 1.00 76.69 345 LYS A CA 1
ATOM 2755 C C . LYS A 1 345 ? -0.619 -8.952 11.209 1.00 76.69 345 LYS A C 1
ATOM 2757 O O . LYS A 1 345 ? -1.254 -8.504 12.157 1.00 76.69 345 LYS A O 1
ATOM 2762 N N . ALA A 1 346 ? 0.395 -9.799 11.355 1.00 77.44 346 ALA A N 1
ATOM 2763 C CA . ALA A 1 346 ? 0.875 -10.225 12.668 1.00 77.44 346 ALA A CA 1
ATOM 2764 C C . ALA A 1 346 ? 1.387 -9.037 13.502 1.00 77.44 346 ALA A C 1
ATOM 2766 O O . ALA A 1 346 ? 1.306 -9.061 14.729 1.00 77.44 346 ALA A O 1
ATOM 2767 N N . LEU A 1 347 ? 1.884 -7.993 12.830 1.00 82.81 347 LEU A N 1
ATOM 2768 C CA . LEU A 1 347 ? 2.436 -6.796 13.452 1.00 82.81 347 LEU A CA 1
ATOM 2769 C C . LEU A 1 347 ? 1.476 -5.609 13.268 1.00 82.81 347 LEU A C 1
ATOM 2771 O O . LEU A 1 347 ? 1.428 -5.032 12.180 1.00 82.81 347 LEU A O 1
ATOM 2775 N N . PRO A 1 348 ? 0.727 -5.187 14.306 1.00 80.94 348 PRO A N 1
ATOM 2776 C CA . PRO A 1 348 ? -0.225 -4.080 14.180 1.00 80.94 348 PRO A CA 1
ATOM 2777 C C . PRO A 1 348 ? 0.454 -2.764 13.774 1.00 80.94 348 PRO A C 1
ATOM 2779 O O . PRO A 1 348 ? -0.138 -1.955 13.067 1.00 80.94 348 PRO A O 1
ATOM 2782 N N . GLN A 1 349 ? 1.719 -2.565 14.151 1.00 86.56 349 GLN A N 1
ATOM 2783 C CA . GLN A 1 349 ? 2.506 -1.409 13.719 1.00 86.56 349 GLN A CA 1
ATOM 2784 C C . GLN A 1 349 ? 2.703 -1.398 12.197 1.00 86.56 349 GLN A C 1
ATOM 2786 O O . GLN A 1 349 ? 2.614 -0.344 11.574 1.00 86.56 349 GLN A O 1
ATOM 2791 N N . LEU A 1 350 ? 2.923 -2.567 11.590 1.00 84.38 350 LEU A N 1
ATOM 2792 C CA . LEU A 1 350 ? 3.117 -2.696 10.148 1.00 84.38 350 LEU A CA 1
ATOM 2793 C C . LEU A 1 350 ? 1.808 -2.476 9.386 1.00 84.38 350 LEU A C 1
ATOM 2795 O O . LEU A 1 350 ? 1.822 -1.853 8.329 1.00 84.38 350 LEU A O 1
ATOM 2799 N N . GLN A 1 351 ? 0.674 -2.890 9.960 1.00 86.25 351 GLN A N 1
ATOM 2800 C CA . GLN A 1 351 ? -0.644 -2.574 9.405 1.00 86.25 351 GLN A CA 1
ATOM 2801 C C . GLN A 1 351 ? -0.874 -1.062 9.320 1.00 86.25 351 GLN A C 1
ATOM 2803 O O . GLN A 1 351 ? -1.272 -0.577 8.265 1.00 86.25 351 GLN A O 1
ATOM 2808 N N . ILE A 1 352 ? -0.573 -0.320 10.394 1.00 86.00 352 ILE A N 1
ATOM 2809 C CA . ILE A 1 352 ? -0.718 1.144 10.422 1.00 86.00 352 ILE A CA 1
ATOM 2810 C C . ILE A 1 352 ? 0.190 1.788 9.371 1.00 86.00 352 ILE A C 1
ATOM 2812 O O . ILE A 1 352 ? -0.245 2.696 8.669 1.00 86.00 352 ILE A O 1
ATOM 2816 N N . ILE A 1 353 ? 1.429 1.312 9.216 1.00 87.94 353 ILE A N 1
ATOM 2817 C CA . ILE A 1 353 ? 2.356 1.818 8.189 1.00 87.94 353 ILE A CA 1
ATOM 2818 C C . ILE A 1 353 ? 1.801 1.574 6.780 1.00 87.94 353 ILE A C 1
ATOM 2820 O O . ILE A 1 353 ? 1.797 2.482 5.956 1.00 87.94 353 ILE A O 1
ATOM 2824 N N . VAL A 1 354 ? 1.303 0.370 6.490 1.00 86.88 354 VAL A N 1
ATOM 2825 C CA . VAL A 1 354 ? 0.750 0.044 5.166 1.00 86.88 354 VAL A CA 1
ATOM 2826 C C . VAL A 1 354 ? -0.524 0.842 4.887 1.00 86.88 354 VAL A C 1
ATOM 2828 O O . VAL A 1 354 ? -0.687 1.374 3.793 1.00 86.88 354 VAL A O 1
ATOM 2831 N N . GLU A 1 355 ? -1.416 0.966 5.868 1.00 85.38 355 GLU A N 1
ATOM 2832 C CA . GLU A 1 355 ? -2.657 1.729 5.730 1.00 85.38 355 GLU A CA 1
ATOM 2833 C C . GLU A 1 355 ? -2.376 3.218 5.503 1.00 85.38 355 GLU A C 1
ATOM 2835 O O . GLU A 1 355 ? -2.919 3.815 4.575 1.00 85.38 355 GLU A O 1
ATOM 2840 N N . THR A 1 356 ? -1.457 3.797 6.278 1.00 82.38 356 THR A N 1
ATOM 2841 C CA . THR A 1 356 ? -1.027 5.193 6.099 1.00 82.38 356 THR A CA 1
ATOM 2842 C C . THR A 1 356 ? -0.324 5.415 4.760 1.00 82.38 356 THR A C 1
ATOM 2844 O O . THR A 1 356 ? -0.571 6.430 4.110 1.00 82.38 356 THR A O 1
ATOM 2847 N N . LEU A 1 357 ? 0.476 4.453 4.287 1.00 85.31 357 LEU A N 1
ATOM 2848 C CA . LEU A 1 357 ? 1.100 4.508 2.964 1.00 85.31 357 LEU A CA 1
ATOM 2849 C C . LEU A 1 357 ? 0.057 4.491 1.836 1.00 85.31 357 LEU A C 1
ATOM 2851 O O . LEU A 1 357 ? 0.144 5.298 0.914 1.00 85.31 357 LEU A O 1
ATOM 2855 N N . ILE A 1 358 ? -0.944 3.605 1.910 1.00 86.12 358 ILE A N 1
ATOM 2856 C CA . ILE A 1 358 ? -2.020 3.512 0.908 1.00 86.12 358 ILE A CA 1
ATOM 2857 C C . ILE A 1 358 ? -2.854 4.798 0.887 1.00 86.12 358 ILE A C 1
ATOM 2859 O O . ILE A 1 358 ? -3.190 5.296 -0.188 1.00 86.12 358 ILE A O 1
ATOM 2863 N N . MET A 1 359 ? -3.153 5.363 2.061 1.00 80.56 359 MET A N 1
ATOM 2864 C CA . MET A 1 359 ? -3.838 6.653 2.165 1.00 80.56 359 MET A CA 1
ATOM 2865 C C . MET A 1 359 ? -3.027 7.772 1.494 1.00 80.56 359 MET A C 1
ATOM 2867 O O . MET A 1 359 ? -3.588 8.543 0.718 1.00 80.56 359 MET A O 1
ATOM 2871 N N . GLY A 1 360 ? -1.708 7.817 1.712 1.00 78.50 360 GLY A N 1
ATOM 2872 C CA . GLY A 1 360 ? -0.819 8.783 1.057 1.00 78.50 360 GLY A CA 1
ATOM 2873 C C . GLY A 1 360 ? -0.706 8.587 -0.461 1.00 78.50 360 GLY A C 1
ATOM 2874 O O . GLY A 1 360 ? -0.661 9.562 -1.215 1.00 78.50 360 GLY A O 1
ATOM 2875 N N . LEU A 1 361 ? -0.726 7.335 -0.933 1.00 80.62 361 LEU A N 1
ATOM 2876 C CA . LEU A 1 361 ? -0.645 7.008 -2.359 1.00 80.62 361 LEU A CA 1
ATOM 2877 C C . LEU A 1 361 ? -1.835 7.568 -3.150 1.00 80.62 361 LEU A C 1
ATOM 2879 O O . LEU A 1 361 ? -1.655 8.035 -4.276 1.00 80.62 361 LEU A O 1
ATOM 2883 N N . SER A 1 362 ? -3.034 7.579 -2.554 1.00 76.38 362 SER A N 1
ATOM 2884 C CA . SER A 1 362 ? -4.238 8.115 -3.206 1.00 76.38 362 SER A CA 1
ATOM 2885 C C . SER A 1 362 ? -4.091 9.587 -3.606 1.00 76.38 362 SER A C 1
ATOM 2887 O O . SER A 1 362 ? -4.685 10.011 -4.596 1.00 76.38 362 SER A O 1
ATOM 2889 N N . SER A 1 363 ? -3.299 10.363 -2.868 1.00 71.50 363 SER A N 1
ATOM 2890 C CA . SER A 1 363 ? -3.094 11.791 -3.128 1.00 71.50 363 SER A CA 1
ATOM 2891 C C . SER A 1 363 ? -2.022 12.047 -4.187 1.00 71.50 363 SER A C 1
ATOM 2893 O O . SER A 1 363 ? -2.137 12.976 -4.985 1.00 71.50 363 SER A O 1
ATOM 2895 N N . ILE A 1 364 ? -1.003 11.186 -4.251 1.00 79.31 364 ILE A N 1
ATOM 2896 C CA . ILE A 1 364 ? 0.070 11.259 -5.256 1.00 79.31 364 ILE A CA 1
ATOM 2897 C C . ILE A 1 364 ? -0.409 10.722 -6.614 1.00 79.31 364 ILE A C 1
ATOM 2899 O O . ILE A 1 364 ? 0.139 11.101 -7.646 1.00 79.31 364 ILE A O 1
ATOM 2903 N N . GLY A 1 365 ? -1.468 9.903 -6.645 1.00 82.81 365 GLY A N 1
ATOM 2904 C CA . GLY A 1 365 ? -1.990 9.275 -7.863 1.00 82.81 365 GLY A CA 1
ATOM 2905 C C . GLY A 1 365 ? -2.287 10.250 -9.010 1.00 82.81 365 GLY A C 1
ATOM 2906 O O . GLY A 1 365 ? -1.921 9.975 -10.150 1.00 82.81 365 GLY A O 1
ATOM 2907 N N . PHE A 1 366 ? -2.873 11.419 -8.728 1.00 83.50 366 PHE A N 1
ATOM 2908 C CA . PHE A 1 366 ? -3.139 12.433 -9.762 1.00 83.50 366 PHE A CA 1
ATOM 2909 C C . PHE A 1 366 ? -1.858 13.048 -10.334 1.00 83.50 366 PHE A C 1
ATOM 2911 O O . PHE A 1 366 ? -1.768 13.292 -11.536 1.00 83.50 366 PHE A O 1
ATOM 2918 N N . ILE A 1 367 ? -0.852 13.268 -9.489 1.00 83.25 367 ILE A N 1
ATOM 2919 C CA . ILE A 1 367 ? 0.453 13.782 -9.917 1.00 83.25 367 ILE A CA 1
ATOM 2920 C C . ILE A 1 367 ? 1.180 12.708 -10.735 1.00 83.25 367 ILE A C 1
ATOM 2922 O O . ILE A 1 367 ? 1.728 13.008 -11.792 1.00 83.25 367 ILE A O 1
ATOM 2926 N N . GLY A 1 368 ? 1.113 11.448 -10.296 1.00 85.25 368 GLY A N 1
ATOM 2927 C CA . GLY A 1 368 ? 1.618 10.296 -11.040 1.00 85.25 368 GLY A CA 1
ATOM 2928 C C . GLY A 1 368 ? 0.962 10.147 -12.414 1.00 85.25 368 GLY A C 1
ATOM 2929 O O . GLY A 1 368 ? 1.654 9.864 -13.385 1.00 85.25 368 GLY A O 1
ATOM 2930 N N . LEU A 1 369 ? -0.343 10.419 -12.534 1.00 87.75 369 LEU A N 1
ATOM 2931 C CA . LEU A 1 369 ? -1.050 10.421 -13.818 1.00 87.75 369 LEU A CA 1
ATOM 2932 C C . LEU A 1 369 ? -0.536 11.523 -14.758 1.00 87.75 369 LEU A C 1
ATOM 2934 O O . LEU A 1 369 ? -0.322 11.265 -15.942 1.00 87.75 369 LEU A O 1
ATOM 2938 N N . ILE A 1 370 ? -0.314 12.737 -14.242 1.00 87.62 370 ILE A N 1
ATOM 2939 C CA . ILE A 1 370 ? 0.256 13.846 -15.024 1.00 87.62 370 ILE A CA 1
ATOM 2940 C C . ILE A 1 370 ? 1.683 13.503 -15.476 1.00 87.62 370 ILE A C 1
ATOM 2942 O O . ILE A 1 370 ? 2.011 13.703 -16.645 1.00 87.62 370 ILE A O 1
ATOM 2946 N N . LEU A 1 371 ? 2.509 12.947 -14.582 1.00 88.00 371 LEU A N 1
ATOM 2947 C CA . LEU A 1 371 ? 3.869 12.503 -14.899 1.00 88.00 371 LEU A CA 1
ATOM 2948 C C . LEU A 1 371 ? 3.867 11.394 -15.962 1.00 88.00 371 LEU A C 1
ATOM 2950 O O . LEU A 1 371 ? 4.624 11.465 -16.926 1.00 88.00 371 LEU A O 1
ATOM 2954 N N . PHE A 1 372 ? 2.974 10.411 -15.836 1.00 90.94 372 PHE A N 1
ATOM 2955 C CA . PHE A 1 372 ? 2.808 9.347 -16.824 1.00 90.94 372 PHE A CA 1
ATOM 2956 C C . PHE A 1 372 ? 2.391 9.898 -18.193 1.00 90.94 372 PHE A C 1
ATOM 2958 O O . PHE A 1 372 ? 2.965 9.516 -19.208 1.00 90.94 372 PHE A O 1
ATOM 2965 N N . MET A 1 373 ? 1.437 10.834 -18.237 1.00 91.94 373 MET A N 1
ATOM 2966 C CA . MET A 1 373 ? 1.023 11.483 -19.485 1.00 91.94 373 MET A CA 1
ATOM 2967 C C . MET A 1 373 ? 2.176 12.270 -20.124 1.00 91.94 373 MET A C 1
ATOM 2969 O O . MET A 1 373 ? 2.342 12.245 -21.341 1.00 91.94 373 MET A O 1
ATOM 2973 N N . PHE A 1 374 ? 2.995 12.939 -19.311 1.00 92.00 374 PHE A N 1
ATOM 2974 C CA . PHE A 1 374 ? 4.191 13.633 -19.777 1.00 92.00 374 PHE A CA 1
ATOM 2975 C C . PHE A 1 374 ? 5.214 12.660 -20.388 1.00 92.00 374 PHE A C 1
ATOM 2977 O O . PHE A 1 374 ? 5.664 12.882 -21.513 1.00 92.00 374 PHE A O 1
ATOM 2984 N N . PHE A 1 375 ? 5.518 11.547 -19.710 1.00 93.62 375 PHE A N 1
ATOM 2985 C CA . PHE A 1 375 ? 6.392 10.500 -20.251 1.00 93.62 375 PHE A CA 1
ATOM 2986 C C . PHE A 1 375 ? 5.825 9.862 -21.513 1.00 93.62 375 PHE A C 1
ATOM 2988 O O . PHE A 1 375 ? 6.579 9.613 -22.441 1.00 93.62 375 PHE A O 1
ATOM 2995 N N . TYR A 1 376 ? 4.512 9.666 -21.597 1.00 95.06 376 TYR A N 1
ATOM 2996 C CA . TYR A 1 376 ? 3.855 9.150 -22.795 1.00 95.06 376 TYR A CA 1
ATOM 2997 C C . TYR A 1 376 ? 4.034 10.076 -24.006 1.00 95.06 376 TYR A C 1
ATOM 2999 O O . TYR A 1 376 ? 4.370 9.610 -25.094 1.00 95.06 376 TYR A O 1
ATOM 3007 N N . LEU A 1 377 ? 3.864 11.390 -23.825 1.00 95.38 377 LEU A N 1
ATOM 3008 C CA . LEU A 1 377 ? 4.071 12.366 -24.899 1.00 95.38 377 LEU A CA 1
ATOM 3009 C C . LEU A 1 377 ? 5.528 12.387 -25.372 1.00 95.38 377 LEU A C 1
ATOM 3011 O O . LEU A 1 377 ? 5.780 12.347 -26.575 1.00 95.38 377 LEU A O 1
ATOM 3015 N N . PHE A 1 378 ? 6.480 12.414 -24.437 1.00 95.12 378 PHE A N 1
ATOM 3016 C CA . PHE A 1 378 ? 7.901 12.392 -24.778 1.00 95.12 378 PHE A CA 1
ATOM 3017 C C . PHE A 1 378 ? 8.330 11.050 -25.374 1.00 95.12 378 PHE A C 1
ATOM 3019 O O . PHE A 1 378 ? 9.074 11.055 -26.342 1.00 95.12 378 PHE A O 1
ATOM 3026 N N . ALA A 1 379 ? 7.791 9.922 -24.910 1.00 96.12 379 ALA A N 1
ATOM 3027 C CA . ALA A 1 379 ? 8.050 8.611 -25.500 1.00 96.12 379 ALA A CA 1
ATOM 3028 C C . ALA A 1 379 ? 7.644 8.576 -26.977 1.00 96.12 379 ALA A C 1
ATOM 3030 O O . ALA A 1 379 ? 8.437 8.152 -27.809 1.00 96.12 379 ALA A O 1
ATOM 3031 N N . ILE A 1 380 ? 6.458 9.089 -27.331 1.00 96.31 380 ILE A N 1
ATOM 3032 C CA . ILE A 1 380 ? 6.029 9.179 -28.736 1.00 96.31 380 ILE A CA 1
ATOM 3033 C C . ILE A 1 380 ? 6.958 10.088 -29.541 1.00 96.31 380 ILE A C 1
ATOM 3035 O O . ILE A 1 380 ? 7.375 9.705 -30.630 1.00 96.31 380 ILE A O 1
ATOM 3039 N N . LEU A 1 381 ? 7.303 11.269 -29.017 1.00 95.75 381 LEU A N 1
ATOM 3040 C CA . LEU A 1 381 ? 8.228 12.180 -29.696 1.00 95.75 381 LEU A CA 1
ATOM 3041 C C . LEU A 1 381 ? 9.609 11.543 -29.900 1.00 95.75 381 LEU A C 1
ATOM 3043 O O . LEU A 1 381 ? 10.161 11.633 -30.990 1.00 95.75 381 LEU A O 1
ATOM 3047 N N . GLY A 1 382 ? 10.140 10.865 -28.883 1.00 93.44 382 GLY A N 1
ATOM 3048 C CA . GLY A 1 382 ? 11.413 10.158 -28.944 1.00 93.44 382 GLY A CA 1
ATOM 3049 C C . GLY A 1 382 ? 11.391 9.027 -29.968 1.00 93.44 382 GLY A C 1
ATOM 3050 O O . GLY A 1 382 ? 12.296 8.952 -30.788 1.00 93.44 382 GLY A O 1
ATOM 3051 N N . MET A 1 383 ? 10.322 8.223 -30.017 1.00 93.62 383 MET A N 1
ATOM 3052 C CA . MET A 1 383 ? 10.147 7.214 -31.071 1.00 93.62 383 MET A CA 1
ATOM 3053 C C . MET A 1 383 ? 10.123 7.854 -32.465 1.00 93.62 383 MET A C 1
ATOM 3055 O O . MET A 1 383 ? 10.827 7.410 -33.361 1.00 93.62 383 MET A O 1
ATOM 3059 N N . MET A 1 384 ? 9.380 8.947 -32.657 1.00 92.88 384 MET A N 1
ATOM 3060 C CA . MET A 1 384 ? 9.301 9.602 -33.969 1.00 92.88 384 MET A CA 1
ATOM 3061 C C . MET A 1 384 ? 10.644 10.153 -34.469 1.00 92.88 384 MET A C 1
ATOM 3063 O O . MET A 1 384 ? 10.821 10.289 -35.677 1.00 92.88 384 MET A O 1
ATOM 3067 N N . ILE A 1 385 ? 11.563 10.511 -33.567 1.00 91.81 385 ILE A N 1
ATOM 3068 C CA . ILE A 1 385 ? 12.833 11.156 -33.924 1.00 91.81 385 ILE A CA 1
ATOM 3069 C C . ILE A 1 385 ? 13.995 10.151 -33.944 1.00 91.81 385 ILE A C 1
ATOM 3071 O O . ILE A 1 385 ? 14.844 10.243 -34.833 1.00 91.81 385 ILE A O 1
ATOM 3075 N N . PHE A 1 386 ? 14.025 9.212 -32.993 1.00 90.69 386 PHE A N 1
ATOM 3076 C CA . PHE A 1 386 ? 15.194 8.392 -32.653 1.00 90.69 386 PHE A CA 1
ATOM 3077 C C . PHE A 1 386 ? 15.008 6.887 -32.864 1.00 90.69 386 PHE A C 1
ATOM 3079 O O . PHE A 1 386 ? 15.968 6.151 -32.687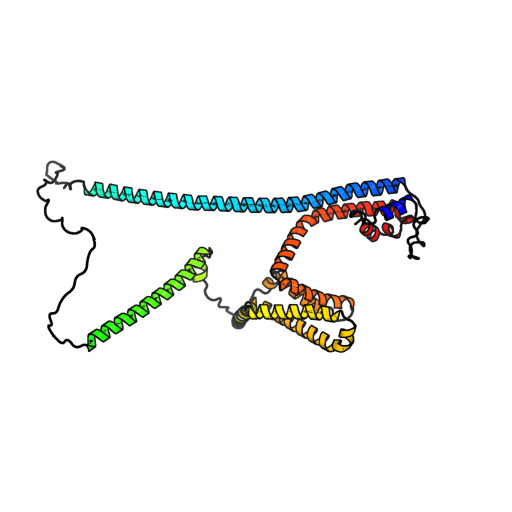 1.00 90.69 386 PHE A O 1
ATOM 3086 N N . GLN A 1 387 ? 13.818 6.403 -33.241 1.00 88.88 387 GLN A N 1
ATOM 3087 C CA . GLN A 1 387 ? 13.549 4.961 -33.363 1.00 88.88 387 GLN A CA 1
ATOM 3088 C C . GLN A 1 387 ? 14.544 4.222 -34.273 1.00 88.88 387 GLN A C 1
ATOM 3090 O O . GLN A 1 387 ? 14.899 3.088 -33.971 1.00 88.88 387 GLN A O 1
ATOM 3095 N N . GLU A 1 388 ? 14.969 4.843 -35.377 1.00 86.31 388 GLU A N 1
ATOM 3096 C CA . GLU A 1 388 ? 15.921 4.236 -36.317 1.00 86.31 388 GLU A CA 1
ATOM 3097 C C . GLU A 1 388 ? 17.349 4.217 -35.752 1.00 86.31 388 GLU A C 1
ATOM 3099 O O . GLU A 1 388 ? 18.052 3.224 -35.906 1.00 86.31 388 GLU A O 1
ATOM 3104 N N . ASN A 1 389 ? 17.751 5.273 -35.040 1.00 86.06 389 ASN A N 1
ATOM 3105 C CA . ASN A 1 389 ? 19.097 5.412 -34.483 1.00 86.06 389 ASN A CA 1
ATOM 3106 C C . ASN A 1 389 ? 19.297 4.649 -33.163 1.00 86.06 389 ASN A C 1
ATOM 3108 O O . ASN A 1 389 ? 20.385 4.148 -32.901 1.00 86.06 389 ASN A O 1
ATOM 3112 N N . ASP A 1 390 ? 18.252 4.527 -32.341 1.00 86.94 390 ASP A N 1
ATOM 3113 C CA . ASP A 1 390 ? 18.286 3.843 -31.044 1.00 86.94 390 ASP A CA 1
ATOM 3114 C C . ASP A 1 390 ? 17.040 2.948 -30.833 1.00 86.94 390 ASP A C 1
ATOM 3116 O O . ASP A 1 390 ? 16.123 3.285 -30.067 1.00 86.94 390 ASP A O 1
ATOM 3120 N N . PRO A 1 391 ? 16.977 1.775 -31.498 1.00 85.06 391 PRO A N 1
ATOM 3121 C CA . PRO A 1 391 ? 15.847 0.845 -31.390 1.00 85.06 391 PRO A CA 1
ATOM 3122 C C . PRO A 1 391 ? 15.711 0.192 -30.006 1.00 85.06 391 PRO A C 1
ATOM 3124 O O . PRO A 1 391 ? 14.648 -0.321 -29.636 1.00 85.06 391 PRO A O 1
ATOM 3127 N N . TRP A 1 392 ? 16.775 0.181 -29.210 1.00 84.69 392 TRP A N 1
ATOM 3128 C CA . TRP A 1 392 ? 16.742 -0.411 -27.879 1.00 84.69 392 TRP A CA 1
ATOM 3129 C C . TRP A 1 392 ? 15.944 0.442 -26.903 1.00 84.69 392 TRP A C 1
ATOM 3131 O O . TRP A 1 392 ? 15.055 -0.083 -26.228 1.00 84.69 392 TRP A O 1
ATOM 3141 N N . HIS A 1 393 ? 16.201 1.751 -26.873 1.00 88.38 393 HIS A N 1
ATOM 3142 C CA . HIS A 1 393 ? 15.463 2.659 -26.002 1.00 88.38 393 HIS A CA 1
ATOM 3143 C C . HIS A 1 393 ? 14.157 3.132 -26.649 1.00 88.38 393 HIS A C 1
ATOM 3145 O O . HIS A 1 393 ? 13.134 3.170 -25.971 1.00 88.38 393 HIS A O 1
ATOM 3151 N N . PHE A 1 394 ? 14.150 3.442 -27.951 1.00 91.06 394 PHE A N 1
ATOM 3152 C CA . PHE A 1 394 ? 13.012 4.058 -28.650 1.00 91.06 394 PHE A CA 1
ATOM 3153 C C . PHE A 1 394 ? 12.353 3.165 -29.715 1.00 91.06 394 PHE A C 1
ATOM 3155 O O . PHE A 1 394 ? 11.523 3.641 -30.484 1.00 91.06 394 PHE A O 1
ATOM 3162 N N . GLY A 1 395 ? 12.657 1.864 -29.768 1.00 87.38 395 GLY A N 1
ATOM 3163 C CA . GLY A 1 395 ? 12.059 0.966 -30.768 1.00 87.38 395 GLY A CA 1
ATOM 3164 C C . GLY A 1 395 ? 10.576 0.664 -30.546 1.00 87.38 395 GLY A C 1
ATOM 3165 O O . GLY A 1 395 ? 9.830 0.420 -31.491 1.00 87.38 395 GLY A O 1
ATOM 3166 N N . THR A 1 396 ? 10.129 0.667 -29.290 1.00 91.38 396 THR A N 1
ATOM 3167 C CA . THR A 1 396 ? 8.737 0.390 -28.906 1.00 91.38 396 THR A CA 1
ATOM 3168 C C . THR A 1 396 ? 8.306 1.320 -27.780 1.00 91.38 396 THR A C 1
ATOM 3170 O O . THR A 1 396 ? 9.133 1.815 -27.012 1.00 91.38 396 THR A O 1
ATOM 3173 N N . LEU A 1 397 ? 6.999 1.567 -27.674 1.00 93.19 397 LEU A N 1
ATOM 3174 C CA . LEU A 1 397 ? 6.451 2.533 -26.720 1.00 93.19 397 LEU A CA 1
ATOM 3175 C C . LEU A 1 397 ? 6.755 2.153 -25.264 1.00 93.19 397 LEU A C 1
ATOM 3177 O O . LEU A 1 397 ? 7.041 3.027 -24.451 1.00 93.19 397 LEU A O 1
ATOM 3181 N N . ASP A 1 398 ? 6.693 0.867 -24.928 1.00 93.81 398 ASP A N 1
ATOM 3182 C CA . ASP A 1 398 ? 7.003 0.352 -23.595 1.00 93.81 398 ASP A CA 1
ATOM 3183 C C . ASP A 1 398 ? 8.479 0.555 -23.236 1.00 93.81 398 ASP A C 1
ATOM 3185 O O . ASP A 1 398 ? 8.774 1.035 -22.141 1.00 93.81 398 ASP A O 1
ATOM 3189 N N . ARG A 1 399 ? 9.402 0.290 -24.170 1.00 89.88 399 ARG A N 1
ATOM 3190 C CA . ARG A 1 399 ? 10.834 0.557 -23.967 1.00 89.88 399 ARG A CA 1
ATOM 3191 C C . ARG A 1 399 ? 11.129 2.047 -23.856 1.00 89.88 399 ARG A C 1
ATOM 3193 O O . ARG A 1 399 ? 11.888 2.436 -22.971 1.00 89.88 399 ARG A O 1
ATOM 3200 N N . ALA A 1 400 ? 10.477 2.883 -24.664 1.00 93.31 400 ALA A N 1
ATOM 3201 C CA . ALA A 1 400 ? 10.637 4.335 -24.601 1.00 93.31 400 ALA A CA 1
ATOM 3202 C C . ALA A 1 400 ? 10.142 4.887 -23.258 1.00 93.31 400 ALA A C 1
ATOM 3204 O O . ALA A 1 400 ? 10.823 5.690 -22.621 1.00 93.31 400 ALA A O 1
ATOM 3205 N N . LEU A 1 401 ? 8.994 4.399 -22.778 1.00 94.00 401 LEU A N 1
ATOM 3206 C CA . LEU A 1 401 ? 8.471 4.741 -21.458 1.00 94.00 401 LEU A CA 1
ATOM 3207 C C . LEU A 1 401 ? 9.417 4.317 -20.330 1.00 94.00 401 LEU A C 1
ATOM 3209 O O . LEU A 1 401 ? 9.661 5.126 -19.444 1.00 94.00 401 LEU A O 1
ATOM 3213 N N . LEU A 1 402 ? 9.974 3.102 -20.362 1.00 91.75 402 LEU A N 1
ATOM 3214 C CA . LEU A 1 402 ? 10.935 2.622 -19.353 1.00 91.75 402 LEU A CA 1
ATOM 3215 C C . LEU A 1 402 ? 12.284 3.355 -19.409 1.00 91.75 402 LEU A C 1
ATOM 3217 O O . LEU A 1 402 ? 12.921 3.595 -18.385 1.00 91.75 402 LEU A O 1
ATOM 3221 N N . SER A 1 403 ? 12.725 3.732 -20.605 1.00 90.12 403 SER A N 1
ATOM 3222 C CA . SER A 1 403 ? 13.958 4.499 -20.797 1.00 90.12 403 SER A CA 1
ATOM 3223 C C . SER A 1 403 ? 13.815 5.902 -20.203 1.00 90.12 403 SER A C 1
ATOM 3225 O O . SER A 1 403 ? 14.708 6.384 -19.497 1.00 90.12 403 SER A O 1
ATOM 3227 N N . LEU A 1 404 ? 12.648 6.530 -20.390 1.00 91.56 404 LEU A N 1
ATOM 3228 C CA . LEU A 1 404 ? 12.346 7.859 -19.861 1.00 91.56 404 LEU A CA 1
ATOM 3229 C C . LEU A 1 404 ? 11.999 7.866 -18.366 1.00 91.56 404 LEU A C 1
ATOM 3231 O O . LEU A 1 404 ? 12.510 8.739 -17.665 1.00 91.56 404 LEU A O 1
ATOM 3235 N N . PHE A 1 405 ? 11.191 6.908 -17.888 1.00 88.00 405 PHE A N 1
ATOM 3236 C CA . PHE A 1 405 ? 10.811 6.733 -16.475 1.00 88.00 405 PHE A CA 1
ATOM 3237 C C . PHE A 1 405 ? 12.027 6.386 -15.640 1.00 88.00 405 PHE A C 1
ATOM 3239 O O . PHE A 1 405 ? 12.692 7.308 -15.115 1.00 88.00 405 PHE A O 1
#

Secondary structure (DSSP, 8-state):
-GGGTSSHHHHHHHHHH-STT---TT-TTTTTT------HHHHHHHHHHHHHHHHHHHHHHHHHHHHHHHHHHHHHHHHHHHHHHHHHHHHHHHHHHHHHHHHHHHHHHHHHHHHHTSPPEEEEEETTEEEEEEPPS----S---S----------------------HHHHHHHHHHHHHHHHHHHHHHHHHHHHHHHHHHHHHTT--HHHHHH------SSHHHHHHHHHHHHHHHHHH-HHHHHHHHHHHHHHHHHHHHTT-HHHHHHHHHHHHHHHHHHHHHHHHHHHHHHHHTTT-GGGGGGSHHHHHHHHHHHHHHHTSSSS-GGGGGGGGGGGGGHHHH-HHHHHHHHHHHHHHHHHHHHHHHHHHHHHHHHHHHHHHHTTT-HHHHSSHHHHHHHH-

pLDDT: mean 72.21, std 21.15, range [23.7, 96.31]